Protein AF-A0A3C1BZB4-F1 (afdb_monomer_lite)

Sequence (391 aa):
MKTEKTERSPWVKAFAIGAIVLCILSLLTPWIRFEVKTDRGNIDLNSVTEQSVGVSMEEAARLLQGALEELCGRIDSPELNSRLRAMSSELTGCIVYLTDSRLTPVEMAQLYTKYGRLVDQAQSLLESAQPTLRALGIEDADDVLEIMGCGDTEEVMPKVKAMAVVSWLLLAALVAVGIFGICMVAADKRGLIWLEAMLYGVVLLAYGGFALVMNQAISARLTEYVSLVGHSIRPFHISALPVIIFLCLIGSAVAERVVPAHVEPHRGWVCACGVRNPETAAFCASCGTPRGGRTPPKTWVCACGCENEEENRCCTKCGKPRFAHEEQKSSYCQGCGKEIPLGQELCDACRAAGHSGGNTSSTGSLKLNLGGGKEKKISPGFRQTGDNDLD

Structure (mmCIF, N/CA/C/O backbone):
data_AF-A0A3C1BZB4-F1
#
_entry.id   AF-A0A3C1BZB4-F1
#
loop_
_atom_site.group_PDB
_atom_site.id
_atom_site.type_symbol
_atom_site.label_atom_id
_atom_site.label_alt_id
_atom_site.label_comp_id
_atom_site.label_asym_id
_atom_site.label_entity_id
_atom_site.label_seq_id
_atom_site.pdbx_PDB_ins_code
_atom_site.Cartn_x
_atom_site.Cartn_y
_atom_site.Cartn_z
_atom_site.occupancy
_atom_site.B_iso_or_equiv
_atom_site.auth_seq_id
_atom_site.auth_comp_id
_atom_site.auth_asym_id
_atom_site.auth_atom_id
_atom_site.pdbx_PDB_model_num
ATOM 1 N N . MET A 1 1 ? 40.057 -14.694 -26.558 1.00 36.34 1 MET A N 1
ATOM 2 C CA . MET A 1 1 ? 38.692 -14.209 -26.860 1.00 36.34 1 MET A CA 1
ATOM 3 C C . MET A 1 1 ? 38.264 -13.266 -25.748 1.00 36.34 1 MET A C 1
ATOM 5 O O . MET A 1 1 ? 38.004 -13.730 -24.649 1.00 36.34 1 MET A O 1
ATOM 9 N N . LYS A 1 2 ? 38.280 -11.950 -25.988 1.00 32.94 2 LYS A N 1
ATOM 10 C CA . LYS A 1 2 ? 37.639 -10.976 -25.095 1.00 32.94 2 LYS A CA 1
ATOM 11 C C . LYS A 1 2 ? 36.171 -10.924 -25.507 1.00 32.94 2 LYS A C 1
ATOM 13 O O . LYS A 1 2 ? 35.884 -10.610 -26.656 1.00 32.94 2 LYS A O 1
ATOM 18 N N . THR A 1 3 ? 35.271 -11.310 -24.613 1.00 34.19 3 THR A N 1
ATOM 19 C CA . THR A 1 3 ? 33.831 -11.120 -24.793 1.00 34.19 3 THR A CA 1
ATOM 20 C C . THR A 1 3 ? 33.560 -9.621 -24.768 1.00 34.19 3 THR A C 1
ATOM 22 O O . THR A 1 3 ? 33.616 -9.001 -23.705 1.00 34.19 3 THR A O 1
ATOM 25 N N . GLU A 1 4 ? 33.349 -9.031 -25.939 1.00 42.34 4 GLU A N 1
ATOM 26 C CA . GLU A 1 4 ? 32.857 -7.665 -26.077 1.00 42.34 4 GLU A CA 1
ATOM 27 C C . GLU A 1 4 ? 31.430 -7.654 -25.519 1.00 42.34 4 GLU A C 1
ATOM 29 O O . GLU A 1 4 ? 30.507 -8.214 -26.110 1.00 42.34 4 GLU A O 1
ATOM 34 N N . LYS A 1 5 ? 31.282 -7.152 -24.288 1.00 46.47 5 LYS A N 1
ATOM 35 C CA . LYS A 1 5 ? 29.978 -7.000 -23.647 1.00 46.47 5 LYS A CA 1
ATOM 36 C C . LYS A 1 5 ? 29.213 -5.957 -24.455 1.00 46.47 5 LYS A C 1
ATOM 38 O O . LYS A 1 5 ? 29.647 -4.815 -24.535 1.00 46.47 5 LYS A O 1
ATOM 43 N N . THR A 1 6 ? 28.084 -6.347 -25.036 1.00 51.56 6 THR A N 1
ATOM 44 C CA . THR A 1 6 ? 27.050 -5.419 -25.506 1.00 51.56 6 THR A CA 1
ATOM 45 C C . THR A 1 6 ? 26.570 -4.616 -24.303 1.00 51.56 6 THR A C 1
ATOM 47 O O . THR A 1 6 ? 25.705 -5.059 -23.549 1.00 51.56 6 THR A O 1
ATOM 50 N N . GLU A 1 7 ? 27.222 -3.487 -24.057 1.00 61.72 7 GLU A N 1
ATOM 51 C CA . GLU A 1 7 ? 27.012 -2.676 -22.868 1.00 61.72 7 GLU A CA 1
ATOM 52 C C . GLU A 1 7 ? 25.725 -1.868 -23.040 1.00 61.72 7 GLU A C 1
ATOM 54 O O . GLU A 1 7 ? 25.586 -1.058 -23.960 1.00 61.72 7 GLU A O 1
ATOM 59 N N . ARG A 1 8 ? 24.745 -2.101 -22.160 1.00 69.75 8 ARG A N 1
ATOM 60 C CA . ARG A 1 8 ? 23.556 -1.250 -22.083 1.00 69.75 8 ARG A CA 1
ATOM 61 C C . ARG A 1 8 ? 24.010 0.186 -21.799 1.00 69.75 8 ARG A C 1
ATOM 63 O O . ARG A 1 8 ? 24.887 0.394 -20.960 1.00 69.75 8 ARG A O 1
ATOM 70 N N . SER A 1 9 ? 23.378 1.166 -22.455 1.00 83.00 9 SER A N 1
ATOM 71 C CA . SER A 1 9 ? 23.658 2.589 -22.217 1.00 83.00 9 SER A CA 1
ATOM 72 C C . SER A 1 9 ? 23.669 2.888 -20.708 1.00 83.00 9 SER A C 1
ATOM 74 O O . SER A 1 9 ? 22.687 2.556 -20.029 1.00 83.00 9 SER A O 1
ATOM 76 N N . PRO A 1 10 ? 24.734 3.515 -20.169 1.00 85.94 10 PRO A N 1
ATOM 77 C CA . PRO A 1 10 ? 24.837 3.837 -18.746 1.00 85.94 10 PRO A CA 1
ATOM 78 C C . PRO A 1 10 ? 23.632 4.626 -18.224 1.00 85.94 10 PRO A C 1
ATOM 80 O O . PRO A 1 10 ? 23.162 4.384 -17.115 1.00 85.94 10 PRO A O 1
ATOM 83 N N . TRP A 1 11 ? 23.070 5.503 -19.059 1.00 87.06 11 TRP A N 1
ATOM 84 C CA . TRP A 1 11 ? 21.878 6.285 -18.737 1.00 87.06 11 TRP A CA 1
ATOM 85 C C . TRP A 1 11 ? 20.633 5.423 -18.542 1.00 87.06 11 TRP A C 1
ATOM 87 O O . TRP A 1 11 ? 19.882 5.635 -17.595 1.00 87.06 11 TRP A O 1
ATOM 97 N N . VAL A 1 12 ? 20.436 4.410 -19.389 1.00 85.38 12 VAL A N 1
ATOM 98 C CA . VAL A 1 12 ? 19.295 3.489 -19.274 1.00 85.38 12 VAL A CA 1
ATOM 99 C C . VAL A 1 12 ? 19.426 2.625 -18.019 1.00 85.38 12 VAL A C 1
ATOM 101 O O . VAL A 1 12 ? 18.430 2.377 -17.345 1.00 85.38 12 VAL A O 1
ATOM 104 N N . LYS A 1 13 ? 20.649 2.208 -17.658 1.00 87.75 13 LYS A N 1
ATOM 105 C CA . LYS A 1 13 ? 20.909 1.501 -16.391 1.00 87.75 13 LYS A CA 1
ATOM 106 C C . LYS A 1 13 ? 20.571 2.370 -15.186 1.00 87.75 13 LYS A C 1
ATOM 108 O O . LYS A 1 13 ? 19.834 1.928 -14.312 1.00 87.75 13 LYS A O 1
ATOM 113 N N . ALA A 1 14 ? 21.103 3.592 -15.156 1.00 91.12 14 ALA A N 1
ATOM 114 C CA . ALA A 1 14 ? 20.893 4.523 -14.055 1.00 91.12 14 ALA A CA 1
ATOM 115 C C . ALA A 1 14 ? 19.406 4.854 -13.884 1.00 91.12 14 ALA A C 1
ATOM 117 O O . ALA A 1 14 ? 18.899 4.821 -12.768 1.00 91.12 14 ALA A O 1
ATOM 118 N N . PHE A 1 15 ? 18.694 5.088 -14.990 1.00 91.69 15 PHE A N 1
ATOM 119 C CA . PHE A 1 15 ? 17.257 5.340 -14.971 1.00 91.69 15 PHE A CA 1
ATOM 120 C C . PHE A 1 15 ? 16.462 4.141 -14.439 1.00 91.69 15 PHE A C 1
ATOM 122 O O . PHE A 1 15 ? 15.642 4.304 -13.541 1.00 91.69 15 PHE A O 1
ATOM 129 N N . ALA A 1 16 ? 16.742 2.932 -14.937 1.00 90.81 16 ALA A N 1
ATOM 130 C CA . ALA A 1 16 ? 16.079 1.710 -14.488 1.00 90.81 16 ALA A CA 1
ATOM 131 C C . ALA A 1 16 ? 16.308 1.435 -12.993 1.00 90.81 16 ALA A C 1
ATOM 133 O O . ALA A 1 16 ? 15.358 1.165 -12.262 1.00 90.81 16 ALA A O 1
ATOM 134 N N . ILE A 1 17 ? 17.556 1.545 -12.526 1.00 92.75 17 ILE A N 1
ATOM 135 C CA . ILE A 1 17 ? 17.891 1.396 -11.103 1.00 92.75 17 ILE A CA 1
ATOM 136 C C . ILE A 1 17 ? 17.182 2.478 -10.286 1.00 92.75 17 ILE A C 1
ATOM 138 O O . ILE A 1 17 ? 16.573 2.163 -9.269 1.00 92.75 17 ILE A O 1
ATOM 142 N N . GLY A 1 18 ? 17.203 3.730 -10.748 1.00 94.25 18 GLY A N 1
ATOM 143 C CA . GLY A 1 18 ? 16.512 4.840 -10.098 1.00 94.25 18 GLY A CA 1
ATOM 144 C C . GLY A 1 18 ? 15.010 4.594 -9.953 1.00 94.25 18 GLY A C 1
ATOM 145 O O . GLY A 1 18 ? 14.469 4.800 -8.872 1.00 94.25 18 GLY A O 1
ATOM 146 N N . ALA A 1 19 ? 14.346 4.083 -10.992 1.00 94.06 19 ALA A N 1
ATOM 147 C CA . ALA A 1 19 ? 12.924 3.747 -10.945 1.00 94.06 19 ALA A CA 1
ATOM 148 C C . ALA A 1 19 ? 12.616 2.638 -9.922 1.00 94.06 19 ALA A C 1
ATOM 150 O O . ALA A 1 19 ? 11.652 2.759 -9.169 1.00 94.06 19 ALA A O 1
ATOM 151 N N . ILE A 1 20 ? 13.450 1.592 -9.844 1.00 93.69 20 ILE A N 1
ATOM 152 C CA . ILE A 1 20 ? 13.284 0.505 -8.861 1.00 93.69 20 ILE A CA 1
ATOM 153 C C . ILE A 1 20 ? 13.556 1.002 -7.433 1.00 93.69 20 ILE A C 1
ATOM 155 O O . ILE A 1 20 ? 12.823 0.674 -6.505 1.00 93.69 20 ILE A O 1
ATOM 159 N N . VAL A 1 21 ? 14.579 1.833 -7.235 1.00 95.25 21 VAL A N 1
ATOM 160 C CA . VAL A 1 21 ? 14.862 2.424 -5.920 1.00 95.25 21 VAL A CA 1
ATOM 161 C C . VAL A 1 21 ? 13.711 3.329 -5.481 1.00 95.25 21 VAL A C 1
ATOM 163 O O . VAL A 1 21 ? 13.259 3.225 -4.346 1.00 95.25 21 VAL A O 1
ATOM 166 N N . LEU A 1 22 ? 13.189 4.171 -6.378 1.00 95.31 22 LEU A N 1
ATOM 167 C CA . LEU A 1 22 ? 12.019 5.007 -6.097 1.00 95.31 22 LEU A CA 1
ATOM 168 C C . LEU A 1 22 ? 10.778 4.166 -5.783 1.00 95.31 22 LEU A C 1
ATOM 170 O O . LEU A 1 22 ? 10.039 4.522 -4.872 1.00 95.31 22 LEU A O 1
ATOM 174 N N . CYS A 1 23 ? 10.575 3.043 -6.476 1.00 94.19 23 CYS A N 1
ATOM 175 C CA . CYS A 1 23 ? 9.531 2.065 -6.165 1.00 94.19 23 CYS A CA 1
ATOM 176 C C . CYS A 1 23 ? 9.615 1.594 -4.707 1.00 94.19 23 CYS A C 1
ATOM 178 O O . CYS A 1 23 ? 8.660 1.784 -3.952 1.00 94.19 23 CYS A O 1
ATOM 180 N N . ILE A 1 24 ? 10.774 1.087 -4.280 1.00 94.25 24 ILE A N 1
ATOM 181 C CA . ILE A 1 24 ? 10.981 0.604 -2.908 1.00 94.25 24 ILE A CA 1
ATOM 182 C C . ILE A 1 24 ? 10.813 1.741 -1.893 1.00 94.25 24 ILE A C 1
ATOM 184 O O . ILE A 1 24 ? 10.102 1.588 -0.903 1.00 94.25 24 ILE A O 1
ATOM 188 N N . LEU A 1 25 ? 11.425 2.901 -2.144 1.00 95.31 25 LEU A N 1
ATOM 189 C CA . LEU A 1 25 ? 11.330 4.053 -1.244 1.00 95.31 25 LEU A CA 1
ATOM 190 C C . LEU A 1 25 ? 9.902 4.593 -1.145 1.00 95.31 25 LEU A C 1
ATOM 192 O O . LEU A 1 25 ? 9.503 5.067 -0.084 1.00 95.31 25 LEU A O 1
ATOM 196 N N . SER A 1 26 ? 9.105 4.485 -2.210 1.00 94.69 26 SER A N 1
ATOM 197 C CA . SER A 1 26 ? 7.712 4.930 -2.189 1.00 94.69 26 SER A CA 1
ATOM 198 C C . SER A 1 26 ? 6.852 4.150 -1.198 1.00 94.69 26 SER A C 1
ATOM 200 O O . SER A 1 26 ? 5.841 4.686 -0.753 1.00 94.69 26 SER A O 1
ATOM 202 N N . LEU A 1 27 ? 7.254 2.938 -0.794 1.00 93.44 27 LEU A N 1
ATOM 203 C CA . LEU A 1 27 ? 6.568 2.162 0.247 1.00 93.44 27 LEU A CA 1
ATOM 204 C C . LEU A 1 27 ? 6.643 2.826 1.629 1.00 93.44 27 LEU A C 1
ATOM 206 O O . LEU A 1 27 ? 5.848 2.501 2.505 1.00 93.44 27 LEU A O 1
ATOM 210 N N . LEU A 1 28 ? 7.577 3.763 1.807 1.00 93.94 28 LEU A N 1
ATOM 211 C CA . LEU A 1 28 ? 7.738 4.588 3.005 1.00 93.94 28 LEU A CA 1
ATOM 212 C C . LEU A 1 28 ? 7.095 5.972 2.849 1.00 93.94 28 LEU A C 1
ATOM 214 O O . LEU A 1 28 ? 7.217 6.815 3.732 1.00 93.94 28 LEU A O 1
ATOM 218 N N . THR A 1 29 ? 6.448 6.238 1.711 1.00 93.94 29 THR A N 1
ATOM 219 C CA . THR A 1 29 ? 5.746 7.501 1.460 1.00 93.94 29 THR A CA 1
ATOM 220 C C . THR A 1 29 ? 4.237 7.294 1.540 1.00 93.94 29 THR A C 1
ATOM 222 O O . THR A 1 29 ? 3.766 6.205 1.208 1.00 93.94 29 THR A O 1
ATOM 225 N N . PRO A 1 30 ? 3.455 8.297 1.976 1.00 93.25 30 PRO A N 1
ATOM 226 C CA . PRO A 1 30 ? 2.010 8.148 2.072 1.00 93.25 30 PRO A CA 1
ATOM 227 C C . PRO A 1 30 ? 1.380 7.905 0.702 1.00 93.25 30 PRO A C 1
ATOM 229 O O . PRO A 1 30 ? 1.505 8.730 -0.210 1.00 93.25 30 PRO A O 1
ATOM 232 N N . TRP A 1 31 ? 0.692 6.774 0.556 1.00 93.06 31 TRP A N 1
ATOM 233 C CA . TRP A 1 31 ? -0.075 6.457 -0.653 1.00 93.06 31 TRP A CA 1
ATOM 234 C C . TRP A 1 31 ? -1.515 6.909 -0.517 1.00 93.06 31 TRP A C 1
ATOM 236 O O . TRP A 1 31 ? -2.105 7.367 -1.493 1.00 93.06 31 TRP A O 1
ATOM 246 N N . ILE A 1 32 ? -2.054 6.801 0.694 1.00 90.56 32 ILE A N 1
ATOM 247 C CA . ILE A 1 32 ? -3.415 7.187 1.027 1.00 90.56 32 ILE A CA 1
ATOM 248 C C . ILE A 1 32 ? -3.350 8.399 1.942 1.00 90.56 32 ILE A C 1
ATOM 250 O O . ILE A 1 32 ? -2.585 8.425 2.906 1.00 90.56 32 ILE A O 1
ATOM 254 N N . ARG A 1 33 ? -4.181 9.395 1.650 1.00 90.00 33 ARG A N 1
ATOM 255 C CA . ARG A 1 33 ? -4.450 10.506 2.554 1.00 90.00 33 ARG A CA 1
ATOM 256 C C . ARG A 1 33 ? -5.946 10.623 2.786 1.00 90.00 33 ARG A C 1
ATOM 258 O O . ARG A 1 33 ? -6.709 10.619 1.823 1.00 90.00 33 ARG A O 1
ATOM 265 N N . PHE A 1 34 ? -6.342 10.788 4.039 1.00 86.75 34 PHE A N 1
ATOM 266 C CA . PHE A 1 34 ? -7.683 11.223 4.394 1.00 86.75 34 PHE A CA 1
ATOM 267 C C . PHE A 1 34 ? -7.693 12.749 4.554 1.00 86.75 34 PHE A C 1
ATOM 269 O O . PHE A 1 34 ? -6.984 13.294 5.396 1.00 86.75 34 PHE A O 1
ATOM 276 N N . GLU A 1 35 ? -8.444 13.452 3.712 1.00 84.25 35 GLU A N 1
ATOM 277 C CA . GLU A 1 35 ? -8.576 14.911 3.764 1.00 84.25 35 GLU A CA 1
ATOM 278 C C . GLU A 1 35 ? -9.906 15.322 3.121 1.00 84.25 35 GLU A C 1
ATOM 280 O O . GLU A 1 35 ? -10.162 15.048 1.949 1.00 84.25 35 GLU A O 1
ATOM 285 N N . VAL A 1 36 ? -10.764 16.015 3.861 1.00 81.88 36 VAL A N 1
ATOM 286 C CA . VAL A 1 36 ? -11.995 16.608 3.332 1.00 81.88 36 VAL A CA 1
ATOM 287 C C . VAL A 1 36 ? -11.812 18.115 3.257 1.00 81.88 36 VAL A C 1
ATOM 289 O O . VAL A 1 36 ? -11.659 18.788 4.271 1.00 81.88 36 VAL A O 1
ATOM 292 N N . LYS A 1 37 ? -11.833 18.667 2.042 1.00 78.75 37 LYS A N 1
ATOM 293 C CA . LYS A 1 37 ? -11.748 20.116 1.844 1.00 78.75 37 LYS A CA 1
ATOM 294 C C . LYS A 1 37 ? -13.125 20.742 2.002 1.00 78.75 37 LYS A C 1
ATOM 296 O O . LYS A 1 37 ? -14.042 20.392 1.262 1.00 78.75 37 LYS A O 1
ATOM 301 N N . THR A 1 38 ? -13.241 21.682 2.928 1.00 77.12 38 THR A N 1
ATOM 302 C CA . THR A 1 38 ? -14.436 22.506 3.128 1.00 77.12 38 THR A CA 1
ATOM 303 C C . THR A 1 38 ? -14.101 23.981 2.919 1.00 77.12 38 THR A C 1
ATOM 305 O O . THR A 1 38 ? -12.934 24.373 2.878 1.00 77.12 38 THR A O 1
ATOM 308 N N . ASP A 1 39 ? -15.131 24.812 2.796 1.00 75.88 39 ASP A N 1
ATOM 309 C CA . ASP A 1 39 ? -15.033 26.276 2.800 1.00 75.88 39 ASP A CA 1
ATOM 310 C C . ASP A 1 39 ? -14.419 26.826 4.102 1.00 75.88 39 ASP A C 1
ATOM 312 O O . ASP A 1 39 ? -13.802 27.891 4.099 1.00 75.88 39 ASP A O 1
ATOM 316 N N . ARG A 1 40 ? -14.534 26.074 5.202 1.00 71.69 40 ARG A N 1
ATOM 317 C CA . ARG A 1 40 ? -13.981 26.411 6.523 1.00 71.69 40 ARG A CA 1
ATOM 318 C C . ARG A 1 40 ? -12.581 25.852 6.781 1.00 71.69 40 ARG A C 1
ATOM 320 O O . ARG A 1 40 ? -12.040 26.065 7.862 1.00 71.69 40 ARG A O 1
ATOM 327 N N . GLY A 1 41 ? -11.990 25.165 5.805 1.00 77.88 41 GLY A N 1
ATOM 328 C CA . GLY A 1 41 ? -10.664 24.563 5.913 1.00 77.88 41 GLY A CA 1
ATOM 329 C C . GLY A 1 41 ? -10.655 23.063 5.631 1.00 77.88 41 GLY A C 1
ATOM 330 O O . GLY A 1 41 ? -11.638 22.473 5.176 1.00 77.88 41 GLY A O 1
ATOM 331 N N . ASN A 1 42 ? -9.508 22.443 5.881 1.00 79.25 42 ASN A N 1
ATOM 332 C CA . ASN A 1 42 ? -9.319 21.011 5.699 1.00 79.25 42 ASN A CA 1
ATOM 333 C C . ASN A 1 42 ? -9.734 20.265 6.968 1.00 79.25 42 ASN A C 1
ATOM 335 O O . ASN A 1 42 ? -9.271 20.599 8.052 1.00 79.25 42 ASN A O 1
ATOM 339 N N . ILE A 1 43 ? -10.573 19.248 6.809 1.00 79.56 43 ILE A N 1
ATOM 340 C CA . ILE A 1 43 ? -10.978 18.326 7.866 1.00 79.56 43 ILE A CA 1
ATOM 341 C C . ILE A 1 43 ? -10.219 17.012 7.651 1.00 79.56 43 ILE A C 1
ATOM 343 O O . ILE A 1 43 ? -10.373 16.361 6.615 1.00 79.56 43 ILE A O 1
ATOM 347 N N . ASP A 1 44 ? -9.391 16.630 8.615 1.00 83.56 44 ASP A N 1
ATOM 348 C CA . ASP A 1 44 ? -8.673 15.351 8.666 1.00 83.56 44 ASP A CA 1
ATOM 349 C C . ASP A 1 44 ? -9.275 14.416 9.741 1.00 83.56 44 ASP A C 1
ATOM 351 O O . ASP A 1 44 ? -10.244 14.785 10.408 1.00 83.56 44 ASP A O 1
ATOM 355 N N . LEU A 1 45 ? -8.766 13.183 9.898 1.00 82.38 45 LEU A N 1
ATOM 356 C CA . LEU A 1 45 ? -9.306 12.228 10.888 1.00 82.38 45 LEU A CA 1
ATOM 357 C C . LEU A 1 45 ? -9.214 12.767 12.318 1.00 82.38 45 LEU A C 1
ATOM 359 O O . LEU A 1 45 ? -10.123 12.544 13.121 1.00 82.38 45 LEU A O 1
ATOM 363 N N . ASN A 1 46 ? -8.138 13.490 12.630 1.00 84.31 46 ASN A N 1
ATOM 364 C CA . ASN A 1 46 ? -7.966 14.099 13.939 1.00 84.31 46 ASN A CA 1
ATOM 365 C C . ASN A 1 46 ? -9.039 15.168 14.181 1.00 84.31 46 ASN A C 1
ATOM 367 O O . ASN A 1 46 ? -9.704 15.135 15.208 1.00 84.31 46 ASN A O 1
ATOM 371 N N . SER A 1 47 ? -9.297 16.030 13.197 1.00 83.56 47 SER A N 1
ATOM 372 C CA . SER A 1 47 ? -10.348 17.052 13.252 1.00 83.56 47 SER A CA 1
ATOM 373 C C . SER A 1 47 ? -11.743 16.440 13.410 1.00 83.56 47 SER A C 1
ATOM 375 O O . SER A 1 47 ? -12.563 16.958 14.163 1.00 83.56 47 SER A O 1
ATOM 377 N N . VAL A 1 48 ? -12.026 15.324 12.724 1.00 80.19 48 VAL A N 1
ATOM 378 C CA . VAL A 1 48 ? -13.291 14.578 12.891 1.00 80.19 48 VAL A CA 1
ATOM 379 C C . VAL A 1 48 ? -13.415 14.030 14.313 1.00 80.19 48 VAL A C 1
ATOM 381 O O . VAL A 1 48 ? -14.490 14.088 14.913 1.00 80.19 48 VAL A O 1
ATOM 384 N N . THR A 1 49 ? -12.319 13.521 14.870 1.00 79.62 49 THR A N 1
ATOM 385 C CA . THR A 1 49 ? -12.287 13.004 16.246 1.00 79.62 49 THR A CA 1
ATOM 386 C C . THR A 1 49 ? -12.487 14.133 17.257 1.00 79.62 49 THR A C 1
ATOM 388 O O . THR A 1 49 ? -13.331 14.020 18.141 1.00 79.62 49 THR A O 1
ATOM 391 N N . GLU A 1 50 ? -11.820 15.272 17.065 1.00 84.31 50 GLU A N 1
ATOM 392 C CA . GLU A 1 50 ? -11.994 16.469 17.896 1.00 84.31 50 GLU A CA 1
ATOM 393 C C . GLU A 1 50 ? -13.427 16.990 17.858 1.00 84.31 50 GLU A C 1
ATOM 395 O O . GLU A 1 50 ? -13.965 17.384 18.887 1.00 84.31 50 GLU A O 1
ATOM 400 N N . GLN A 1 51 ? -14.083 16.954 16.699 1.00 83.00 51 GLN A N 1
ATOM 401 C CA . GLN A 1 51 ? -15.477 17.380 16.583 1.00 83.00 51 GLN A CA 1
ATOM 402 C C . GLN A 1 51 ? -16.465 16.399 17.220 1.00 83.00 51 GLN A C 1
ATOM 404 O O . GLN A 1 51 ? -17.480 16.835 17.758 1.00 83.00 51 GLN A O 1
ATOM 409 N N . SER A 1 52 ? -16.198 15.093 17.142 1.00 79.12 52 SER A N 1
ATOM 410 C CA . SER A 1 52 ? -17.112 14.059 17.646 1.00 79.12 52 SER A CA 1
ATOM 411 C C . SER A 1 52 ? -16.957 13.800 19.144 1.00 79.12 52 SER A C 1
ATOM 413 O O . SER A 1 52 ? -17.957 13.664 19.842 1.00 79.12 52 SER A O 1
ATOM 415 N N . VAL A 1 53 ? -15.720 13.760 19.643 1.00 81.81 53 VAL A N 1
ATOM 416 C CA . VAL A 1 53 ? -15.392 13.400 21.033 1.00 81.81 53 VAL A CA 1
ATOM 417 C C . VAL A 1 53 ? -14.944 14.620 21.853 1.00 81.81 53 VAL A C 1
ATOM 419 O O . VAL A 1 53 ? -14.923 14.569 23.079 1.00 81.81 53 VAL A O 1
ATOM 422 N N . GLY A 1 54 ? -14.608 15.742 21.209 1.00 86.25 54 GLY A N 1
ATOM 423 C CA . GLY A 1 54 ? -14.106 16.948 21.883 1.00 86.25 54 GLY A CA 1
ATOM 424 C C . GLY A 1 54 ? -12.603 16.927 22.179 1.00 86.25 54 GLY A C 1
ATOM 425 O O . GLY A 1 54 ? -12.101 17.840 22.832 1.00 86.25 54 GLY A O 1
ATOM 426 N N . VAL A 1 55 ? -11.885 15.895 21.726 1.00 90.00 55 VAL A N 1
ATOM 427 C CA . VAL A 1 55 ? -10.456 15.673 21.994 1.00 90.00 55 VAL A CA 1
ATOM 428 C C . VAL A 1 55 ? -9.739 15.150 20.749 1.00 90.00 55 VAL A C 1
ATOM 430 O O . VAL A 1 55 ? -10.356 14.516 19.894 1.00 90.00 55 VAL A O 1
ATOM 433 N N . SER A 1 56 ? -8.433 15.406 20.643 1.00 89.81 56 SER A N 1
ATOM 434 C CA . SER A 1 56 ? -7.610 14.878 19.547 1.00 89.81 56 SER A CA 1
ATOM 435 C C . SER A 1 56 ? -7.532 13.353 19.598 1.00 89.81 56 SER A C 1
ATOM 437 O O . SER A 1 56 ? -7.749 12.755 20.648 1.00 89.81 56 SER A O 1
ATOM 439 N N . MET A 1 57 ? -7.181 12.699 18.489 1.00 87.06 57 MET A N 1
ATOM 440 C CA . MET A 1 57 ? -6.955 11.249 18.463 1.00 87.06 57 MET A CA 1
ATOM 441 C C . MET A 1 57 ? -5.883 10.813 19.467 1.00 87.06 57 MET A C 1
ATOM 443 O O . MET A 1 57 ? -6.028 9.779 20.114 1.00 87.06 57 MET A O 1
ATOM 447 N N . GLU A 1 58 ? -4.812 11.597 19.621 1.00 88.06 58 GLU A N 1
ATOM 448 C CA . GLU A 1 58 ? -3.762 11.290 20.595 1.00 88.06 58 GLU A CA 1
ATOM 449 C C . GLU A 1 58 ? -4.288 11.392 22.030 1.00 88.06 58 GLU A C 1
ATOM 451 O O . GLU A 1 58 ? -4.015 10.524 22.857 1.00 88.06 58 GLU A O 1
ATOM 456 N N . GLU A 1 59 ? -5.085 12.420 22.323 1.00 90.38 59 GLU A N 1
ATOM 457 C CA . GLU A 1 59 ? -5.684 12.578 23.643 1.00 90.38 59 GLU A CA 1
ATOM 458 C C . GLU A 1 59 ? -6.763 11.521 23.905 1.00 90.38 59 GLU A C 1
ATOM 460 O O . GLU A 1 59 ? -6.810 10.956 24.992 1.00 90.38 59 GLU A O 1
ATOM 465 N N . ALA A 1 60 ? -7.557 11.157 22.896 1.00 86.38 60 ALA A N 1
ATOM 466 C CA . ALA A 1 60 ? -8.495 10.042 22.964 1.00 86.38 60 ALA A CA 1
ATOM 467 C C . ALA A 1 60 ? -7.773 8.726 23.292 1.00 86.38 60 ALA A C 1
ATOM 469 O O . ALA A 1 60 ? -8.232 7.979 24.155 1.00 86.38 60 ALA A O 1
ATOM 470 N N . ALA A 1 61 ? -6.614 8.465 22.675 1.00 85.94 61 ALA A N 1
ATOM 471 C CA . ALA A 1 61 ? -5.795 7.298 22.997 1.00 85.94 61 ALA A CA 1
ATOM 472 C C . ALA A 1 61 ? -5.308 7.321 24.455 1.00 85.94 61 ALA A C 1
ATOM 474 O O . ALA A 1 61 ? -5.360 6.294 25.133 1.00 85.94 61 ALA A O 1
ATOM 475 N N . ARG A 1 62 ? -4.882 8.486 24.967 1.00 88.56 62 ARG A N 1
ATOM 476 C CA . ARG A 1 62 ? -4.476 8.636 26.377 1.00 88.56 62 ARG A CA 1
ATOM 477 C C . ARG A 1 62 ? -5.640 8.430 27.341 1.00 88.56 62 ARG A C 1
ATOM 479 O O . ARG A 1 62 ? -5.471 7.736 28.340 1.00 88.56 62 ARG A O 1
ATOM 486 N N . LEU A 1 63 ? -6.809 8.997 27.046 1.00 88.31 63 LEU A N 1
ATOM 487 C CA . LEU A 1 63 ? -8.012 8.838 27.866 1.00 88.31 63 LEU A CA 1
ATOM 488 C C . LEU A 1 63 ? -8.466 7.380 27.906 1.00 88.31 63 LEU A C 1
ATOM 490 O O . LEU A 1 63 ? -8.741 6.851 28.980 1.00 88.31 63 LEU A O 1
ATOM 494 N N . LEU A 1 64 ? -8.481 6.716 26.752 1.00 84.25 64 LEU A N 1
ATOM 495 C CA . LEU A 1 64 ? -8.796 5.299 26.640 1.00 84.25 64 LEU A CA 1
ATOM 496 C C . LEU A 1 64 ? -7.802 4.442 27.437 1.00 84.25 64 LEU A C 1
ATOM 498 O O . LEU A 1 64 ? -8.216 3.549 28.174 1.00 84.25 64 LEU A O 1
ATOM 502 N N . GLN A 1 65 ? -6.502 4.733 27.336 1.00 86.88 65 GLN A N 1
ATOM 503 C CA . GLN A 1 65 ? -5.482 4.049 28.128 1.00 86.88 65 GLN A CA 1
ATOM 504 C C . GLN A 1 65 ? -5.700 4.262 29.634 1.00 86.88 65 GLN A C 1
ATOM 506 O O . GLN A 1 65 ? -5.670 3.294 30.390 1.00 86.88 65 GLN A O 1
ATOM 511 N N . GLY A 1 66 ? -5.985 5.494 30.067 1.00 86.62 66 GLY A N 1
ATOM 512 C CA . GLY A 1 66 ? -6.283 5.807 31.467 1.00 86.62 66 GLY A CA 1
ATOM 513 C C . GLY A 1 66 ? -7.524 5.077 31.992 1.00 86.62 66 GLY A C 1
ATOM 514 O O . GLY A 1 66 ? -7.484 4.498 33.076 1.00 86.62 66 GLY A O 1
ATOM 515 N N . ALA A 1 67 ? -8.600 5.027 31.201 1.00 84.88 67 ALA A N 1
ATOM 516 C CA . ALA A 1 67 ? -9.820 4.300 31.551 1.00 84.88 67 ALA A CA 1
ATOM 517 C C . ALA A 1 67 ? -9.576 2.785 31.684 1.00 84.88 67 ALA A C 1
ATOM 519 O O . ALA A 1 67 ? -10.066 2.146 32.616 1.00 84.88 67 ALA A O 1
ATOM 520 N N . LEU A 1 68 ? -8.771 2.206 30.788 1.00 83.00 68 LEU A N 1
ATOM 521 C CA . LEU A 1 68 ? -8.360 0.801 30.860 1.00 83.00 68 LEU A CA 1
ATOM 522 C C . LEU A 1 68 ? -7.458 0.515 32.065 1.00 83.00 68 LEU A C 1
ATOM 524 O O . LEU A 1 68 ? -7.589 -0.541 32.684 1.00 83.00 68 LEU A O 1
ATOM 528 N N . GLU A 1 69 ? -6.562 1.433 32.429 1.00 85.00 69 GLU A N 1
ATOM 529 C CA . GLU A 1 69 ? -5.728 1.310 33.628 1.00 85.00 69 GLU A CA 1
ATOM 530 C C . GLU A 1 69 ? -6.563 1.354 34.915 1.00 85.00 69 GLU A C 1
ATOM 532 O O . GLU A 1 69 ? -6.340 0.533 35.810 1.00 85.00 69 GLU A O 1
ATOM 537 N N . GLU A 1 70 ? -7.565 2.234 34.987 1.00 86.38 70 GLU A N 1
ATOM 538 C CA . GLU A 1 70 ? -8.522 2.270 36.097 1.00 86.38 70 GLU A CA 1
ATOM 539 C C . GLU A 1 70 ? -9.321 0.963 36.187 1.00 86.38 70 GLU A C 1
ATOM 541 O O . GLU A 1 70 ? -9.440 0.378 37.267 1.00 86.38 70 GLU A O 1
ATOM 546 N N . LEU A 1 71 ? -9.807 0.454 35.048 1.00 80.75 71 LEU A N 1
ATOM 547 C CA . LEU A 1 71 ? -10.510 -0.825 34.982 1.00 80.75 71 LEU A CA 1
ATOM 548 C C . LEU A 1 71 ? -9.619 -1.976 35.469 1.00 80.75 71 LEU A C 1
ATOM 550 O O . LEU A 1 71 ? -10.058 -2.783 36.285 1.00 80.75 71 LEU A O 1
ATOM 554 N N . CYS A 1 72 ? -8.352 -2.016 35.045 1.00 84.31 72 CYS A N 1
ATOM 555 C CA . CYS A 1 72 ? -7.387 -3.005 35.527 1.00 84.31 72 CYS A CA 1
ATOM 556 C C . CYS A 1 72 ? -7.181 -2.914 37.048 1.00 84.31 72 CYS A C 1
ATOM 558 O O . CYS A 1 72 ? -7.024 -3.932 37.717 1.00 84.31 72 CYS A O 1
ATOM 560 N N . GLY A 1 73 ? -7.195 -1.705 37.617 1.00 84.06 73 GLY A N 1
ATOM 561 C CA . GLY A 1 73 ? -7.088 -1.497 39.063 1.00 84.06 73 GLY A CA 1
ATOM 562 C C . GLY A 1 73 ? -8.262 -2.073 39.862 1.00 84.06 73 GLY A C 1
ATOM 563 O O . GLY A 1 73 ? -8.107 -2.364 41.045 1.00 84.06 73 GLY A O 1
ATOM 564 N N . ARG A 1 74 ? -9.424 -2.265 39.225 1.00 82.50 74 ARG A N 1
ATOM 565 C CA . ARG A 1 74 ? -10.640 -2.817 39.845 1.00 82.50 74 ARG A CA 1
ATOM 566 C C . ARG A 1 74 ? -10.759 -4.335 39.719 1.00 82.50 74 ARG A C 1
ATOM 568 O O . ARG A 1 74 ? -11.658 -4.914 40.325 1.00 82.50 74 ARG A O 1
ATOM 575 N N . ILE A 1 75 ? -9.906 -4.970 38.918 1.00 82.88 75 ILE A N 1
ATOM 576 C CA . ILE A 1 75 ? -9.977 -6.401 38.633 1.00 82.88 75 ILE A CA 1
ATOM 577 C C . ILE A 1 75 ? -8.836 -7.120 39.355 1.00 82.88 75 ILE A C 1
ATOM 579 O O . ILE A 1 75 ? -7.664 -6.972 39.011 1.00 82.88 75 ILE A O 1
ATOM 583 N N . ASP A 1 76 ? -9.193 -7.988 40.301 1.00 83.94 76 ASP A N 1
ATOM 584 C CA . ASP A 1 76 ? -8.264 -8.825 41.078 1.00 83.94 76 ASP A CA 1
ATOM 585 C C . ASP A 1 76 ? -7.746 -10.050 40.292 1.00 83.94 76 ASP A C 1
ATOM 587 O O . ASP A 1 76 ? -7.515 -11.124 40.847 1.00 83.94 76 ASP A O 1
ATOM 591 N N . SER A 1 77 ? -7.569 -9.921 38.973 1.00 85.44 77 SER A N 1
ATOM 592 C CA . SER A 1 77 ? -6.996 -10.972 38.125 1.00 85.44 77 SER A CA 1
ATOM 593 C C . SER A 1 77 ? -5.752 -10.451 37.402 1.00 85.44 77 SER A C 1
ATOM 595 O O . SER A 1 77 ? -5.872 -9.663 36.458 1.00 85.44 77 SER A O 1
ATOM 597 N N . PRO A 1 78 ? -4.537 -10.887 37.797 1.00 86.88 78 PRO A N 1
ATOM 598 C CA . PRO A 1 78 ? -3.303 -10.427 37.161 1.00 86.88 78 PRO A CA 1
ATOM 599 C C . PRO A 1 78 ? -3.225 -10.846 35.689 1.00 86.88 78 PRO A C 1
ATOM 601 O O . PRO A 1 78 ? -2.678 -10.111 34.867 1.00 86.88 78 PRO A O 1
ATOM 604 N N . GLU A 1 79 ? -3.805 -11.997 35.342 1.00 86.25 79 GLU A N 1
ATOM 605 C CA . GLU A 1 79 ? -3.880 -12.472 33.962 1.00 86.25 79 GLU A CA 1
ATOM 606 C C . GLU A 1 79 ? -4.776 -11.568 33.109 1.00 86.25 79 GLU A C 1
ATOM 608 O O . GLU A 1 79 ? -4.364 -11.131 32.033 1.00 86.25 79 GLU A O 1
ATOM 613 N N . LEU A 1 80 ? -5.965 -11.223 33.611 1.00 83.12 80 LEU A N 1
ATOM 614 C CA . LEU A 1 80 ? -6.895 -10.347 32.902 1.00 83.12 80 LEU A CA 1
ATOM 615 C C . LEU A 1 80 ? -6.305 -8.947 32.703 1.00 83.12 80 LEU A C 1
ATOM 617 O O . LEU A 1 80 ? -6.346 -8.403 31.602 1.00 83.12 80 LEU A O 1
ATOM 621 N N . ASN A 1 81 ? -5.677 -8.403 33.747 1.00 86.62 81 ASN A N 1
ATOM 622 C CA . ASN A 1 81 ? -5.013 -7.102 33.695 1.00 86.62 81 ASN A CA 1
ATOM 623 C C . ASN A 1 81 ? -3.869 -7.086 32.678 1.00 86.62 81 ASN A C 1
ATOM 625 O O . ASN A 1 81 ? -3.691 -6.108 31.954 1.00 86.62 81 ASN A O 1
ATOM 629 N N . SER A 1 82 ? -3.098 -8.174 32.584 1.00 89.31 82 SER A N 1
ATOM 630 C CA . SER A 1 82 ? -2.059 -8.301 31.559 1.00 89.31 82 SER A CA 1
ATOM 631 C C . SER A 1 82 ? -2.649 -8.279 30.147 1.00 89.31 82 SER A C 1
ATOM 633 O O . SER A 1 82 ? -2.069 -7.654 29.259 1.00 89.31 82 SER A O 1
ATOM 635 N N . ARG A 1 83 ? -3.789 -8.945 29.927 1.00 87.00 83 ARG A N 1
ATOM 636 C CA . ARG A 1 83 ? -4.459 -8.995 28.618 1.00 87.00 83 ARG A CA 1
ATOM 637 C C . ARG A 1 83 ? -5.063 -7.644 28.234 1.00 87.00 83 ARG A C 1
ATOM 639 O O . ARG A 1 83 ? -4.804 -7.168 27.135 1.00 87.00 83 ARG A O 1
ATOM 646 N N . LEU A 1 84 ? -5.770 -6.985 29.151 1.00 85.19 84 LEU A N 1
ATOM 647 C CA . LEU A 1 84 ? -6.351 -5.656 28.926 1.00 85.19 84 LEU A CA 1
ATOM 648 C C . LEU A 1 84 ? -5.283 -4.606 28.589 1.00 85.19 84 LEU A C 1
ATOM 650 O O . LEU A 1 84 ? -5.458 -3.819 27.660 1.00 85.19 84 LEU A O 1
ATOM 654 N N . ARG A 1 85 ? -4.133 -4.626 29.276 1.00 88.12 85 ARG A N 1
ATOM 655 C CA . ARG A 1 85 ? -3.002 -3.742 28.940 1.00 88.12 85 ARG A CA 1
ATOM 656 C C . ARG A 1 85 ? -2.413 -4.036 27.564 1.00 88.12 85 ARG A C 1
ATOM 658 O O . ARG A 1 85 ? -2.033 -3.105 26.857 1.00 88.12 85 ARG A O 1
ATOM 665 N N . ALA A 1 86 ? -2.324 -5.310 27.182 1.00 90.12 86 ALA A N 1
ATOM 666 C CA . ALA A 1 86 ? -1.861 -5.683 25.850 1.00 90.12 86 ALA A CA 1
ATOM 667 C C . ALA A 1 86 ? -2.810 -5.142 24.768 1.00 90.12 86 ALA A C 1
ATOM 669 O O . ALA A 1 86 ? -2.341 -4.526 23.814 1.00 90.12 86 ALA A O 1
ATOM 670 N N . MET A 1 87 ? -4.123 -5.264 24.982 1.00 87.56 87 MET A N 1
ATOM 671 C CA . MET A 1 87 ? -5.149 -4.739 24.074 1.00 87.56 87 MET A CA 1
ATOM 672 C C . MET A 1 87 ? -5.072 -3.220 23.960 1.00 87.56 87 MET A C 1
ATOM 674 O O . MET A 1 87 ? -5.006 -2.686 22.856 1.00 87.56 87 MET A O 1
ATOM 678 N N . SER A 1 88 ? -4.980 -2.527 25.097 1.00 87.81 88 SER A N 1
ATOM 679 C CA . SER A 1 88 ? -4.793 -1.074 25.142 1.00 87.81 88 SER A CA 1
ATOM 680 C C . SER A 1 88 ? -3.574 -0.632 24.324 1.00 87.81 88 SER A C 1
ATOM 682 O O . SER A 1 88 ? -3.671 0.267 23.493 1.00 87.81 88 SER A O 1
ATOM 684 N N . SER A 1 89 ? -2.440 -1.319 24.485 1.00 90.50 89 SER A N 1
ATOM 685 C CA . SER A 1 89 ? -1.213 -1.036 23.734 1.00 90.50 89 SER A CA 1
ATOM 686 C C . SER A 1 89 ? -1.367 -1.253 22.222 1.00 90.50 89 SER A C 1
ATOM 688 O O . SER A 1 89 ? -0.893 -0.438 21.422 1.00 90.50 89 SER A O 1
ATOM 690 N N . GLU A 1 90 ? -2.050 -2.323 21.797 1.00 91.44 90 GLU A N 1
ATOM 691 C CA . GLU A 1 90 ? -2.319 -2.573 20.375 1.00 91.44 90 GLU A CA 1
ATOM 692 C C . GLU A 1 90 ? -3.255 -1.511 19.779 1.00 91.44 90 GLU A C 1
ATOM 694 O O . GLU A 1 90 ? -2.990 -1.020 18.678 1.00 91.44 90 GLU A O 1
ATOM 699 N N . LEU A 1 91 ? -4.291 -1.100 20.516 1.00 88.25 91 LEU A N 1
ATOM 700 C CA . LEU A 1 91 ? -5.253 -0.082 20.094 1.00 88.25 91 LEU A CA 1
ATOM 701 C C . LEU A 1 91 ? -4.624 1.312 20.001 1.00 88.25 91 LEU A C 1
ATOM 703 O O . LEU A 1 91 ? -4.721 1.950 18.953 1.00 88.25 91 LEU A O 1
ATOM 707 N N . THR A 1 92 ? -3.875 1.747 21.017 1.00 88.44 92 THR A N 1
ATOM 708 C CA . THR A 1 92 ? -3.058 2.972 20.946 1.00 88.44 92 THR A CA 1
ATOM 709 C C . THR A 1 92 ? -2.105 2.909 19.758 1.00 88.44 92 THR A C 1
ATOM 711 O O . THR A 1 92 ? -1.952 3.870 19.006 1.00 88.44 92 THR A O 1
ATOM 714 N N . GLY A 1 93 ? -1.515 1.736 19.526 1.00 89.56 93 GLY A N 1
ATOM 715 C CA . GLY A 1 93 ? -0.699 1.472 18.356 1.00 89.56 93 GLY A CA 1
ATOM 716 C C . GLY A 1 93 ? -1.422 1.686 17.026 1.00 89.56 93 GLY A C 1
ATOM 717 O O . GLY A 1 93 ? -0.796 2.180 16.097 1.00 89.56 93 GLY A O 1
ATOM 718 N N . CYS A 1 94 ? -2.700 1.318 16.925 1.00 89.56 94 CYS A N 1
ATOM 719 C CA . CYS A 1 94 ? -3.521 1.565 15.740 1.00 89.56 94 CYS A CA 1
ATOM 720 C C . CYS A 1 94 ? -3.813 3.058 15.568 1.00 89.56 94 CYS A C 1
ATOM 722 O O . CYS A 1 94 ? -3.652 3.584 14.469 1.00 89.56 94 CYS A O 1
ATOM 724 N N . ILE A 1 95 ? -4.187 3.742 16.655 1.00 87.75 95 ILE A N 1
ATOM 725 C CA . ILE A 1 95 ? -4.527 5.171 16.637 1.00 87.75 95 ILE A CA 1
ATOM 726 C C . ILE A 1 95 ? -3.335 6.002 16.162 1.00 87.75 95 ILE A C 1
ATOM 728 O O . ILE A 1 95 ? -3.506 6.877 15.320 1.00 87.75 95 ILE A O 1
ATOM 732 N N . VAL A 1 96 ? -2.119 5.687 16.619 1.00 88.44 96 VAL A N 1
ATOM 733 C CA . VAL A 1 96 ? -0.898 6.399 16.208 1.00 88.44 96 VAL A CA 1
ATOM 734 C C . VAL A 1 96 ? -0.691 6.393 14.688 1.00 88.44 96 VAL A C 1
ATOM 736 O O . VAL A 1 96 ? -0.211 7.390 14.163 1.00 88.44 96 VAL A O 1
ATOM 739 N N . TYR A 1 97 ? -1.087 5.338 13.966 1.00 89.38 97 TYR A N 1
ATOM 740 C CA . TYR A 1 97 ? -0.999 5.309 12.495 1.00 89.38 97 TYR A CA 1
ATOM 741 C C . TYR A 1 97 ? -2.084 6.135 11.791 1.00 89.38 97 TYR A C 1
ATOM 743 O O . TYR A 1 97 ? -1.997 6.369 10.590 1.00 89.38 97 TYR A O 1
ATOM 751 N N . LEU A 1 98 ? -3.137 6.529 12.507 1.00 87.56 98 LEU A N 1
ATOM 752 C CA . LEU A 1 98 ? -4.277 7.264 11.961 1.00 87.56 98 LEU A CA 1
ATOM 753 C C . LEU A 1 98 ? -4.221 8.765 12.276 1.00 87.56 98 LEU A C 1
ATOM 755 O O . LEU A 1 98 ? -4.890 9.542 11.592 1.00 87.56 98 LEU A O 1
ATOM 759 N N . THR A 1 99 ? -3.420 9.181 13.265 1.00 87.50 99 THR A N 1
ATOM 760 C CA . THR A 1 99 ? -3.362 10.570 13.763 1.00 87.50 99 THR A CA 1
ATOM 761 C C . THR A 1 99 ? -3.020 11.583 12.676 1.00 87.50 99 THR A C 1
ATOM 763 O O . THR A 1 99 ? -3.638 12.643 12.611 1.00 87.50 99 THR A O 1
ATOM 766 N N . ASP A 1 100 ? -2.073 11.271 11.792 1.00 86.50 100 ASP A N 1
ATOM 767 C CA . ASP A 1 100 ? -1.622 12.186 10.739 1.00 86.50 100 ASP A CA 1
ATOM 768 C C . ASP A 1 100 ? -2.437 12.078 9.436 1.00 86.50 100 ASP A C 1
ATOM 770 O O . ASP A 1 100 ? -2.184 12.807 8.468 1.00 86.50 100 ASP A O 1
ATOM 774 N N . SER A 1 101 ? -3.431 11.179 9.412 1.00 86.38 101 SER A N 1
ATOM 775 C CA . SER A 1 101 ? -4.312 10.912 8.271 1.00 86.38 101 SER A CA 1
ATOM 776 C C . SER A 1 101 ? -3.580 10.515 6.982 1.00 86.38 101 SER A C 1
ATOM 778 O O . SER A 1 101 ? -4.122 10.672 5.880 1.00 86.38 101 SER A O 1
ATOM 780 N N . ARG A 1 102 ? -2.342 10.023 7.083 1.00 90.88 102 ARG A N 1
ATOM 781 C CA . ARG A 1 102 ? -1.479 9.684 5.951 1.00 90.88 102 ARG A CA 1
ATOM 782 C C . ARG A 1 102 ? -0.926 8.284 6.150 1.00 90.88 102 ARG A C 1
ATOM 784 O O . ARG A 1 102 ? -0.052 8.059 6.962 1.00 90.88 102 ARG A O 1
ATOM 791 N N . LEU A 1 103 ? -1.392 7.350 5.331 1.00 91.31 103 LEU A N 1
ATOM 792 C CA . LEU A 1 103 ? -0.992 5.953 5.447 1.00 91.31 103 LEU A CA 1
ATOM 793 C C . LEU A 1 103 ? -0.011 5.584 4.337 1.00 91.31 103 LEU A C 1
ATOM 795 O O . LEU A 1 103 ? -0.330 5.617 3.137 1.00 91.31 103 LEU A O 1
ATOM 799 N N . THR A 1 104 ? 1.201 5.225 4.747 1.00 94.44 104 THR A N 1
ATOM 800 C CA . THR A 1 104 ? 2.155 4.507 3.900 1.00 94.44 104 THR A CA 1
ATOM 801 C C . THR A 1 104 ? 1.729 3.040 3.752 1.00 94.44 104 THR A C 1
ATOM 803 O O . THR A 1 104 ? 1.014 2.502 4.604 1.00 94.44 104 THR A O 1
ATOM 806 N N . PRO A 1 105 ? 2.191 2.335 2.705 1.00 93.44 105 PRO A N 1
ATOM 807 C CA . PRO A 1 105 ? 1.947 0.903 2.591 1.00 93.44 105 PRO A CA 1
ATOM 808 C C . PRO A 1 105 ? 2.441 0.068 3.779 1.00 93.44 105 PRO A C 1
ATOM 810 O O . PRO A 1 105 ? 1.804 -0.917 4.155 1.00 93.44 105 PRO A O 1
ATOM 813 N N . VAL A 1 106 ? 3.564 0.467 4.386 1.00 94.25 106 VAL A N 1
ATOM 814 C CA . VAL A 1 106 ? 4.121 -0.206 5.567 1.00 94.25 106 VAL A CA 1
ATOM 815 C C . VAL A 1 106 ? 3.246 0.025 6.798 1.00 94.25 106 VAL A C 1
ATOM 817 O O . VAL A 1 106 ? 2.919 -0.937 7.491 1.00 94.25 106 VAL A O 1
ATOM 820 N N . GLU A 1 107 ? 2.824 1.263 7.053 1.00 94.31 107 GLU A N 1
ATOM 821 C CA . GLU A 1 107 ? 1.930 1.580 8.176 1.00 94.31 107 GLU A CA 1
ATOM 822 C C . GLU A 1 107 ? 0.575 0.899 8.017 1.00 94.31 107 GLU A C 1
ATOM 824 O O . GLU A 1 107 ? 0.044 0.380 8.990 1.00 94.31 107 GLU A O 1
ATOM 829 N N . MET A 1 108 ? 0.047 0.795 6.795 1.00 90.88 108 MET A N 1
ATOM 830 C CA . MET A 1 108 ? -1.199 0.070 6.540 1.00 90.88 108 MET A CA 1
ATOM 831 C C . MET A 1 108 ? -1.074 -1.425 6.882 1.00 90.88 108 MET A C 1
ATOM 833 O O . MET A 1 108 ? -1.949 -1.997 7.534 1.00 90.88 108 MET A O 1
ATOM 837 N N . ALA A 1 109 ? 0.035 -2.067 6.496 1.00 93.00 109 ALA A N 1
ATOM 838 C CA . ALA A 1 109 ? 0.305 -3.460 6.856 1.00 93.00 109 ALA A CA 1
ATOM 839 C C . ALA A 1 109 ? 0.461 -3.639 8.378 1.00 93.00 109 ALA A C 1
ATOM 841 O O . ALA A 1 109 ? -0.038 -4.614 8.953 1.00 93.00 109 ALA A O 1
ATOM 842 N N . GLN A 1 110 ? 1.121 -2.689 9.047 1.00 93.94 110 GLN A N 1
ATOM 843 C CA . GLN A 1 110 ? 1.250 -2.666 10.505 1.00 93.94 110 GLN A CA 1
ATOM 844 C C . GLN A 1 110 ? -0.104 -2.471 11.189 1.00 93.94 110 GLN A C 1
ATOM 846 O O . GLN A 1 110 ? -0.406 -3.206 12.127 1.00 93.94 110 GLN A O 1
ATOM 851 N N . LEU A 1 111 ? -0.939 -1.563 10.686 1.00 91.69 111 LEU A N 1
ATOM 852 C CA . LEU A 1 111 ? -2.287 -1.306 11.177 1.00 91.69 111 LEU A CA 1
ATOM 853 C C . LEU A 1 111 ? -3.145 -2.574 11.109 1.00 91.69 111 LEU A C 1
ATOM 855 O O . LEU A 1 111 ? -3.694 -2.980 12.128 1.00 91.69 111 LEU A O 1
ATOM 859 N N . TYR A 1 112 ? -3.177 -3.274 9.968 1.00 91.00 112 TYR A N 1
ATOM 860 C CA . TYR A 1 112 ? -3.887 -4.557 9.868 1.00 91.00 112 TYR A CA 1
ATOM 861 C C . TYR A 1 112 ? -3.342 -5.617 10.831 1.00 91.00 112 TYR A C 1
ATOM 863 O O . TYR A 1 112 ? -4.107 -6.402 11.387 1.00 91.00 112 TYR A O 1
ATOM 871 N N . THR A 1 113 ? -2.025 -5.641 11.050 1.00 93.38 113 THR A N 1
ATOM 872 C CA . THR A 1 113 ? -1.392 -6.592 11.976 1.00 93.38 113 THR A CA 1
ATOM 873 C C . THR A 1 113 ? -1.800 -6.312 13.420 1.00 93.38 113 THR A C 1
ATOM 875 O O . THR A 1 113 ? -2.197 -7.234 14.132 1.00 93.38 113 THR A O 1
ATOM 878 N N . LYS A 1 114 ? -1.720 -5.048 13.854 1.00 92.56 114 LYS A N 1
ATOM 879 C CA . LYS A 1 114 ? -2.107 -4.634 15.207 1.00 92.56 114 LYS A CA 1
ATOM 880 C C . LYS A 1 114 ? -3.591 -4.849 15.449 1.00 92.56 114 LYS A C 1
ATOM 882 O O . LYS A 1 114 ? -3.952 -5.436 16.460 1.00 92.56 114 LYS A O 1
ATOM 887 N N . TYR A 1 115 ? -4.429 -4.475 14.486 1.00 89.00 115 TYR A N 1
ATOM 888 C CA . TYR A 1 115 ? -5.866 -4.698 14.573 1.00 89.00 115 TYR A CA 1
ATOM 889 C C . TYR A 1 115 ? -6.206 -6.192 14.649 1.00 89.00 115 TYR A C 1
ATOM 891 O O . TYR A 1 115 ? -6.990 -6.605 15.495 1.00 89.00 115 TYR A O 1
ATOM 899 N N . GLY A 1 116 ? -5.553 -7.038 13.843 1.00 88.94 116 GLY A N 1
ATOM 900 C CA . GLY A 1 116 ? -5.722 -8.491 13.939 1.00 88.94 116 GLY A CA 1
ATOM 901 C C . GLY A 1 116 ? -5.370 -9.045 15.327 1.00 88.94 116 GLY A C 1
ATOM 902 O O . GLY A 1 116 ? -6.118 -9.861 15.861 1.00 88.94 116 GLY A O 1
ATOM 903 N N . ARG A 1 117 ? -4.276 -8.562 15.938 1.00 90.56 117 ARG A N 1
ATOM 904 C CA . ARG A 1 117 ? -3.873 -8.952 17.302 1.00 90.56 117 ARG A CA 1
ATOM 905 C C . ARG A 1 117 ? -4.804 -8.424 18.384 1.00 90.56 117 ARG A C 1
ATOM 907 O O . ARG A 1 117 ? -5.071 -9.153 19.334 1.00 90.56 117 ARG A O 1
ATOM 914 N N . LEU A 1 118 ? -5.275 -7.185 18.250 1.00 88.81 118 LEU A N 1
ATOM 915 C CA . LEU A 1 118 ? -6.238 -6.582 19.169 1.00 88.81 118 LEU A CA 1
ATOM 916 C C . LEU A 1 118 ? -7.464 -7.483 19.308 1.00 88.81 118 LEU A C 1
ATOM 918 O O . LEU A 1 118 ? -7.927 -7.751 20.414 1.00 88.81 118 LEU A O 1
ATOM 922 N N . VAL A 1 119 ? -7.941 -8.011 18.185 1.00 84.25 119 VAL A N 1
ATOM 923 C CA . VAL A 1 119 ? -9.136 -8.844 18.191 1.00 84.25 119 VAL A CA 1
ATOM 924 C C . VAL A 1 119 ? -8.835 -10.262 18.672 1.00 84.25 119 VAL A C 1
ATOM 926 O O . VAL A 1 119 ? -9.614 -10.806 19.447 1.00 84.25 119 VAL A O 1
ATOM 929 N N . ASP A 1 120 ? -7.690 -10.851 18.310 1.00 86.69 120 ASP A N 1
ATOM 930 C CA . ASP A 1 120 ? -7.257 -12.125 18.912 1.00 86.69 120 ASP A CA 1
ATOM 931 C C . ASP A 1 120 ? -7.235 -12.049 20.444 1.00 86.69 120 ASP A C 1
ATOM 933 O O . ASP A 1 120 ? -7.661 -12.972 21.141 1.00 86.69 120 ASP A O 1
ATOM 937 N N . GLN A 1 121 ? -6.771 -10.920 20.978 1.00 87.44 121 GLN A N 1
ATOM 938 C CA . GLN A 1 121 ? -6.766 -10.676 22.412 1.00 87.44 121 GLN A CA 1
ATOM 939 C C . GLN A 1 121 ? -8.177 -10.472 22.970 1.00 87.44 121 GLN A C 1
ATOM 941 O O . GLN A 1 121 ? -8.465 -11.032 24.024 1.00 87.44 121 GLN A O 1
ATOM 946 N N . ALA A 1 122 ? -9.060 -9.749 22.273 1.00 84.19 122 ALA A N 1
ATOM 947 C CA . ALA A 1 122 ? -10.460 -9.585 22.671 1.00 84.19 122 ALA A CA 1
ATOM 948 C C . ALA A 1 122 ? -11.206 -10.930 22.732 1.00 84.19 122 ALA A C 1
ATOM 950 O O . ALA A 1 122 ? -11.853 -11.237 23.732 1.00 84.19 122 ALA A O 1
ATOM 951 N N . GLN A 1 123 ? -11.046 -11.774 21.708 1.00 84.44 123 GLN A N 1
ATOM 952 C CA . GLN A 1 123 ? -11.639 -13.113 21.653 1.00 84.44 123 GLN A CA 1
ATOM 953 C C . GLN A 1 123 ? -11.107 -13.999 22.781 1.00 84.44 123 GLN A C 1
ATOM 955 O O . GLN A 1 123 ? -11.877 -14.596 23.530 1.00 84.44 123 GLN A O 1
ATOM 960 N N . SER A 1 124 ? -9.786 -14.025 22.970 1.00 85.38 124 SER A N 1
ATOM 961 C CA . SER A 1 124 ? -9.186 -14.805 24.052 1.00 85.38 124 SER A CA 1
ATOM 962 C C . SER A 1 124 ? -9.590 -14.290 25.438 1.00 85.38 124 SER A C 1
ATOM 964 O O . SER A 1 124 ? -9.742 -15.076 26.376 1.00 85.38 124 SER A O 1
ATOM 966 N N . LEU A 1 125 ? -9.769 -12.974 25.599 1.00 83.19 125 LEU A N 1
ATOM 967 C CA . LEU A 1 125 ? -10.275 -12.371 26.831 1.00 83.19 125 LEU A CA 1
ATOM 968 C C . LEU A 1 125 ? -11.685 -12.882 27.131 1.00 83.19 125 LEU A C 1
ATOM 970 O O . LEU A 1 125 ? -11.913 -13.368 28.240 1.00 83.19 125 LEU A O 1
ATOM 974 N N . LEU A 1 126 ? -12.577 -12.844 26.139 1.00 81.94 126 LEU A N 1
ATOM 975 C CA . LEU A 1 126 ? -13.948 -13.331 26.255 1.00 81.94 126 LEU A CA 1
ATOM 976 C C . LEU A 1 126 ? -13.994 -14.802 26.682 1.00 81.94 126 LEU A C 1
ATOM 978 O O . LEU A 1 126 ? -14.712 -15.139 27.619 1.00 81.94 126 LEU A O 1
ATOM 982 N N . GLU A 1 127 ? -13.184 -15.662 26.063 1.00 84.19 127 GLU A N 1
ATOM 983 C CA . GLU A 1 127 ? -13.095 -17.084 26.422 1.00 84.19 127 GLU A CA 1
ATOM 984 C C . GLU A 1 127 ? -12.618 -17.290 27.869 1.00 84.19 127 GLU A C 1
ATOM 986 O O . GLU A 1 127 ? -13.146 -18.132 28.594 1.00 84.19 127 GLU A O 1
ATOM 991 N N . SER A 1 128 ? -11.627 -16.508 28.308 1.00 83.31 128 SER A N 1
ATOM 992 C CA . SER A 1 128 ? -11.022 -16.651 29.641 1.00 83.31 128 SER A CA 1
ATOM 993 C C . SER A 1 128 ? -11.850 -16.048 30.778 1.00 83.31 128 SER A C 1
ATOM 995 O O . SER A 1 128 ? -11.764 -16.504 31.917 1.00 83.31 128 SER A O 1
ATOM 997 N N . ALA A 1 129 ? -12.642 -15.015 30.487 1.00 80.38 129 ALA A N 1
ATOM 998 C CA . ALA A 1 129 ? -13.280 -14.161 31.486 1.00 80.38 129 ALA A CA 1
ATOM 999 C C . ALA A 1 129 ? -14.800 -14.078 31.333 1.00 80.38 129 ALA A C 1
ATOM 1001 O O . ALA A 1 129 ? -15.438 -13.233 31.963 1.00 80.38 129 ALA A O 1
ATOM 1002 N N . GLN A 1 130 ? -15.380 -14.975 30.534 1.00 77.06 130 GLN A N 1
ATOM 1003 C CA . GLN A 1 130 ? -16.795 -14.989 30.174 1.00 77.06 130 GLN A CA 1
ATOM 1004 C C . GLN A 1 130 ? -17.762 -14.788 31.354 1.00 77.06 130 GLN A C 1
ATOM 1006 O O . GLN A 1 130 ? -18.687 -13.993 31.211 1.00 77.06 130 GLN A O 1
ATOM 1011 N N . PRO A 1 131 ? -17.591 -15.431 32.532 1.00 80.00 131 PRO A N 1
ATOM 1012 C CA . PRO A 1 131 ? -18.520 -15.245 33.649 1.00 80.00 131 PRO A CA 1
ATOM 1013 C C . PRO A 1 131 ? -18.489 -13.819 34.213 1.00 80.00 131 PRO A C 1
ATOM 1015 O O . PRO A 1 131 ? -19.533 -13.252 34.528 1.00 80.00 131 PRO A O 1
ATOM 1018 N N . THR A 1 132 ? -17.292 -13.238 34.322 1.00 77.56 132 THR A N 1
ATOM 1019 C CA . THR A 1 132 ? -17.075 -11.880 34.836 1.00 77.56 132 THR A CA 1
ATOM 1020 C C . THR A 1 132 ? -17.548 -10.833 33.833 1.00 77.56 132 THR A C 1
ATOM 1022 O O . THR A 1 132 ? -18.185 -9.860 34.220 1.00 77.56 132 THR A O 1
ATOM 1025 N N . LEU A 1 133 ? -17.276 -11.049 32.543 1.00 77.12 133 LEU A N 1
ATOM 1026 C CA . LEU A 1 133 ? -17.686 -10.152 31.463 1.00 77.12 133 LEU A CA 1
ATOM 1027 C C . LEU A 1 133 ? -19.207 -10.162 31.263 1.00 77.12 133 LEU A C 1
ATOM 1029 O O . LEU A 1 133 ? -19.811 -9.094 31.213 1.00 77.12 133 LEU A O 1
ATOM 1033 N N . ARG A 1 134 ? -19.859 -11.332 31.316 1.00 79.06 134 ARG A N 1
ATOM 1034 C CA . ARG A 1 134 ? -21.331 -11.413 31.287 1.00 79.06 134 ARG A CA 1
ATOM 1035 C C . ARG A 1 134 ? -21.986 -10.695 32.461 1.00 79.06 134 ARG A C 1
ATOM 1037 O O . ARG A 1 134 ? -23.037 -10.091 32.294 1.00 79.06 134 ARG A O 1
ATOM 1044 N N . ALA A 1 135 ? -21.371 -10.720 33.646 1.00 80.75 135 ALA A N 1
ATOM 1045 C CA . ALA A 1 135 ? -21.868 -9.955 34.792 1.00 80.75 135 ALA A CA 1
ATOM 1046 C C . ALA A 1 135 ? -21.797 -8.430 34.570 1.00 80.75 135 ALA A C 1
ATOM 1048 O O . ALA A 1 135 ? -22.525 -7.685 35.223 1.00 80.75 135 ALA A O 1
ATOM 1049 N N . LEU A 1 136 ? -20.948 -7.977 33.644 1.00 76.00 136 LEU A N 1
ATOM 1050 C CA . LEU A 1 136 ? -20.836 -6.590 33.192 1.00 76.00 136 LEU A CA 1
ATOM 1051 C C . LEU A 1 136 ? -21.686 -6.296 31.941 1.00 76.00 136 LEU A C 1
ATOM 1053 O O . LEU A 1 136 ? -21.635 -5.176 31.443 1.00 76.00 136 LEU A O 1
ATOM 1057 N N . GLY A 1 137 ? -22.472 -7.265 31.455 1.00 79.75 137 GLY A N 1
ATOM 1058 C CA . GLY A 1 137 ? -23.287 -7.129 30.244 1.00 79.75 137 GLY A CA 1
ATOM 1059 C C . GLY A 1 137 ? -22.506 -7.267 28.935 1.00 79.75 137 GLY A C 1
ATOM 1060 O O . GLY A 1 137 ? -23.007 -6.842 27.907 1.00 79.75 137 GLY A O 1
ATOM 1061 N N . ILE A 1 138 ? -21.294 -7.826 28.983 1.00 79.00 138 ILE A N 1
ATOM 1062 C CA . ILE A 1 138 ? -20.446 -8.091 27.816 1.00 79.00 138 ILE A CA 1
ATOM 1063 C C . ILE A 1 138 ? -20.605 -9.572 27.463 1.00 79.00 138 ILE A C 1
ATOM 1065 O O . ILE A 1 138 ? -20.149 -10.451 28.207 1.00 79.00 138 ILE A O 1
ATOM 1069 N N . GLU A 1 139 ? -21.296 -9.856 26.366 1.00 78.06 139 GLU A N 1
ATOM 1070 C CA . GLU A 1 139 ? -21.695 -11.204 25.966 1.00 78.06 139 GLU A CA 1
ATOM 1071 C C . GLU A 1 139 ? -20.805 -11.776 24.862 1.00 78.06 139 GLU A C 1
ATOM 1073 O O . GLU A 1 139 ? -20.535 -12.987 24.876 1.00 78.06 139 GLU A O 1
ATOM 1078 N N . ASP A 1 140 ? -20.290 -10.919 23.977 1.00 75.88 140 ASP A N 1
ATOM 1079 C CA . ASP A 1 140 ? -19.434 -11.308 22.861 1.00 75.88 140 ASP A CA 1
ATOM 1080 C C . ASP A 1 140 ? -18.197 -10.402 22.658 1.00 75.88 140 ASP A C 1
ATOM 1082 O O . ASP A 1 140 ? -17.863 -9.536 23.470 1.00 75.88 140 ASP A O 1
ATOM 1086 N N . ALA A 1 141 ? -17.409 -10.706 21.620 1.00 69.31 141 ALA A N 1
ATOM 1087 C CA . ALA A 1 141 ? -16.189 -9.966 21.307 1.00 69.31 141 ALA A CA 1
ATOM 1088 C C . ALA A 1 141 ? -16.495 -8.624 20.631 1.00 69.31 141 ALA A C 1
ATOM 1090 O O . ALA A 1 141 ? -15.671 -7.714 20.727 1.00 69.31 141 ALA A O 1
ATOM 1091 N N . ASP A 1 142 ? -17.652 -8.510 19.976 1.00 72.94 142 ASP A N 1
ATOM 1092 C CA . ASP A 1 142 ? -18.105 -7.275 19.353 1.00 72.94 142 ASP A CA 1
ATOM 1093 C C . ASP A 1 142 ? -18.464 -6.255 20.435 1.00 72.94 142 ASP A C 1
ATOM 1095 O O . ASP A 1 142 ? -18.009 -5.128 20.321 1.00 72.94 142 ASP A O 1
ATOM 1099 N N . ASP A 1 143 ? -19.077 -6.654 21.554 1.00 74.38 143 ASP A N 1
ATOM 1100 C CA . ASP A 1 143 ? -19.290 -5.781 22.722 1.00 74.38 143 ASP A CA 1
ATOM 1101 C C . ASP A 1 143 ? -17.963 -5.218 23.265 1.00 74.38 143 ASP A C 1
ATOM 1103 O O . ASP A 1 143 ? -17.818 -4.032 23.568 1.00 74.38 143 ASP A O 1
ATOM 1107 N N . VAL A 1 144 ? -16.946 -6.081 23.384 1.00 74.25 144 VAL A N 1
ATOM 1108 C CA . VAL A 1 144 ? -15.605 -5.699 23.857 1.00 74.25 144 VAL A CA 1
ATOM 1109 C C . VAL A 1 144 ? -14.946 -4.712 22.891 1.00 74.25 144 VAL A C 1
ATOM 1111 O O . VAL A 1 144 ? -14.281 -3.764 23.319 1.00 74.25 144 VAL A O 1
ATOM 1114 N N . LEU A 1 145 ? -15.109 -4.940 21.590 1.00 75.44 145 LEU A N 1
ATOM 1115 C CA . LEU A 1 145 ? -14.538 -4.110 20.538 1.00 75.44 145 LEU A CA 1
ATOM 1116 C C . LEU A 1 145 ? -15.320 -2.802 20.382 1.00 75.44 145 LEU A C 1
ATOM 1118 O O . LEU A 1 145 ? -14.687 -1.758 20.260 1.00 75.44 145 LEU A O 1
ATOM 1122 N N . GLU A 1 146 ? -16.641 -2.809 20.525 1.00 77.69 146 GLU A N 1
ATOM 1123 C CA . GLU A 1 146 ? -17.508 -1.632 20.535 1.00 77.69 146 GLU A CA 1
ATOM 1124 C C . GLU A 1 146 ? -17.165 -0.709 21.709 1.00 77.69 146 GLU A C 1
ATOM 1126 O O . GLU A 1 146 ? -16.979 0.492 21.504 1.00 77.69 146 GLU A O 1
ATOM 1131 N N . ILE A 1 147 ? -16.944 -1.261 22.911 1.00 70.25 147 ILE A N 1
ATOM 1132 C CA . ILE A 1 147 ? -16.428 -0.506 24.070 1.00 70.25 147 ILE A CA 1
ATOM 1133 C C . ILE A 1 147 ? -15.080 0.156 23.746 1.00 70.25 147 ILE A C 1
ATOM 1135 O O . ILE A 1 147 ? -14.785 1.258 24.210 1.00 70.25 147 ILE A O 1
ATOM 1139 N N . MET A 1 148 ? -14.260 -0.498 22.926 1.00 67.00 148 MET A N 1
ATOM 1140 C CA . MET A 1 148 ? -12.986 0.028 22.436 1.00 67.00 148 MET A CA 1
ATOM 1141 C C . MET A 1 148 ? -13.113 0.919 21.186 1.00 67.00 148 MET A C 1
ATOM 1143 O O . MET A 1 148 ? -12.097 1.342 20.631 1.00 67.00 148 MET A O 1
ATOM 1147 N N . GLY A 1 149 ? -14.330 1.222 20.726 1.00 65.44 149 GLY A N 1
ATOM 1148 C CA . GLY A 1 149 ? -14.587 2.041 19.537 1.00 65.44 149 GLY A CA 1
ATOM 1149 C C . GLY A 1 149 ? -14.318 1.331 18.203 1.00 65.44 149 GLY A C 1
ATOM 1150 O O . GLY A 1 149 ? -14.190 1.977 17.164 1.00 65.44 149 GLY A O 1
ATOM 1151 N N . CYS A 1 150 ? -14.215 0.006 18.219 1.00 67.50 150 CYS A N 1
ATOM 1152 C CA . CYS A 1 150 ? -14.042 -0.874 17.071 1.00 67.50 150 CYS A CA 1
ATOM 1153 C C . CYS A 1 150 ? -15.380 -1.595 16.804 1.00 67.50 150 CYS A C 1
ATOM 1155 O O . CYS A 1 150 ? -15.615 -2.650 17.368 1.00 67.50 150 CYS A O 1
ATOM 1157 N N . GLY A 1 151 ? -16.285 -1.015 16.004 1.00 63.97 151 GLY A N 1
ATOM 1158 C CA . GLY A 1 151 ? -17.621 -1.603 15.751 1.00 63.97 151 GLY A CA 1
ATOM 1159 C C . GLY A 1 151 ? -17.611 -2.962 15.022 1.00 63.97 151 GLY A C 1
ATOM 1160 O O . GLY A 1 151 ? -16.549 -3.389 14.587 1.00 63.97 151 GLY A O 1
ATOM 1161 N N . ASP A 1 152 ? -18.791 -3.585 14.862 1.00 61.38 152 ASP A N 1
ATOM 1162 C CA . ASP A 1 152 ? -19.088 -4.919 14.278 1.00 61.38 152 ASP A CA 1
ATOM 1163 C C . ASP A 1 152 ? -17.916 -5.643 13.587 1.00 61.38 152 ASP A C 1
ATOM 1165 O O . ASP A 1 152 ? -17.556 -5.355 12.434 1.00 61.38 152 ASP A O 1
ATOM 1169 N N . THR A 1 153 ? -17.330 -6.631 14.272 1.00 59.78 153 THR A N 1
ATOM 1170 C CA . THR A 1 153 ? -16.086 -7.276 13.840 1.00 59.78 153 THR A CA 1
ATOM 1171 C C . THR A 1 153 ? -16.242 -8.703 13.331 1.00 59.78 153 THR A C 1
ATOM 1173 O O . THR A 1 153 ? -15.352 -9.151 12.595 1.00 59.78 153 THR A O 1
ATOM 1176 N N . GLU A 1 154 ? -17.354 -9.400 13.600 1.00 59.75 154 GLU A N 1
ATOM 1177 C CA . GLU A 1 154 ? -17.557 -10.789 13.148 1.00 59.75 154 GLU A CA 1
ATOM 1178 C C . GLU A 1 154 ? -17.347 -10.969 11.632 1.00 59.75 154 GLU A C 1
ATOM 1180 O O . GLU A 1 154 ? -16.635 -11.880 11.194 1.00 59.75 154 GLU A O 1
ATOM 1185 N N . GLU A 1 155 ? -17.884 -10.069 10.801 1.00 66.44 155 GLU A N 1
ATOM 1186 C CA . GLU A 1 155 ? -17.765 -10.180 9.338 1.00 66.44 155 GLU A CA 1
ATOM 1187 C C . GLU A 1 155 ? -16.432 -9.638 8.782 1.00 66.44 155 GLU A C 1
ATOM 1189 O O . GLU A 1 155 ? -16.030 -9.924 7.642 1.00 66.44 155 GLU A O 1
ATOM 1194 N N . VAL A 1 156 ? -15.741 -8.822 9.576 1.00 65.00 156 VAL A N 1
ATOM 1195 C CA . VAL A 1 156 ? -14.529 -8.087 9.191 1.00 65.00 156 VAL A CA 1
ATOM 1196 C C . VAL A 1 156 ? -13.269 -8.877 9.577 1.00 65.00 156 VAL A C 1
ATOM 1198 O O . VAL A 1 156 ? -12.235 -8.773 8.911 1.00 65.00 156 VAL A O 1
ATOM 1201 N N . MET A 1 157 ? -13.363 -9.761 10.573 1.00 64.50 157 MET A N 1
ATOM 1202 C CA . MET A 1 157 ? -12.229 -10.456 11.186 1.00 64.50 157 MET A CA 1
ATOM 1203 C C . MET A 1 157 ? -11.362 -11.312 10.261 1.00 64.50 157 MET A C 1
ATOM 1205 O O . MET A 1 157 ? -10.154 -11.050 10.151 1.00 64.50 157 MET A O 1
ATOM 1209 N N . PRO A 1 158 ? -11.914 -12.337 9.576 1.00 73.12 158 PRO A N 1
ATOM 1210 C CA . PRO A 1 158 ? -11.105 -13.178 8.699 1.00 73.12 158 PRO A CA 1
ATOM 1211 C C . PRO A 1 158 ? -10.482 -12.348 7.572 1.00 73.12 158 PRO A C 1
ATOM 1213 O O . PRO A 1 158 ? -9.379 -12.646 7.111 1.00 73.12 158 PRO A O 1
ATOM 1216 N N . LYS A 1 159 ? -11.157 -11.261 7.175 1.00 81.31 159 LYS A N 1
ATOM 1217 C CA . LYS A 1 159 ? -10.692 -10.346 6.139 1.00 81.31 159 LYS A CA 1
ATOM 1218 C C . LYS A 1 159 ? -9.479 -9.549 6.632 1.00 81.31 159 LYS A C 1
ATOM 1220 O O . LYS A 1 159 ? -8.499 -9.478 5.901 1.00 81.31 159 LYS A O 1
ATOM 1225 N N . VAL A 1 160 ? -9.470 -9.020 7.862 1.00 82.81 160 VAL A N 1
ATOM 1226 C CA . VAL A 1 160 ? -8.341 -8.209 8.371 1.00 82.81 160 VAL A CA 1
ATOM 1227 C C . VAL A 1 160 ? -7.058 -9.015 8.541 1.00 82.81 160 VAL A C 1
ATOM 1229 O O . VAL A 1 160 ? -6.002 -8.582 8.077 1.00 82.81 160 VAL A O 1
ATOM 1232 N N . LYS A 1 161 ? -7.130 -10.219 9.116 1.00 83.94 161 LYS A N 1
ATOM 1233 C CA . LYS A 1 161 ? -5.944 -11.084 9.245 1.00 83.94 161 LYS A CA 1
ATOM 1234 C C . LYS A 1 161 ? -5.388 -11.487 7.878 1.00 83.94 161 LYS A C 1
ATOM 1236 O O . LYS A 1 161 ? -4.177 -11.424 7.660 1.00 83.94 161 LYS A O 1
ATOM 1241 N N . ALA A 1 162 ? -6.267 -11.838 6.936 1.00 87.25 162 ALA A N 1
ATOM 1242 C CA . ALA A 1 162 ? -5.864 -12.118 5.562 1.00 87.25 162 ALA A CA 1
ATOM 1243 C C . ALA A 1 162 ? -5.221 -10.887 4.901 1.00 87.25 162 ALA A C 1
ATOM 1245 O O . ALA A 1 162 ? -4.169 -11.012 4.277 1.00 87.25 162 ALA A O 1
ATOM 1246 N N . MET A 1 163 ? -5.792 -9.692 5.090 1.00 87.00 163 MET A N 1
ATOM 1247 C CA . MET A 1 163 ? -5.236 -8.434 4.581 1.00 87.00 163 MET A CA 1
ATOM 1248 C C . MET A 1 163 ? -3.854 -8.133 5.164 1.00 87.00 163 MET A C 1
ATOM 1250 O O . MET A 1 163 ? -2.975 -7.718 4.410 1.00 87.00 163 MET A O 1
ATOM 1254 N N . ALA A 1 164 ? -3.618 -8.391 6.454 1.00 90.25 164 ALA A N 1
ATOM 1255 C CA . ALA A 1 164 ? -2.300 -8.227 7.069 1.00 90.25 164 ALA A CA 1
ATOM 1256 C C . ALA A 1 164 ? -1.250 -9.117 6.386 1.00 90.25 164 ALA A C 1
ATOM 1258 O O . ALA A 1 164 ? -0.216 -8.627 5.929 1.00 90.25 164 ALA A O 1
ATOM 1259 N N . VAL A 1 165 ? -1.539 -10.418 6.261 1.00 91.62 165 VAL A N 1
ATOM 1260 C CA . VAL A 1 165 ? -0.629 -11.393 5.635 1.00 91.62 165 VAL A CA 1
ATOM 1261 C C . VAL A 1 165 ? -0.371 -11.041 4.172 1.00 91.62 165 VAL A C 1
ATOM 1263 O O . VAL A 1 165 ? 0.782 -10.979 3.750 1.00 91.62 165 VAL A O 1
ATOM 1266 N N . VAL A 1 166 ? -1.426 -10.766 3.402 1.00 90.38 166 VAL A N 1
ATOM 1267 C CA . VAL A 1 166 ? -1.313 -10.398 1.983 1.00 90.38 166 VAL A CA 1
ATOM 1268 C C . VAL A 1 166 ? -0.488 -9.122 1.818 1.00 90.38 166 VAL A C 1
ATOM 1270 O O . VAL A 1 166 ? 0.384 -9.076 0.953 1.00 90.38 166 VAL A O 1
ATOM 1273 N N . SER A 1 167 ? -0.700 -8.119 2.673 1.00 90.19 167 SER A N 1
ATOM 1274 C CA . SER A 1 167 ? 0.054 -6.861 2.627 1.00 90.19 167 SER A CA 1
ATOM 1275 C C . SER A 1 167 ? 1.545 -7.095 2.862 1.00 90.19 167 SER A C 1
ATOM 1277 O O . SER A 1 167 ? 2.367 -6.661 2.057 1.00 90.19 167 SER A O 1
ATOM 1279 N N . TRP A 1 168 ? 1.913 -7.848 3.902 1.00 95.38 168 TRP A N 1
ATOM 1280 C CA . TRP A 1 168 ? 3.317 -8.170 4.170 1.00 95.38 168 TRP A CA 1
ATOM 1281 C C . TRP A 1 168 ? 3.962 -9.011 3.068 1.00 95.38 168 TRP A C 1
ATOM 1283 O O . TRP A 1 168 ? 5.104 -8.741 2.699 1.00 95.38 168 TRP A O 1
ATOM 1293 N N . LEU A 1 169 ? 3.245 -9.989 2.505 1.00 93.44 169 LEU A N 1
ATOM 1294 C CA . LEU A 1 169 ? 3.745 -10.795 1.387 1.00 93.44 169 LEU A CA 1
ATOM 1295 C C . LEU A 1 169 ? 3.999 -9.943 0.140 1.00 93.44 169 LEU A C 1
ATOM 1297 O O . LEU A 1 169 ? 5.038 -10.102 -0.499 1.00 93.44 169 LEU A O 1
ATOM 1301 N N . LEU A 1 170 ? 3.093 -9.020 -0.190 1.00 90.56 170 LEU A N 1
ATOM 1302 C CA . LEU A 1 170 ? 3.256 -8.107 -1.324 1.00 90.56 170 LEU A CA 1
ATOM 1303 C C . LEU A 1 170 ? 4.429 -7.141 -1.115 1.00 90.56 170 LEU A C 1
ATOM 1305 O O . LEU A 1 170 ? 5.231 -6.961 -2.030 1.00 90.56 170 LEU A O 1
ATOM 1309 N N . LEU A 1 171 ? 4.574 -6.567 0.085 1.00 93.19 171 LEU A N 1
ATOM 1310 C CA . LEU A 1 171 ? 5.701 -5.689 0.422 1.00 93.19 171 LEU A CA 1
ATOM 1311 C C . LEU A 1 171 ? 7.038 -6.438 0.362 1.00 93.19 171 LEU A C 1
ATOM 1313 O O . LEU A 1 171 ? 7.991 -5.954 -0.248 1.00 93.19 171 LEU A O 1
ATOM 1317 N N . ALA A 1 172 ? 7.106 -7.639 0.943 1.00 94.62 172 ALA A N 1
ATOM 1318 C CA . ALA A 1 172 ? 8.303 -8.472 0.899 1.00 94.62 172 ALA A CA 1
ATOM 1319 C C . ALA A 1 172 ? 8.662 -8.868 -0.540 1.00 94.62 172 ALA A C 1
ATOM 1321 O O . ALA A 1 172 ? 9.832 -8.805 -0.921 1.00 94.62 172 ALA A O 1
ATOM 1322 N N . ALA A 1 173 ? 7.664 -9.224 -1.354 1.00 92.69 173 ALA A N 1
ATOM 1323 C CA . ALA A 1 173 ? 7.859 -9.544 -2.760 1.00 92.69 173 ALA A CA 1
ATOM 1324 C C . ALA A 1 173 ? 8.379 -8.335 -3.555 1.00 92.69 173 ALA A C 1
ATOM 1326 O O . ALA A 1 173 ? 9.327 -8.501 -4.316 1.00 92.69 173 ALA A O 1
ATOM 1327 N N . LEU A 1 174 ? 7.834 -7.130 -3.343 1.00 92.62 174 LEU A N 1
ATOM 1328 C CA . LEU A 1 174 ? 8.309 -5.902 -3.997 1.00 92.62 174 LEU A CA 1
ATOM 1329 C C . LEU A 1 174 ? 9.762 -5.595 -3.642 1.00 92.62 174 LEU A C 1
ATOM 1331 O O . LEU A 1 174 ? 10.583 -5.349 -4.518 1.00 92.62 174 LEU A O 1
ATOM 1335 N N . VAL A 1 175 ? 10.117 -5.672 -2.360 1.00 94.62 175 VAL A N 1
ATOM 1336 C CA . VAL A 1 175 ? 11.499 -5.430 -1.932 1.00 94.62 175 VAL A CA 1
ATOM 1337 C C . VAL A 1 175 ? 12.444 -6.488 -2.509 1.00 94.62 175 VAL A C 1
ATOM 1339 O O . VAL A 1 175 ? 13.507 -6.146 -3.027 1.00 94.62 175 VAL A O 1
ATOM 1342 N N . ALA A 1 176 ? 12.068 -7.769 -2.468 1.00 93.88 176 ALA A N 1
ATOM 1343 C CA . ALA A 1 176 ? 12.903 -8.856 -2.971 1.00 93.88 176 ALA A CA 1
ATOM 1344 C C . ALA A 1 176 ? 13.094 -8.793 -4.496 1.00 93.88 176 ALA A C 1
ATOM 1346 O O . ALA A 1 176 ? 14.226 -8.896 -4.979 1.00 93.88 176 ALA A O 1
ATOM 1347 N N . VAL A 1 177 ? 12.009 -8.599 -5.255 1.00 91.69 177 VAL A N 1
ATOM 1348 C CA . VAL A 1 177 ? 12.049 -8.472 -6.720 1.00 91.69 177 VAL A CA 1
ATOM 1349 C C . VAL A 1 177 ? 12.774 -7.191 -7.124 1.00 91.69 177 VAL A C 1
ATOM 1351 O O . VAL A 1 177 ? 13.598 -7.244 -8.038 1.00 91.69 177 VAL A O 1
ATOM 1354 N N . GLY A 1 178 ? 12.582 -6.088 -6.401 1.00 91.31 178 GLY A N 1
ATOM 1355 C CA . GLY A 1 178 ? 13.289 -4.835 -6.628 1.00 91.31 178 GLY A CA 1
ATOM 1356 C C . GLY A 1 178 ? 14.799 -4.959 -6.404 1.00 91.31 178 GLY A C 1
ATOM 1357 O O . GLY A 1 178 ? 15.584 -4.625 -7.294 1.00 91.31 178 GLY A O 1
ATOM 1358 N N . ILE A 1 179 ? 15.240 -5.527 -5.274 1.00 93.62 179 ILE A N 1
ATOM 1359 C CA . ILE A 1 179 ? 16.670 -5.778 -5.003 1.00 93.62 179 ILE A CA 1
ATOM 1360 C C . ILE A 1 179 ? 17.268 -6.691 -6.079 1.00 93.62 179 ILE A C 1
ATOM 1362 O O . ILE A 1 179 ? 18.316 -6.381 -6.653 1.00 93.62 179 ILE A O 1
ATOM 1366 N N . PHE A 1 180 ? 16.585 -7.791 -6.404 1.00 91.62 180 PHE A N 1
ATOM 1367 C CA . PHE A 1 180 ? 17.024 -8.700 -7.459 1.00 91.62 180 PHE A CA 1
ATOM 1368 C C . PHE A 1 180 ? 17.094 -8.000 -8.827 1.00 91.62 180 PHE A C 1
ATOM 1370 O O . PHE A 1 180 ? 18.051 -8.189 -9.581 1.00 91.62 180 PHE A O 1
ATOM 1377 N N . GLY A 1 181 ? 16.117 -7.144 -9.134 1.00 89.06 181 GLY A N 1
ATOM 1378 C CA . GLY A 1 181 ? 16.066 -6.316 -10.333 1.00 89.06 181 GLY A CA 1
ATOM 1379 C C . GLY A 1 181 ? 17.269 -5.383 -10.443 1.00 89.06 181 GLY A C 1
ATOM 1380 O O . GLY A 1 181 ? 17.918 -5.361 -11.489 1.00 89.06 181 GLY A O 1
ATOM 1381 N N . ILE A 1 182 ? 17.630 -4.690 -9.359 1.00 92.00 182 ILE A N 1
ATOM 1382 C CA . ILE A 1 182 ? 18.827 -3.836 -9.295 1.00 92.00 182 ILE A CA 1
ATOM 1383 C C . ILE A 1 182 ? 20.088 -4.661 -9.581 1.00 92.00 182 ILE A C 1
ATOM 1385 O O . ILE A 1 182 ? 20.891 -4.268 -10.429 1.00 92.00 182 ILE A O 1
ATOM 1389 N N . CYS A 1 183 ? 20.246 -5.827 -8.944 1.00 90.56 183 CYS A N 1
ATOM 1390 C CA . CYS A 1 183 ? 21.390 -6.713 -9.178 1.00 90.56 183 CYS A CA 1
ATOM 1391 C C . CYS A 1 183 ? 21.482 -7.176 -10.641 1.00 90.56 183 CYS A C 1
ATOM 1393 O O . CYS A 1 183 ? 22.571 -7.203 -11.215 1.00 90.56 183 CYS A O 1
ATOM 1395 N N . MET A 1 184 ? 20.351 -7.515 -11.264 1.00 86.56 184 MET A N 1
ATOM 1396 C CA . MET A 1 184 ? 20.308 -7.957 -12.660 1.00 86.56 184 MET A CA 1
ATOM 1397 C C . MET A 1 184 ? 20.652 -6.829 -13.636 1.00 86.56 184 MET A C 1
ATOM 1399 O O . MET A 1 184 ? 21.450 -7.045 -14.550 1.00 86.56 184 MET A O 1
ATOM 1403 N N . VAL A 1 185 ? 20.113 -5.625 -13.416 1.00 87.00 185 VAL A N 1
ATOM 1404 C CA . VAL A 1 185 ? 20.428 -4.440 -14.230 1.00 87.00 185 VAL A CA 1
ATOM 1405 C C . VAL A 1 185 ? 21.901 -4.052 -14.082 1.00 87.00 185 VAL A C 1
ATOM 1407 O O . VAL A 1 185 ? 22.556 -3.757 -15.083 1.00 87.00 185 VAL A O 1
ATOM 1410 N N . ALA A 1 186 ? 22.447 -4.106 -12.864 1.00 87.12 186 ALA A N 1
ATOM 1411 C CA . ALA A 1 186 ? 23.862 -3.845 -12.600 1.00 87.12 186 ALA A CA 1
ATOM 1412 C C . ALA A 1 186 ? 24.787 -4.877 -13.272 1.00 87.12 186 ALA A C 1
ATOM 1414 O O . ALA A 1 186 ? 25.878 -4.531 -13.721 1.00 87.12 186 ALA A O 1
ATOM 1415 N N . ALA A 1 187 ? 24.340 -6.130 -13.388 1.00 85.75 187 ALA A N 1
ATOM 1416 C CA . ALA A 1 187 ? 25.078 -7.212 -14.034 1.00 85.75 187 ALA A CA 1
ATOM 1417 C C . ALA A 1 187 ? 24.923 -7.264 -15.569 1.00 85.75 187 ALA A C 1
ATOM 1419 O O . ALA A 1 187 ? 25.372 -8.241 -16.173 1.00 85.75 187 ALA A O 1
ATOM 1420 N N . ASP A 1 188 ? 24.288 -6.265 -16.200 1.00 80.62 188 ASP A N 1
ATOM 1421 C CA . ASP A 1 188 ? 23.980 -6.248 -17.643 1.00 80.62 188 ASP A CA 1
ATOM 1422 C C . ASP A 1 188 ? 23.125 -7.434 -18.120 1.00 80.62 188 ASP A C 1
ATOM 1424 O O . ASP A 1 188 ? 23.135 -7.812 -19.294 1.00 80.62 188 ASP A O 1
ATOM 1428 N N . LYS A 1 189 ? 22.359 -8.046 -17.216 1.00 80.44 189 LYS A N 1
ATOM 1429 C CA . LYS A 1 189 ? 21.445 -9.134 -17.561 1.00 80.44 189 LYS A CA 1
ATOM 1430 C C . LYS A 1 189 ? 20.059 -8.569 -17.840 1.00 80.44 189 LYS A C 1
ATOM 1432 O O . LYS A 1 189 ? 19.684 -7.516 -17.328 1.00 80.44 189 LYS A O 1
ATOM 1437 N N . ARG A 1 190 ? 19.275 -9.285 -18.654 1.00 73.12 190 ARG A N 1
ATOM 1438 C CA . ARG A 1 190 ? 17.866 -8.942 -18.881 1.00 73.12 190 ARG A CA 1
ATOM 1439 C C . ARG A 1 190 ? 17.160 -8.941 -17.520 1.00 73.12 190 ARG A C 1
ATOM 1441 O O . ARG A 1 190 ? 17.143 -9.965 -16.838 1.00 73.12 190 ARG A O 1
ATOM 1448 N N . GLY A 1 191 ? 16.696 -7.765 -17.108 1.00 69.12 191 GLY A N 1
ATOM 1449 C CA . GLY A 1 191 ? 16.163 -7.534 -15.776 1.00 69.12 191 GLY A CA 1
ATOM 1450 C C . GLY A 1 191 ? 14.767 -8.119 -15.606 1.00 69.12 191 GLY A C 1
ATOM 1451 O O . GLY A 1 191 ? 14.066 -8.421 -16.571 1.00 69.12 191 GLY A O 1
ATOM 1452 N N . LEU A 1 192 ? 14.345 -8.235 -14.350 1.00 81.81 192 LEU A N 1
ATOM 1453 C CA . LEU A 1 192 ? 12.966 -8.551 -13.973 1.00 81.81 192 LEU A CA 1
ATOM 1454 C C . LEU A 1 192 ? 12.104 -7.282 -13.831 1.00 81.81 192 LEU A C 1
ATOM 1456 O O . LEU A 1 192 ? 11.076 -7.313 -13.164 1.00 81.81 192 LEU A O 1
ATOM 1460 N N . ILE A 1 193 ? 12.483 -6.171 -14.482 1.00 84.00 193 ILE A N 1
ATOM 1461 C CA . ILE A 1 193 ? 11.790 -4.872 -14.363 1.00 84.00 193 ILE A CA 1
ATOM 1462 C C . ILE A 1 193 ? 10.308 -4.996 -14.721 1.00 84.00 193 ILE A C 1
ATOM 1464 O O . ILE A 1 193 ? 9.458 -4.379 -14.091 1.00 84.00 193 ILE A O 1
ATOM 1468 N N . TRP A 1 194 ? 9.975 -5.828 -15.709 1.00 87.94 194 TRP A N 1
ATOM 1469 C CA . TRP A 1 194 ? 8.579 -6.087 -16.052 1.00 87.94 194 TRP A CA 1
ATOM 1470 C C . TRP A 1 194 ? 7.804 -6.754 -14.905 1.00 87.94 194 TRP A C 1
ATOM 1472 O O . TRP A 1 194 ? 6.660 -6.382 -14.665 1.00 87.94 194 TRP A O 1
ATOM 1482 N N . LEU A 1 195 ? 8.418 -7.700 -14.183 1.00 87.88 195 LEU A N 1
ATOM 1483 C CA . LEU A 1 195 ? 7.783 -8.342 -13.030 1.00 87.88 195 LEU A CA 1
ATOM 1484 C C . LEU A 1 195 ? 7.589 -7.340 -11.887 1.00 87.88 195 LEU A C 1
ATOM 1486 O O . LEU A 1 195 ? 6.509 -7.295 -11.310 1.00 87.88 195 LEU A O 1
ATOM 1490 N N . GLU A 1 196 ? 8.601 -6.510 -11.621 1.00 88.81 196 GLU A N 1
ATOM 1491 C CA . GLU A 1 196 ? 8.523 -5.416 -10.644 1.00 88.81 196 GLU A CA 1
ATOM 1492 C C . GLU A 1 196 ? 7.372 -4.459 -10.980 1.00 88.81 196 GLU A C 1
ATOM 1494 O O . GLU A 1 196 ? 6.535 -4.162 -10.132 1.00 88.81 196 GLU A O 1
ATOM 1499 N N . ALA A 1 197 ? 7.267 -4.041 -12.247 1.00 89.31 197 ALA A N 1
ATOM 1500 C CA . ALA A 1 197 ? 6.186 -3.181 -12.710 1.00 89.31 197 ALA A CA 1
ATOM 1501 C C . ALA A 1 197 ? 4.812 -3.836 -12.508 1.00 89.31 197 ALA A C 1
ATOM 1503 O O . ALA A 1 197 ? 3.904 -3.191 -11.996 1.00 89.31 197 ALA A O 1
ATOM 1504 N N . MET A 1 198 ? 4.652 -5.115 -12.868 1.00 90.31 198 MET A N 1
ATOM 1505 C CA . MET A 1 198 ? 3.392 -5.842 -12.668 1.00 90.31 198 MET A CA 1
ATOM 1506 C C . MET A 1 198 ? 3.015 -5.928 -11.188 1.00 90.31 198 MET A C 1
ATOM 1508 O O . MET A 1 198 ? 1.878 -5.622 -10.835 1.00 90.31 198 MET A O 1
ATOM 1512 N N . LEU A 1 199 ? 3.959 -6.306 -10.323 1.00 90.25 199 LEU A N 1
ATOM 1513 C CA . LEU A 1 199 ? 3.714 -6.437 -8.890 1.00 90.25 199 LEU A CA 1
ATOM 1514 C C . LEU A 1 199 ? 3.335 -5.087 -8.270 1.00 90.25 199 LEU A C 1
ATOM 1516 O O . LEU A 1 199 ? 2.336 -4.993 -7.559 1.00 90.25 199 LEU A O 1
ATOM 1520 N N . TYR A 1 200 ? 4.070 -4.029 -8.610 1.00 90.75 200 TYR A N 1
ATOM 1521 C CA . TYR A 1 200 ? 3.777 -2.678 -8.141 1.00 90.75 200 TYR A CA 1
ATOM 1522 C C . TYR A 1 200 ? 2.421 -2.179 -8.647 1.00 90.75 200 TYR A C 1
ATOM 1524 O O . TYR A 1 200 ? 1.657 -1.580 -7.895 1.00 90.75 200 TYR A O 1
ATOM 1532 N N . GLY A 1 201 ? 2.078 -2.489 -9.901 1.00 91.50 201 GLY A N 1
ATOM 1533 C CA . GLY A 1 201 ? 0.768 -2.201 -10.481 1.00 91.50 201 GLY A CA 1
ATOM 1534 C C . GLY A 1 201 ? -0.378 -2.902 -9.750 1.00 91.50 201 GLY A C 1
ATOM 1535 O O . GLY A 1 201 ? -1.407 -2.279 -9.505 1.00 91.50 201 GLY A O 1
ATOM 1536 N N . VAL A 1 202 ? -0.204 -4.166 -9.344 1.00 92.19 202 VAL A N 1
ATOM 1537 C CA . VAL A 1 202 ? -1.200 -4.894 -8.537 1.00 92.19 202 VAL A CA 1
ATOM 1538 C C . VAL A 1 202 ? -1.408 -4.216 -7.185 1.00 92.19 202 VAL A C 1
ATOM 1540 O O . VAL A 1 202 ? -2.552 -3.997 -6.792 1.00 92.19 202 VAL A O 1
ATOM 1543 N N . VAL A 1 203 ? -0.328 -3.831 -6.496 1.00 89.38 203 VAL A N 1
ATOM 1544 C CA . VAL A 1 203 ? -0.432 -3.104 -5.219 1.00 89.38 203 VAL A CA 1
ATOM 1545 C C . VAL A 1 203 ? -1.126 -1.757 -5.428 1.00 89.38 203 VAL A C 1
ATOM 1547 O O . VAL A 1 203 ? -2.062 -1.431 -4.705 1.00 89.38 203 VAL A O 1
ATOM 1550 N N . LEU A 1 204 ? -0.754 -1.005 -6.464 1.00 91.19 204 LEU A N 1
ATOM 1551 C CA . LEU A 1 204 ? -1.389 0.270 -6.798 1.00 91.19 204 LEU A CA 1
ATOM 1552 C C . LEU A 1 204 ? -2.895 0.125 -7.067 1.00 91.19 204 LEU A C 1
ATOM 1554 O O . LEU A 1 204 ? -3.686 0.923 -6.568 1.00 91.19 204 LEU A O 1
ATOM 1558 N N . LEU A 1 205 ? -3.305 -0.905 -7.812 1.00 91.56 205 LEU A N 1
ATOM 1559 C CA . LEU A 1 205 ? -4.717 -1.196 -8.068 1.00 91.56 205 LEU A CA 1
ATOM 1560 C C . LEU A 1 205 ? -5.463 -1.610 -6.799 1.00 91.56 205 LEU A C 1
ATOM 1562 O O . LEU A 1 205 ? -6.600 -1.186 -6.617 1.00 91.56 205 LEU A O 1
ATOM 1566 N N . ALA A 1 206 ? -4.840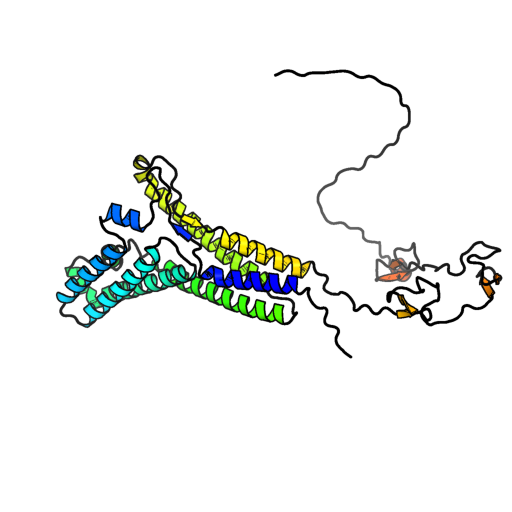 -2.391 -5.913 1.00 88.19 206 ALA A N 1
ATOM 1567 C CA . ALA A 1 206 ? -5.439 -2.770 -4.635 1.00 88.19 206 ALA A CA 1
ATOM 1568 C C . ALA A 1 206 ? -5.700 -1.539 -3.751 1.00 88.19 206 ALA A C 1
ATOM 1570 O O . ALA A 1 206 ? -6.803 -1.380 -3.233 1.00 88.19 206 ALA A O 1
ATOM 1571 N N . TYR A 1 207 ? -4.730 -0.624 -3.651 1.00 85.88 207 TYR A N 1
ATOM 1572 C CA . TYR A 1 207 ? -4.884 0.645 -2.928 1.00 85.88 207 TYR A CA 1
ATOM 1573 C C . TYR A 1 207 ? -5.918 1.564 -3.592 1.00 85.88 207 TYR A C 1
ATOM 1575 O O . TYR A 1 207 ? -6.711 2.209 -2.905 1.00 85.88 207 TYR A O 1
ATOM 1583 N N . GLY A 1 208 ? -5.961 1.575 -4.927 1.00 85.44 208 GLY A N 1
ATOM 1584 C CA . GLY A 1 208 ? -6.996 2.257 -5.698 1.00 85.44 208 GLY A CA 1
ATOM 1585 C C . GLY A 1 208 ? -8.399 1.736 -5.403 1.00 85.44 208 GLY A C 1
ATOM 1586 O O . GLY A 1 208 ? -9.299 2.515 -5.095 1.00 85.44 208 GLY A O 1
ATOM 1587 N N . GLY A 1 209 ? -8.571 0.415 -5.439 1.00 84.56 209 GLY A N 1
ATOM 1588 C CA . GLY A 1 209 ? -9.819 -0.259 -5.100 1.00 84.56 209 GLY A CA 1
ATOM 1589 C C . GLY A 1 209 ? -10.238 -0.004 -3.655 1.00 84.56 209 GLY A C 1
ATOM 1590 O O . GLY A 1 209 ? -11.389 0.348 -3.418 1.00 84.56 209 GLY A O 1
ATOM 1591 N N . PHE A 1 210 ? -9.305 -0.094 -2.703 1.00 84.62 210 PHE A N 1
ATOM 1592 C CA . PHE A 1 210 ? -9.561 0.217 -1.297 1.00 84.62 210 PHE A CA 1
ATOM 1593 C C . PHE A 1 210 ? 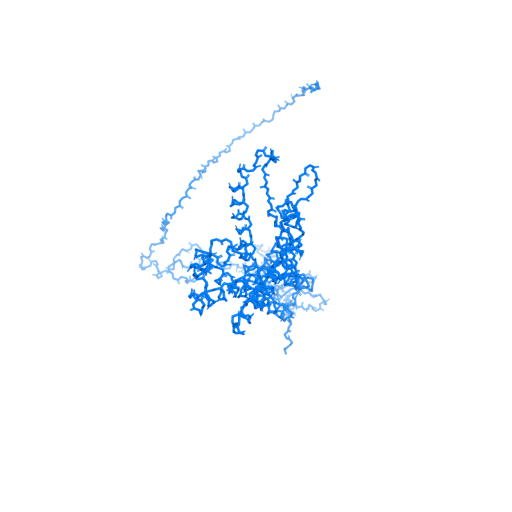-10.075 1.649 -1.118 1.00 84.62 210 PHE A C 1
ATOM 1595 O O . PHE A 1 210 ? -11.140 1.846 -0.538 1.00 84.62 210 PHE A O 1
ATOM 1602 N N . ALA A 1 211 ? -9.378 2.648 -1.668 1.00 82.19 211 ALA A N 1
ATOM 1603 C CA . ALA A 1 211 ? -9.804 4.042 -1.566 1.00 82.19 211 ALA A CA 1
ATOM 1604 C C . ALA A 1 211 ? -11.184 4.272 -2.207 1.00 82.19 211 ALA A C 1
ATOM 1606 O O . ALA A 1 211 ? -11.987 5.032 -1.672 1.00 82.19 211 ALA A O 1
ATOM 1607 N N . LEU A 1 212 ? -11.492 3.599 -3.323 1.00 83.62 212 LEU A N 1
ATOM 1608 C CA . LEU A 1 212 ? -12.814 3.658 -3.955 1.00 83.62 212 LEU A CA 1
ATOM 1609 C C . LEU A 1 212 ? -13.908 3.057 -3.065 1.00 83.62 212 LEU A C 1
ATOM 1611 O O . LEU A 1 212 ? -14.924 3.714 -2.848 1.00 83.62 212 LEU A O 1
ATOM 1615 N N . VAL A 1 213 ? -13.697 1.850 -2.532 1.00 83.25 213 VAL A N 1
ATOM 1616 C CA . VAL A 1 213 ? -14.659 1.167 -1.651 1.00 83.25 213 VAL A CA 1
ATOM 1617 C C . VAL A 1 213 ? -14.888 1.974 -0.376 1.00 83.25 213 VAL A C 1
ATOM 1619 O O . VAL A 1 213 ? -16.034 2.205 -0.001 1.00 83.25 213 VAL A O 1
ATOM 1622 N N . MET A 1 214 ? -13.823 2.475 0.253 1.00 79.12 214 MET A N 1
ATOM 1623 C CA . MET A 1 214 ? -13.934 3.301 1.457 1.00 79.12 214 MET A CA 1
ATOM 1624 C C . MET A 1 214 ? -14.648 4.621 1.177 1.00 79.12 214 MET A C 1
ATOM 1626 O O . MET A 1 214 ? -15.539 5.001 1.932 1.00 79.12 214 MET A O 1
ATOM 1630 N N . ASN A 1 215 ? -14.334 5.292 0.065 1.00 80.75 215 ASN A N 1
ATOM 1631 C CA . ASN A 1 215 ? -15.056 6.494 -0.351 1.00 80.75 215 ASN A CA 1
ATOM 1632 C C . ASN A 1 215 ? -16.545 6.214 -0.591 1.00 80.75 215 ASN A C 1
ATOM 1634 O O . ASN A 1 215 ? -17.374 7.040 -0.224 1.00 80.75 215 ASN A O 1
ATOM 1638 N N . GLN A 1 216 ? -16.904 5.066 -1.173 1.00 78.81 216 GLN A N 1
ATOM 1639 C CA . GLN A 1 216 ? -18.303 4.673 -1.369 1.00 78.81 216 GLN A CA 1
ATOM 1640 C C . GLN A 1 216 ? -19.010 4.378 -0.044 1.00 78.81 216 GLN A C 1
ATOM 1642 O O . GLN A 1 216 ? -20.091 4.912 0.196 1.00 78.81 216 GLN A O 1
ATOM 1647 N N . ALA A 1 217 ? -18.394 3.575 0.827 1.00 77.56 217 ALA A N 1
ATOM 1648 C CA . ALA A 1 217 ? -18.946 3.223 2.133 1.00 77.56 217 ALA A CA 1
ATOM 1649 C C . ALA A 1 217 ? -19.175 4.470 2.995 1.00 77.56 217 ALA A C 1
ATOM 1651 O O . ALA A 1 217 ? -20.248 4.663 3.565 1.00 77.56 217 ALA A O 1
ATOM 1652 N N . ILE A 1 218 ? -18.187 5.362 3.030 1.00 73.56 218 ILE A N 1
ATOM 1653 C CA . ILE A 1 218 ? -18.267 6.600 3.795 1.00 73.56 218 ILE A CA 1
ATOM 1654 C C . ILE A 1 218 ? -19.213 7.590 3.139 1.00 73.56 218 ILE A C 1
ATOM 1656 O O . ILE A 1 218 ? -19.967 8.227 3.856 1.00 73.56 218 ILE A O 1
ATOM 1660 N N . SER A 1 219 ? -19.269 7.682 1.808 1.00 70.81 219 SER A N 1
ATOM 1661 C CA . SER A 1 219 ? -20.287 8.500 1.144 1.00 70.81 219 SER A CA 1
ATOM 1662 C C . SER A 1 219 ? -21.699 8.019 1.469 1.00 70.81 219 SER A C 1
ATOM 1664 O O . SER A 1 219 ? -22.563 8.869 1.635 1.00 70.81 219 SER A O 1
ATOM 1666 N N . ALA A 1 220 ? -21.936 6.706 1.578 1.00 70.75 220 ALA A N 1
ATOM 1667 C CA . ALA A 1 220 ? -23.242 6.148 1.933 1.00 70.75 220 ALA A CA 1
ATOM 1668 C C . ALA A 1 220 ? -23.638 6.473 3.384 1.00 70.75 220 ALA A C 1
ATOM 1670 O O . ALA A 1 220 ? -24.792 6.804 3.653 1.00 70.75 220 ALA A O 1
ATOM 1671 N N . ARG A 1 221 ? -22.677 6.438 4.316 1.00 68.75 221 ARG A N 1
ATOM 1672 C CA . ARG A 1 221 ? -22.891 6.845 5.716 1.00 68.75 221 ARG A CA 1
ATOM 1673 C C . ARG A 1 221 ? -22.994 8.367 5.870 1.00 68.75 221 ARG A C 1
ATOM 1675 O O . ARG A 1 221 ? -23.814 8.856 6.632 1.00 68.75 221 ARG A O 1
ATOM 1682 N N . LEU A 1 222 ? -22.216 9.133 5.106 1.00 64.81 222 LEU A N 1
ATOM 1683 C CA . LEU A 1 222 ? -22.233 10.596 5.108 1.00 64.81 222 LEU A CA 1
ATOM 1684 C C . LEU A 1 222 ? -23.443 11.178 4.392 1.00 64.81 222 LEU A C 1
ATOM 1686 O O . LEU A 1 222 ? -23.790 12.305 4.708 1.00 64.81 222 LEU A O 1
ATOM 1690 N N . THR A 1 223 ? -24.110 10.474 3.470 1.00 59.25 223 THR A N 1
ATOM 1691 C CA . THR A 1 223 ? -25.358 10.974 2.859 1.00 59.25 223 THR A CA 1
ATOM 1692 C C . THR A 1 223 ? -26.436 11.303 3.889 1.00 59.25 223 THR A C 1
ATOM 1694 O O . THR A 1 223 ? -27.256 12.181 3.638 1.00 59.25 223 THR A O 1
ATOM 1697 N N . GLU A 1 224 ? -26.386 10.684 5.068 1.00 59.38 224 GLU A N 1
ATOM 1698 C CA . GLU A 1 224 ? -27.220 11.037 6.220 1.00 59.38 224 GLU A CA 1
ATOM 1699 C C . GLU A 1 224 ? -26.858 12.420 6.807 1.00 59.38 224 GLU A C 1
ATOM 1701 O O . GLU A 1 224 ? -27.730 13.190 7.203 1.00 59.38 224 GLU A O 1
ATOM 1706 N N . TYR A 1 225 ? -25.576 12.789 6.748 1.00 54.34 225 TYR A N 1
ATOM 1707 C CA . TYR A 1 225 ? -25.001 14.061 7.206 1.00 54.34 225 TYR A CA 1
ATOM 1708 C C . TYR A 1 225 ? -24.856 15.121 6.096 1.00 54.34 225 TYR A C 1
ATOM 1710 O O . TYR A 1 225 ? -24.509 16.270 6.373 1.00 54.34 225 TYR A O 1
ATOM 1718 N N . VAL A 1 226 ? -25.120 14.775 4.828 1.00 54.31 226 VAL A N 1
ATOM 1719 C CA . VAL A 1 226 ? -24.967 15.665 3.655 1.00 54.31 226 VAL A CA 1
ATOM 1720 C C . VAL A 1 226 ? -25.848 16.913 3.755 1.00 54.31 226 VAL A C 1
ATOM 1722 O O . VAL A 1 226 ? -25.491 17.950 3.193 1.00 54.31 226 VAL A O 1
ATOM 1725 N N . SER A 1 227 ? -26.935 16.861 4.533 1.00 55.59 227 SER A N 1
ATOM 1726 C CA . SER A 1 227 ? -27.760 18.032 4.855 1.00 55.59 227 SER A CA 1
ATOM 1727 C C . SER A 1 227 ? -26.978 19.158 5.554 1.00 55.59 227 SER A C 1
ATOM 1729 O O . SER A 1 227 ? -27.360 20.317 5.413 1.00 55.59 227 SER A O 1
ATOM 1731 N N . LEU A 1 228 ? -25.863 18.853 6.235 1.00 55.44 228 LEU A N 1
ATOM 1732 C CA . LEU A 1 228 ? -24.986 19.847 6.866 1.00 55.44 228 LEU A CA 1
ATOM 1733 C C . LEU A 1 228 ? -23.827 20.335 5.980 1.00 55.44 228 LEU A C 1
ATOM 1735 O O . LEU A 1 228 ? -23.343 21.442 6.201 1.00 55.44 228 LEU A O 1
ATOM 1739 N N . VAL A 1 229 ? -23.352 19.539 5.013 1.00 58.25 229 VAL A N 1
ATOM 1740 C CA . VAL A 1 229 ? -22.059 19.791 4.327 1.00 58.25 229 VAL A CA 1
ATOM 1741 C C . VAL A 1 229 ? -22.219 20.193 2.849 1.00 58.25 229 VAL A C 1
ATOM 1743 O O . VAL A 1 229 ? -21.272 20.652 2.217 1.00 58.25 229 VAL A O 1
ATOM 1746 N N . GLY A 1 230 ? -23.423 20.082 2.276 1.00 53.59 230 GLY A N 1
ATOM 1747 C CA . GLY A 1 230 ? -23.804 20.747 1.020 1.00 53.59 230 GLY A CA 1
ATOM 1748 C C . GLY A 1 230 ? -23.196 20.210 -0.289 1.00 53.59 230 GLY A C 1
ATOM 1749 O O . GLY A 1 230 ? -23.726 20.525 -1.353 1.00 53.59 230 GLY A O 1
ATOM 1750 N N . HIS A 1 231 ? -22.151 19.371 -0.264 1.00 60.59 231 HIS A N 1
ATOM 1751 C CA . HIS A 1 231 ? -21.491 18.840 -1.470 1.00 60.59 231 HIS A CA 1
ATOM 1752 C C . HIS A 1 231 ? -20.980 17.392 -1.325 1.00 60.59 231 HIS A C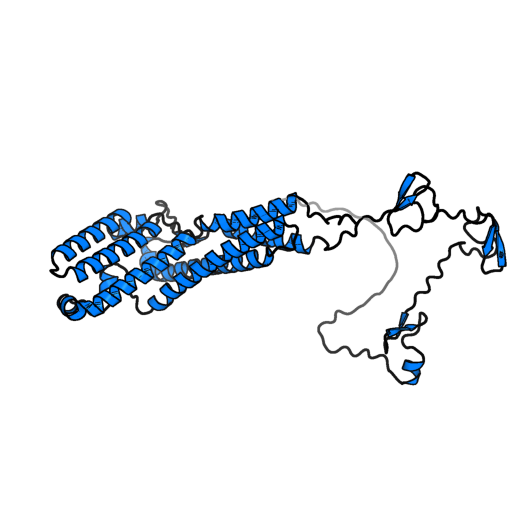 1
ATOM 1754 O O . HIS A 1 231 ? -20.859 16.861 -0.226 1.00 60.59 231 HIS A O 1
ATOM 1760 N N . SER A 1 232 ? -20.674 16.741 -2.461 1.00 60.47 232 SER A N 1
ATOM 1761 C CA . SER A 1 232 ? -20.102 15.383 -2.532 1.00 60.47 232 SER A CA 1
ATOM 1762 C C . SER A 1 232 ? -18.733 15.326 -1.842 1.00 60.47 232 SER A C 1
ATOM 1764 O O . SER A 1 232 ? -17.757 15.879 -2.347 1.00 60.47 232 SER A O 1
ATOM 1766 N N . ILE A 1 233 ? -18.648 14.607 -0.723 1.00 67.00 233 ILE A N 1
ATOM 1767 C CA . ILE A 1 233 ? -17.417 14.453 0.062 1.00 67.00 233 ILE A CA 1
ATOM 1768 C C . ILE A 1 233 ? -16.600 13.280 -0.499 1.00 67.00 233 ILE A C 1
ATOM 1770 O O . ILE A 1 233 ? -17.111 12.171 -0.640 1.00 67.00 233 ILE A O 1
ATOM 1774 N N . ARG A 1 234 ? -15.324 13.518 -0.827 1.00 72.00 234 ARG A N 1
ATOM 1775 C CA . ARG A 1 234 ? -14.351 12.474 -1.200 1.00 72.00 234 ARG A CA 1
ATOM 1776 C C . ARG A 1 234 ? -13.203 12.489 -0.190 1.00 72.00 234 ARG A C 1
ATOM 1778 O O . ARG A 1 234 ? -12.271 13.269 -0.378 1.00 72.00 234 ARG A O 1
ATOM 1785 N N . PRO A 1 235 ? -13.298 11.704 0.893 1.00 73.25 235 PRO A N 1
ATOM 1786 C CA . PRO A 1 235 ? -12.335 11.783 1.984 1.00 73.25 235 PRO A CA 1
ATOM 1787 C C . PRO A 1 235 ? -10.981 11.149 1.657 1.00 73.25 235 PRO A C 1
ATOM 1789 O O . PRO A 1 235 ? -9.955 11.691 2.051 1.00 73.25 235 PRO A O 1
ATOM 1792 N N . PHE A 1 236 ? -10.950 10.028 0.931 1.00 80.69 236 PHE A N 1
ATOM 1793 C CA . PHE A 1 236 ? -9.710 9.322 0.610 1.00 80.69 236 PHE A CA 1
ATOM 1794 C C . PHE A 1 236 ? -9.148 9.779 -0.731 1.00 80.69 236 PHE A C 1
ATOM 1796 O O . PHE A 1 236 ? -9.775 9.605 -1.782 1.00 80.69 236 PHE A O 1
ATOM 1803 N N . HIS A 1 237 ? -7.923 10.291 -0.685 1.00 84.19 237 HIS A N 1
ATOM 1804 C CA . HIS A 1 237 ? -7.117 10.680 -1.834 1.00 84.19 237 HIS A CA 1
ATOM 1805 C C . HIS A 1 237 ? -5.949 9.717 -1.994 1.00 84.19 237 HIS A C 1
ATOM 1807 O O . HIS A 1 237 ? -5.311 9.324 -1.016 1.00 84.19 237 HIS A O 1
ATOM 1813 N N . ILE A 1 238 ? -5.645 9.370 -3.241 1.00 87.69 238 ILE A N 1
ATOM 1814 C CA . ILE A 1 238 ? -4.474 8.564 -3.590 1.00 87.69 238 ILE A CA 1
ATOM 1815 C C . ILE A 1 238 ? -3.383 9.513 -4.077 1.00 87.69 238 ILE A C 1
ATOM 1817 O O . ILE A 1 238 ? -3.633 10.386 -4.911 1.00 87.69 238 ILE A O 1
ATOM 1821 N N . SER A 1 239 ? -2.166 9.343 -3.570 1.00 89.06 239 SER A N 1
ATOM 1822 C CA . SER A 1 239 ? -0.998 10.081 -4.045 1.00 89.06 239 SER A CA 1
ATOM 1823 C C . SER A 1 239 ? -0.750 9.813 -5.535 1.00 89.06 239 SER A C 1
ATOM 1825 O O . SER A 1 239 ? -0.838 8.680 -6.003 1.00 89.06 239 SER A O 1
ATOM 1827 N N . ALA A 1 240 ? -0.395 10.849 -6.300 1.00 90.38 240 ALA A N 1
ATOM 1828 C CA . ALA A 1 240 ? -0.024 10.687 -7.708 1.00 90.38 240 ALA A CA 1
ATOM 1829 C C . ALA A 1 240 ? 1.367 10.046 -7.880 1.00 90.38 240 ALA A C 1
ATOM 1831 O O . ALA A 1 240 ? 1.671 9.502 -8.942 1.00 90.38 240 ALA A O 1
ATOM 1832 N N . LEU A 1 241 ? 2.213 10.098 -6.845 1.00 91.00 241 LEU A N 1
ATOM 1833 C CA . LEU A 1 241 ? 3.600 9.635 -6.903 1.00 91.00 241 LEU A CA 1
ATOM 1834 C C . LEU A 1 241 ? 3.711 8.144 -7.291 1.00 91.00 241 LEU A C 1
ATOM 1836 O O . LEU A 1 241 ? 4.444 7.857 -8.239 1.00 91.00 241 LEU A O 1
ATOM 1840 N N . PRO A 1 242 ? 2.964 7.205 -6.675 1.00 91.25 242 PRO A N 1
ATOM 1841 C CA . PRO A 1 242 ? 2.960 5.807 -7.104 1.00 91.25 242 PRO A CA 1
ATOM 1842 C C . 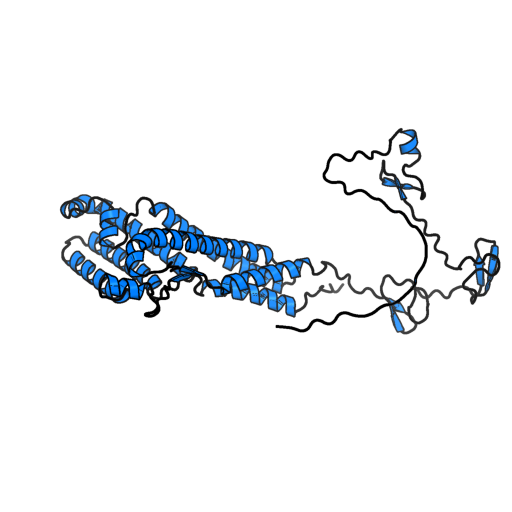PRO A 1 242 ? 2.565 5.612 -8.570 1.00 91.25 242 PRO A C 1
ATOM 1844 O O . PRO A 1 242 ? 3.173 4.819 -9.281 1.00 91.25 242 PRO A O 1
ATOM 1847 N N . VAL A 1 243 ? 1.602 6.383 -9.078 1.00 92.38 243 VAL A N 1
ATOM 1848 C CA . VAL A 1 243 ? 1.198 6.299 -10.491 1.00 92.38 243 VAL A CA 1
ATOM 1849 C C . VAL A 1 243 ? 2.355 6.700 -11.408 1.00 92.38 243 VAL A C 1
ATOM 1851 O O . VAL A 1 243 ? 2.647 6.005 -12.380 1.00 92.38 243 VAL A O 1
ATOM 1854 N N . ILE A 1 244 ? 3.057 7.787 -11.081 1.00 94.19 244 ILE A N 1
ATOM 1855 C CA . ILE A 1 244 ? 4.220 8.253 -11.849 1.00 94.19 244 ILE A CA 1
ATOM 1856 C C . ILE A 1 244 ? 5.339 7.203 -11.818 1.00 94.19 244 ILE A C 1
ATOM 1858 O O . ILE A 1 244 ? 5.888 6.865 -12.866 1.00 94.19 244 ILE A O 1
ATOM 1862 N N . ILE A 1 245 ? 5.642 6.641 -10.645 1.00 93.75 245 ILE A N 1
ATOM 1863 C CA . ILE A 1 245 ? 6.665 5.598 -10.488 1.00 93.75 245 ILE A CA 1
ATOM 1864 C C . ILE A 1 245 ? 6.310 4.355 -11.308 1.00 93.75 245 ILE A C 1
ATOM 1866 O O . ILE A 1 245 ? 7.163 3.826 -12.022 1.00 93.75 245 ILE A O 1
ATOM 1870 N N . PHE A 1 246 ? 5.049 3.920 -11.274 1.00 94.62 246 PHE A N 1
ATOM 1871 C CA . PHE A 1 246 ? 4.569 2.808 -12.089 1.00 94.62 246 PHE A CA 1
ATOM 1872 C C . PHE A 1 246 ? 4.787 3.068 -13.587 1.00 94.62 246 PHE A C 1
ATOM 1874 O O . PHE A 1 246 ? 5.314 2.208 -14.294 1.00 94.62 246 PHE A O 1
ATOM 1881 N N . LEU A 1 247 ? 4.469 4.272 -14.074 1.00 94.88 247 LEU A N 1
ATOM 1882 C CA . LEU A 1 247 ? 4.727 4.652 -15.466 1.00 94.88 247 LEU A CA 1
ATOM 1883 C C . LEU A 1 247 ? 6.228 4.646 -15.798 1.00 94.88 247 LEU A C 1
ATOM 1885 O O . LEU A 1 247 ? 6.607 4.192 -16.879 1.00 94.88 247 LEU A O 1
ATOM 1889 N N . CYS A 1 248 ? 7.095 5.075 -14.876 1.00 93.88 248 CYS A N 1
ATOM 1890 C CA . CYS A 1 248 ? 8.550 4.986 -15.041 1.00 93.88 248 CYS A CA 1
ATOM 1891 C C . CYS A 1 248 ? 9.049 3.532 -15.110 1.00 93.88 248 CYS A C 1
ATOM 1893 O O . CYS A 1 248 ? 9.922 3.224 -15.928 1.00 93.88 248 CYS A O 1
ATOM 1895 N N . LEU A 1 249 ? 8.493 2.627 -14.297 1.00 93.31 249 LEU A N 1
ATOM 1896 C CA . LEU A 1 249 ? 8.815 1.196 -14.335 1.00 93.31 249 LEU A CA 1
ATOM 1897 C C . LEU A 1 249 ? 8.371 0.557 -15.656 1.00 93.31 249 LEU A C 1
ATOM 1899 O O . LEU A 1 249 ? 9.151 -0.160 -16.284 1.00 93.31 249 LEU A O 1
ATOM 1903 N N . ILE A 1 250 ? 7.158 0.865 -16.123 1.00 93.06 250 ILE A N 1
ATOM 1904 C CA . ILE A 1 250 ? 6.653 0.397 -17.420 1.00 93.06 250 ILE A CA 1
ATOM 1905 C C . ILE A 1 250 ? 7.507 0.949 -18.563 1.00 93.06 250 ILE A C 1
ATOM 1907 O O . ILE A 1 250 ? 7.929 0.184 -19.429 1.00 93.06 250 ILE A O 1
ATOM 1911 N N . GLY A 1 251 ? 7.825 2.246 -18.548 1.00 90.88 251 GLY A N 1
ATOM 1912 C CA . GLY A 1 251 ? 8.706 2.870 -19.535 1.00 90.88 251 GLY A CA 1
ATOM 1913 C C . GLY A 1 251 ? 10.084 2.209 -19.574 1.00 90.88 251 GLY A C 1
ATOM 1914 O O . GLY A 1 251 ? 10.586 1.892 -20.652 1.00 90.88 251 GLY A O 1
ATOM 1915 N N . SER A 1 252 ? 10.651 1.903 -18.403 1.00 89.06 252 SER A N 1
ATOM 1916 C CA . SER A 1 252 ? 11.908 1.157 -18.284 1.00 89.06 252 SER A CA 1
ATOM 1917 C C . SER A 1 252 ? 11.785 -0.243 -18.886 1.00 89.06 252 SER A C 1
ATOM 1919 O O . SER A 1 252 ? 12.601 -0.617 -19.723 1.00 89.06 252 SER A O 1
ATOM 1921 N N . ALA A 1 253 ? 10.737 -0.996 -18.538 1.00 88.69 253 ALA A N 1
ATOM 1922 C CA . ALA A 1 253 ? 10.498 -2.342 -19.058 1.00 88.69 253 ALA A CA 1
ATOM 1923 C C . ALA A 1 253 ? 10.290 -2.367 -20.585 1.00 88.69 253 ALA A C 1
ATOM 1925 O O . ALA A 1 253 ? 10.770 -3.279 -21.260 1.00 88.69 253 ALA A O 1
ATOM 1926 N N . VAL A 1 254 ? 9.601 -1.369 -21.148 1.00 88.62 254 VAL A N 1
ATOM 1927 C CA . VAL A 1 254 ? 9.430 -1.217 -22.602 1.00 88.62 254 VAL A CA 1
ATOM 1928 C C . VAL A 1 254 ? 10.763 -0.881 -23.266 1.00 88.62 254 VAL A C 1
ATOM 1930 O O . VAL A 1 254 ? 11.112 -1.512 -24.266 1.00 88.62 254 VAL A O 1
ATOM 1933 N N . ALA A 1 255 ? 11.548 0.035 -22.693 1.00 84.38 255 ALA A N 1
ATOM 1934 C CA . ALA A 1 255 ? 12.880 0.360 -23.198 1.00 84.38 255 ALA A CA 1
ATOM 1935 C C . ALA A 1 255 ? 13.788 -0.882 -23.246 1.00 84.38 255 ALA A C 1
ATOM 1937 O O . ALA A 1 255 ? 14.499 -1.078 -24.229 1.00 84.38 255 ALA A O 1
ATOM 1938 N N . GLU A 1 256 ? 13.706 -1.786 -22.261 1.00 77.44 256 GLU A N 1
ATOM 1939 C CA . GLU A 1 256 ? 14.449 -3.056 -22.293 1.00 77.44 256 GLU A CA 1
ATOM 1940 C C . GLU A 1 256 ? 14.048 -3.988 -23.450 1.00 77.44 256 GLU A C 1
ATOM 1942 O O . GLU A 1 256 ? 14.860 -4.815 -23.869 1.00 77.44 256 GLU A O 1
ATOM 1947 N N . ARG A 1 257 ? 12.807 -3.894 -23.948 1.00 78.25 257 ARG A N 1
ATOM 1948 C CA . ARG A 1 257 ? 12.303 -4.729 -25.053 1.00 78.25 257 ARG A CA 1
ATOM 1949 C C . ARG A 1 257 ? 12.590 -4.139 -26.428 1.00 78.25 257 ARG A C 1
ATOM 1951 O O . ARG A 1 257 ? 12.756 -4.900 -27.376 1.00 78.25 257 ARG A O 1
ATOM 1958 N N . VAL A 1 258 ? 12.615 -2.811 -26.532 1.00 74.81 258 VAL A N 1
ATOM 1959 C CA . VAL A 1 258 ? 12.848 -2.093 -27.796 1.00 74.81 258 VAL A CA 1
ATOM 1960 C C . VAL A 1 258 ? 14.336 -2.029 -28.140 1.00 74.81 258 VAL A C 1
ATOM 1962 O O . VAL A 1 258 ? 14.679 -2.002 -29.320 1.00 74.81 258 VAL A O 1
ATOM 1965 N N . VAL A 1 259 ? 15.235 -2.059 -27.147 1.00 63.56 259 VAL A N 1
ATOM 1966 C CA . VAL A 1 259 ? 16.674 -2.188 -27.414 1.00 63.56 259 VAL A CA 1
ATOM 1967 C C . VAL A 1 259 ? 16.931 -3.550 -28.082 1.00 63.56 259 VAL A C 1
ATOM 1969 O O . VAL A 1 259 ? 16.664 -4.585 -27.462 1.00 63.56 259 VAL A O 1
ATOM 1972 N N . PRO A 1 260 ? 17.427 -3.587 -29.337 1.00 54.75 260 PRO A N 1
ATOM 1973 C CA . PRO A 1 260 ? 17.640 -4.839 -30.048 1.00 54.75 260 PRO A CA 1
ATOM 1974 C C . PRO A 1 260 ? 18.614 -5.726 -29.268 1.00 54.75 260 PRO A C 1
ATOM 1976 O O . PRO A 1 260 ? 19.674 -5.282 -28.830 1.00 54.75 260 PRO A O 1
ATOM 1979 N N . ALA A 1 261 ? 18.252 -7.002 -29.106 1.00 51.56 261 ALA A N 1
ATOM 1980 C CA . ALA A 1 261 ? 19.004 -7.991 -28.326 1.00 51.56 261 ALA A CA 1
ATOM 1981 C C . ALA A 1 261 ? 20.395 -8.334 -28.907 1.00 51.56 261 ALA A C 1
ATOM 1983 O O . ALA A 1 261 ? 21.145 -9.106 -28.313 1.00 51.56 261 ALA A O 1
ATOM 1984 N N . HIS A 1 262 ? 20.759 -7.755 -30.046 1.00 42.50 262 HIS A N 1
ATOM 1985 C CA . HIS A 1 262 ? 22.055 -7.889 -30.685 1.00 42.50 262 HIS A CA 1
ATOM 1986 C C . HIS A 1 262 ? 22.343 -6.604 -31.456 1.00 42.50 262 HIS A C 1
ATOM 1988 O O . HIS A 1 262 ? 21.750 -6.352 -32.501 1.00 42.50 262 HIS A O 1
ATOM 1994 N N . VAL A 1 263 ? 23.284 -5.806 -30.964 1.00 47.19 263 VAL A N 1
ATOM 1995 C CA . VAL A 1 263 ? 24.220 -5.172 -31.888 1.00 47.19 263 VAL A CA 1
ATOM 1996 C C . VAL A 1 263 ? 25.288 -6.238 -32.072 1.00 47.19 263 VAL A C 1
ATOM 1998 O O . VAL A 1 263 ? 26.040 -6.511 -31.136 1.00 47.19 263 VAL A O 1
ATOM 2001 N N . GLU A 1 264 ? 25.269 -6.935 -33.212 1.00 43.28 264 GLU A N 1
ATOM 2002 C CA . GLU A 1 264 ? 26.397 -7.791 -33.577 1.00 43.28 264 GLU A CA 1
ATOM 2003 C C . GLU A 1 264 ? 27.678 -6.963 -33.423 1.00 43.28 264 GLU A C 1
ATOM 2005 O O . GLU A 1 264 ? 27.689 -5.790 -33.817 1.00 43.28 264 GLU A O 1
ATOM 2010 N N . PRO A 1 265 ? 28.744 -7.525 -32.824 1.00 43.12 265 PRO A N 1
ATOM 2011 C CA . PRO A 1 265 ? 29.999 -6.806 -32.685 1.00 43.12 265 PRO A CA 1
ATOM 2012 C C . PRO A 1 265 ? 30.387 -6.290 -34.064 1.00 43.12 265 PRO A C 1
ATOM 2014 O O . PRO A 1 265 ? 30.275 -7.028 -35.044 1.00 43.12 265 PRO A O 1
ATOM 2017 N N . HIS A 1 266 ? 30.805 -5.027 -34.149 1.00 48.53 266 HIS A N 1
ATOM 2018 C CA . HIS A 1 266 ? 31.302 -4.419 -35.377 1.00 48.53 266 HIS A CA 1
ATOM 2019 C C . HIS A 1 266 ? 32.527 -5.202 -35.882 1.00 48.53 266 HIS A C 1
ATOM 2021 O O . HIS A 1 266 ? 33.669 -4.776 -35.721 1.00 48.53 266 HIS A O 1
ATOM 2027 N N . ARG A 1 267 ? 32.319 -6.342 -36.541 1.00 57.44 267 ARG A N 1
ATOM 2028 C CA . ARG A 1 267 ? 33.349 -7.109 -37.243 1.00 57.44 267 ARG A CA 1
ATOM 2029 C C . ARG A 1 267 ? 33.644 -6.439 -38.585 1.00 57.44 267 ARG A C 1
ATOM 2031 O O . ARG A 1 267 ? 33.580 -7.038 -39.651 1.00 57.44 267 ARG A O 1
ATOM 2038 N N . GLY A 1 268 ? 33.938 -5.144 -38.549 1.00 74.94 268 GLY A N 1
ATOM 2039 C CA . GLY A 1 268 ? 34.415 -4.436 -39.726 1.00 74.94 268 GLY A CA 1
ATOM 2040 C C . GLY A 1 268 ? 35.774 -4.978 -40.172 1.00 74.94 268 GLY A C 1
ATOM 2041 O O . GLY A 1 268 ? 36.559 -5.467 -39.359 1.00 74.94 268 GLY A O 1
ATOM 2042 N N . TRP A 1 269 ? 36.077 -4.872 -41.462 1.00 82.81 269 TRP A N 1
ATOM 2043 C CA . TRP A 1 269 ? 37.404 -5.170 -41.995 1.00 82.81 269 TRP A CA 1
ATOM 2044 C C . TRP A 1 269 ? 38.116 -3.875 -42.393 1.00 82.81 269 TRP A C 1
ATOM 2046 O O . TRP A 1 269 ? 37.497 -2.908 -42.842 1.00 82.81 269 TRP A O 1
ATOM 2056 N N . VAL A 1 270 ? 39.434 -3.843 -42.200 1.00 82.88 270 VAL A N 1
ATOM 2057 C CA . VAL A 1 270 ? 40.276 -2.711 -42.599 1.00 82.88 270 VAL A CA 1
ATOM 2058 C C . VAL A 1 270 ? 40.810 -2.995 -43.995 1.00 82.88 270 VAL A C 1
ATOM 2060 O O . VAL A 1 270 ? 41.418 -4.038 -44.233 1.00 82.88 270 VAL A O 1
ATOM 2063 N N . CYS A 1 271 ? 40.555 -2.086 -44.930 1.00 79.25 271 CYS A N 1
ATOM 2064 C CA . CYS A 1 271 ? 41.119 -2.173 -46.268 1.00 79.25 271 CYS A CA 1
ATOM 2065 C C . CYS A 1 271 ? 42.610 -1.811 -46.254 1.00 79.25 271 CYS A C 1
ATOM 2067 O O . CYS A 1 271 ? 43.056 -1.047 -45.401 1.00 79.25 271 CYS A O 1
ATOM 2069 N N . ALA A 1 272 ? 43.375 -2.292 -47.237 1.00 75.00 272 ALA A N 1
ATOM 2070 C CA . ALA A 1 272 ? 44.779 -1.917 -47.423 1.00 75.00 272 ALA A CA 1
ATOM 2071 C C . ALA A 1 272 ? 44.986 -0.392 -47.560 1.00 75.00 272 ALA A C 1
ATOM 2073 O O . ALA A 1 272 ? 46.053 0.106 -47.221 1.00 75.00 272 ALA A O 1
ATOM 2074 N N . CYS A 1 273 ? 43.964 0.361 -47.989 1.00 73.69 273 CYS A N 1
ATOM 2075 C CA . CYS A 1 273 ? 43.997 1.828 -48.020 1.00 73.69 273 CYS A CA 1
ATOM 2076 C C . CYS A 1 273 ? 43.783 2.503 -46.647 1.00 73.69 273 CYS A C 1
ATOM 2078 O O . CYS A 1 273 ? 43.739 3.727 -46.573 1.00 73.69 273 CYS A O 1
ATOM 2080 N N . GLY A 1 274 ? 43.603 1.734 -45.567 1.00 70.62 274 GLY A N 1
ATOM 2081 C CA . GLY A 1 274 ? 43.410 2.232 -44.199 1.00 70.62 274 GLY A CA 1
ATOM 2082 C C . GLY A 1 274 ? 41.953 2.487 -43.792 1.00 70.62 274 GLY A C 1
ATOM 2083 O O . GLY A 1 274 ? 41.681 2.732 -42.618 1.00 70.62 274 GLY A O 1
ATOM 2084 N N . VAL A 1 275 ? 40.995 2.386 -44.719 1.00 78.19 275 VAL A N 1
ATOM 2085 C CA . VAL A 1 275 ? 39.570 2.635 -44.436 1.00 78.19 275 VAL A CA 1
ATOM 2086 C C . VAL A 1 275 ? 38.905 1.417 -43.793 1.00 78.19 275 VAL A C 1
ATOM 2088 O O . VAL A 1 275 ? 39.048 0.286 -44.268 1.00 78.19 275 VAL A O 1
ATOM 2091 N N . ARG A 1 276 ? 38.145 1.651 -42.715 1.00 80.44 276 ARG A N 1
ATOM 2092 C CA . ARG A 1 276 ? 37.297 0.640 -42.063 1.00 80.44 276 ARG A CA 1
ATOM 2093 C C . ARG A 1 276 ? 35.976 0.495 -42.810 1.00 80.44 276 ARG A C 1
ATOM 2095 O O . ARG A 1 276 ? 35.280 1.480 -43.026 1.00 80.44 276 ARG A O 1
ATOM 2102 N N . ASN A 1 277 ? 35.626 -0.739 -43.153 1.00 80.38 277 ASN A N 1
ATOM 2103 C CA . ASN A 1 277 ? 34.389 -1.097 -43.843 1.00 80.38 277 ASN A CA 1
ATOM 2104 C C . ASN A 1 277 ? 33.565 -2.070 -42.979 1.00 80.38 277 ASN A C 1
ATOM 2106 O O . ASN A 1 277 ? 34.159 -2.827 -42.209 1.00 80.38 277 ASN A O 1
ATOM 2110 N N . PRO A 1 278 ? 32.222 -2.077 -43.076 1.00 79.56 278 PRO A N 1
ATOM 2111 C CA . PRO A 1 278 ? 31.375 -3.017 -42.333 1.00 79.56 278 PRO A CA 1
ATOM 2112 C C . PRO A 1 278 ? 31.596 -4.470 -42.791 1.00 79.56 278 PRO A C 1
ATOM 2114 O O . PRO A 1 278 ? 32.069 -4.705 -43.902 1.00 79.56 278 PRO A O 1
ATOM 2117 N N . GLU A 1 279 ? 31.251 -5.463 -41.958 1.00 80.12 279 GLU A N 1
ATOM 2118 C CA . GLU A 1 279 ? 31.486 -6.884 -42.289 1.00 80.12 279 GLU A CA 1
ATOM 2119 C C . GLU A 1 279 ? 30.765 -7.317 -43.572 1.00 80.12 279 GLU A C 1
ATOM 2121 O O . GLU A 1 279 ? 31.298 -8.087 -44.370 1.00 80.12 279 GLU A O 1
ATOM 2126 N N . THR A 1 280 ? 29.570 -6.775 -43.792 1.00 75.44 280 THR A N 1
ATOM 2127 C CA . THR A 1 280 ? 28.728 -7.042 -44.961 1.00 75.44 280 THR A CA 1
ATOM 2128 C C . THR A 1 280 ? 29.246 -6.395 -46.245 1.00 75.44 280 THR A C 1
ATOM 2130 O O . THR A 1 280 ? 28.799 -6.757 -47.332 1.00 75.44 280 THR A O 1
ATOM 2133 N N . ALA A 1 281 ? 30.197 -5.455 -46.167 1.00 78.38 281 ALA A N 1
ATOM 2134 C CA . ALA A 1 281 ? 30.751 -4.820 -47.355 1.00 78.38 281 ALA A CA 1
ATOM 2135 C C . ALA A 1 281 ? 31.731 -5.759 -48.069 1.00 78.38 281 ALA A C 1
ATOM 2137 O O . ALA A 1 281 ? 32.818 -6.052 -47.567 1.00 78.38 281 ALA A O 1
ATOM 2138 N N . ALA A 1 282 ? 31.366 -6.173 -49.284 1.00 80.31 282 ALA A N 1
ATOM 2139 C CA . ALA A 1 282 ? 32.239 -6.940 -50.172 1.00 80.31 282 ALA A CA 1
ATOM 2140 C C . ALA A 1 282 ? 33.407 -6.104 -50.732 1.00 80.31 282 ALA A C 1
ATOM 2142 O O . ALA A 1 282 ? 34.440 -6.665 -51.092 1.00 80.31 282 ALA A O 1
ATOM 2143 N N . PHE A 1 283 ? 33.266 -4.774 -50.769 1.00 82.25 283 PHE A N 1
ATOM 2144 C CA . PHE A 1 283 ? 34.241 -3.838 -51.334 1.00 82.25 283 PHE A CA 1
ATOM 2145 C C . PHE A 1 283 ? 34.510 -2.672 -50.386 1.00 82.25 283 PHE A C 1
ATOM 2147 O O . PHE A 1 283 ? 33.650 -2.288 -49.593 1.00 82.25 283 PHE A O 1
ATOM 2154 N N . CYS A 1 284 ? 35.707 -2.095 -50.478 1.00 83.56 284 CYS A N 1
ATOM 2155 C CA . CYS A 1 284 ? 36.041 -0.884 -49.746 1.00 83.56 284 CYS A CA 1
ATOM 2156 C C . CYS A 1 284 ? 35.249 0.310 -50.290 1.00 83.56 284 CYS A C 1
ATOM 2158 O O . CYS A 1 284 ? 35.320 0.600 -51.483 1.00 83.56 284 CYS A O 1
ATOM 2160 N N . ALA A 1 285 ? 34.568 1.048 -49.414 1.00 77.50 285 ALA A N 1
ATOM 2161 C CA . ALA A 1 285 ? 33.779 2.222 -49.785 1.00 77.50 285 ALA A CA 1
ATOM 2162 C C . ALA A 1 285 ? 34.625 3.366 -50.374 1.00 77.50 285 ALA A C 1
ATOM 2164 O O . ALA A 1 285 ? 34.101 4.210 -51.093 1.00 77.50 285 ALA A O 1
ATOM 2165 N N . SER A 1 286 ? 35.927 3.399 -50.073 1.00 77.88 286 SER A N 1
ATOM 2166 C CA . SER A 1 286 ? 36.829 4.455 -50.540 1.00 77.88 286 SER A CA 1
ATOM 2167 C C . SER A 1 286 ? 37.574 4.087 -51.823 1.00 77.88 286 SER A C 1
ATOM 2169 O O . SER A 1 286 ? 37.584 4.878 -52.759 1.00 77.88 286 SER A O 1
ATOM 2171 N N . CYS A 1 287 ? 38.187 2.901 -51.893 1.00 77.06 287 CYS A N 1
ATOM 2172 C CA . CYS A 1 287 ? 39.031 2.516 -53.034 1.00 77.06 287 CYS A CA 1
ATOM 2173 C C . CYS A 1 287 ? 38.435 1.412 -53.919 1.00 77.06 287 CYS A C 1
ATOM 2175 O O . CYS A 1 287 ? 39.059 1.015 -54.897 1.00 77.06 287 CYS A O 1
ATOM 2177 N N . GLY A 1 288 ? 37.268 0.861 -53.570 1.00 77.56 288 GLY A N 1
ATOM 2178 C CA . GLY A 1 288 ? 36.603 -0.193 -54.342 1.00 77.56 288 GLY A CA 1
ATOM 2179 C C . GLY A 1 288 ? 37.292 -1.561 -54.307 1.00 77.56 288 GLY A C 1
ATOM 2180 O O . GLY A 1 288 ? 36.818 -2.493 -54.947 1.00 77.56 288 GLY A O 1
ATOM 2181 N N . THR A 1 289 ? 38.392 -1.726 -53.564 1.00 78.81 289 THR A N 1
ATOM 2182 C CA . THR A 1 289 ? 39.107 -3.008 -53.480 1.00 78.81 289 THR A CA 1
ATOM 2183 C C . THR A 1 289 ? 38.236 -4.068 -52.794 1.00 78.81 289 THR A C 1
ATOM 2185 O O . THR A 1 289 ? 37.682 -3.779 -51.728 1.00 78.81 289 THR A O 1
ATOM 2188 N N . PRO A 1 290 ? 38.116 -5.288 -53.352 1.00 81.69 290 PRO A N 1
ATOM 2189 C CA . PRO A 1 290 ? 37.345 -6.355 -52.728 1.00 81.69 290 PRO A CA 1
ATOM 2190 C C . PRO A 1 290 ? 37.988 -6.837 -51.423 1.00 81.69 290 PRO A C 1
ATOM 2192 O O . PRO A 1 290 ? 39.216 -6.848 -51.262 1.00 81.69 290 PRO A O 1
ATOM 2195 N N . ARG A 1 291 ? 37.146 -7.281 -50.488 1.00 77.50 291 ARG A N 1
ATOM 2196 C CA . ARG A 1 291 ? 37.565 -7.895 -49.224 1.00 77.50 291 ARG A CA 1
ATOM 2197 C C . ARG A 1 291 ? 38.463 -9.105 -49.522 1.00 77.50 291 ARG A C 1
ATOM 2199 O O . ARG A 1 291 ? 38.065 -10.020 -50.235 1.00 77.50 291 ARG A O 1
ATOM 2206 N N . GLY A 1 292 ? 39.686 -9.100 -48.987 1.00 71.12 292 GLY A N 1
ATOM 2207 C CA . GLY A 1 292 ? 40.691 -10.149 -49.230 1.00 71.12 292 GLY A CA 1
ATOM 2208 C C . GLY A 1 292 ? 41.801 -9.787 -50.225 1.00 71.12 292 GLY A C 1
ATOM 2209 O O . GLY A 1 292 ? 42.649 -10.631 -50.497 1.00 71.12 292 GLY A O 1
ATOM 2210 N N . GLY A 1 293 ? 41.833 -8.554 -50.747 1.00 61.12 293 GLY A N 1
ATOM 2211 C CA . GLY A 1 293 ? 43.034 -7.978 -51.372 1.00 61.12 293 GLY A CA 1
ATOM 2212 C C . GLY A 1 293 ? 43.471 -8.603 -52.701 1.00 61.12 293 GLY A C 1
ATOM 2213 O O . GLY A 1 293 ? 44.598 -8.377 -53.131 1.00 61.12 293 GLY A O 1
ATOM 2214 N N . ARG A 1 294 ? 42.609 -9.378 -53.371 1.00 55.84 294 ARG A N 1
ATOM 2215 C CA . ARG A 1 294 ? 42.902 -9.879 -54.718 1.00 55.84 294 ARG A CA 1
ATOM 2216 C C . ARG A 1 294 ? 42.787 -8.732 -55.716 1.00 55.84 294 ARG A C 1
ATOM 2218 O O . ARG A 1 294 ? 41.694 -8.213 -55.937 1.00 55.84 294 ARG A O 1
ATOM 2225 N N . THR A 1 295 ? 43.908 -8.358 -56.317 1.00 54.72 295 THR A N 1
ATOM 2226 C CA . THR A 1 295 ? 43.944 -7.480 -57.487 1.00 54.72 295 THR A CA 1
ATOM 2227 C C . THR A 1 295 ? 43.137 -8.147 -58.605 1.00 54.72 295 THR A C 1
ATOM 2229 O O . THR A 1 295 ? 43.417 -9.308 -58.924 1.00 54.72 295 THR A O 1
ATOM 2232 N N . PRO A 1 296 ? 42.106 -7.498 -59.171 1.00 53.94 296 PRO A N 1
ATOM 2233 C CA . PRO A 1 296 ? 41.383 -8.076 -60.294 1.00 53.94 296 PRO A CA 1
ATOM 2234 C C . PRO A 1 296 ? 42.340 -8.282 -61.485 1.00 53.94 296 PRO A C 1
ATOM 2236 O O . PRO A 1 296 ? 43.275 -7.501 -61.661 1.00 53.94 296 PRO A O 1
ATOM 2239 N N . PRO A 1 297 ? 42.154 -9.336 -62.299 1.00 56.56 297 PRO A N 1
ATOM 2240 C CA . PRO A 1 297 ? 42.949 -9.524 -63.507 1.00 56.56 297 PRO A CA 1
ATOM 2241 C C . PRO A 1 297 ? 42.748 -8.338 -64.465 1.00 56.56 297 PRO A C 1
ATOM 2243 O O . PRO A 1 297 ? 41.634 -7.807 -64.563 1.00 56.56 297 PRO A O 1
ATOM 2246 N N . LYS A 1 298 ? 43.830 -7.959 -65.167 1.00 64.31 298 LYS A N 1
ATOM 2247 C CA . LYS A 1 298 ? 43.897 -6.832 -66.124 1.00 64.31 298 LYS A CA 1
ATOM 2248 C C . LYS A 1 298 ? 42.889 -6.943 -67.279 1.00 64.31 298 LYS A C 1
ATOM 2250 O O . LYS A 1 298 ? 42.557 -5.943 -67.907 1.00 64.31 298 LYS A O 1
ATOM 2255 N N . THR A 1 299 ? 42.389 -8.147 -67.549 1.00 75.69 299 THR A N 1
ATOM 2256 C CA . THR A 1 299 ? 41.308 -8.411 -68.503 1.00 75.69 29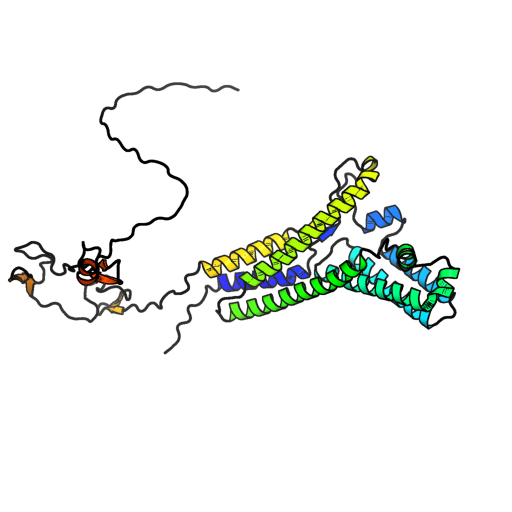9 THR A CA 1
ATOM 2257 C C . THR A 1 299 ? 40.262 -9.331 -67.878 1.00 75.69 299 THR A C 1
ATOM 2259 O O . THR A 1 299 ? 40.533 -10.070 -66.924 1.00 75.69 299 THR A O 1
ATOM 2262 N N . TRP A 1 300 ? 39.027 -9.260 -68.374 1.00 77.69 300 TRP A N 1
ATOM 2263 C CA . TRP A 1 300 ? 37.948 -10.159 -67.973 1.00 77.69 300 TRP A CA 1
ATOM 2264 C C . TRP A 1 300 ? 37.141 -10.636 -69.177 1.00 77.69 300 TRP A C 1
ATOM 2266 O O . TRP A 1 300 ? 36.819 -9.867 -70.083 1.00 77.69 300 TRP A O 1
ATOM 2276 N N . VAL A 1 301 ? 36.780 -11.918 -69.172 1.00 82.44 301 VAL A N 1
ATOM 2277 C CA . VAL A 1 301 ? 35.980 -12.533 -70.234 1.00 82.44 301 VAL A CA 1
ATOM 2278 C C . VAL A 1 301 ? 34.518 -12.567 -69.801 1.00 82.44 301 VAL A C 1
ATOM 2280 O O . VAL A 1 301 ? 34.178 -13.098 -68.746 1.00 82.44 301 VAL A O 1
ATOM 2283 N N . CYS A 1 302 ? 33.643 -11.967 -70.602 1.00 81.88 302 CYS A N 1
ATOM 2284 C CA . CYS A 1 302 ? 32.202 -12.010 -70.389 1.00 81.88 302 CYS A CA 1
ATOM 2285 C C . CYS A 1 302 ? 31.645 -13.398 -70.739 1.00 81.88 302 CYS A C 1
ATOM 2287 O O . CYS A 1 302 ? 32.178 -14.078 -71.611 1.00 81.88 302 CYS A O 1
ATOM 2289 N N . ALA A 1 303 ? 30.506 -13.784 -70.155 1.00 78.19 303 ALA A N 1
ATOM 2290 C CA . ALA A 1 303 ? 29.785 -15.013 -70.506 1.00 78.19 303 ALA A CA 1
ATOM 2291 C C . ALA A 1 303 ? 29.433 -15.127 -72.008 1.00 78.19 303 ALA A C 1
ATOM 2293 O O . ALA A 1 303 ? 29.201 -16.221 -72.507 1.00 78.19 303 ALA A O 1
ATOM 2294 N N . CYS A 1 304 ? 29.417 -14.013 -72.752 1.00 79.44 304 CYS A N 1
ATOM 2295 C CA . CYS A 1 304 ? 29.262 -14.012 -74.211 1.00 79.44 304 CYS A CA 1
ATOM 2296 C C . CYS A 1 304 ? 30.561 -14.334 -74.988 1.00 79.44 304 CYS A C 1
ATOM 2298 O O . CYS A 1 304 ? 30.573 -14.234 -76.215 1.00 79.44 304 CYS A O 1
ATOM 2300 N N . GLY A 1 305 ? 31.655 -14.660 -74.290 1.00 78.81 305 GLY A N 1
ATOM 2301 C CA . GLY A 1 305 ? 32.975 -14.968 -74.850 1.00 78.81 305 GLY A CA 1
ATOM 2302 C C . GLY A 1 305 ? 33.835 -13.751 -75.208 1.00 78.81 305 GLY A C 1
ATOM 2303 O O . GLY A 1 305 ? 34.914 -13.920 -75.761 1.00 78.81 305 GLY A O 1
ATOM 2304 N N . CYS A 1 306 ? 33.382 -12.523 -74.931 1.00 83.44 306 CYS A N 1
ATOM 2305 C CA . CYS A 1 306 ? 34.149 -11.309 -75.231 1.00 83.44 306 CYS A CA 1
ATOM 2306 C C . CYS A 1 306 ? 35.159 -11.007 -74.121 1.00 83.44 306 CYS A C 1
ATOM 2308 O O . CYS A 1 306 ? 34.756 -10.891 -72.963 1.00 83.44 306 CYS A O 1
ATOM 2310 N N . GLU A 1 307 ? 36.430 -10.821 -74.469 1.00 86.56 307 GLU A N 1
ATOM 2311 C CA . GLU A 1 307 ? 37.448 -10.282 -73.562 1.00 86.56 307 GLU A CA 1
ATOM 2312 C C . GLU A 1 307 ? 37.307 -8.755 -73.471 1.00 86.56 307 GLU A C 1
ATOM 2314 O O . GLU A 1 307 ? 37.052 -8.085 -74.470 1.00 86.56 307 GLU A O 1
ATOM 2319 N N . ASN A 1 308 ? 37.393 -8.207 -72.260 1.00 83.81 308 ASN A N 1
ATOM 2320 C CA . ASN A 1 308 ? 37.217 -6.787 -71.972 1.00 83.81 308 ASN A CA 1
ATOM 2321 C C . ASN A 1 308 ? 38.369 -6.302 -71.080 1.00 83.81 308 ASN A C 1
ATOM 2323 O O . ASN A 1 308 ? 38.834 -7.036 -70.205 1.00 83.81 308 ASN A O 1
ATOM 2327 N N . GLU A 1 309 ? 38.793 -5.054 -71.274 1.00 80.75 309 GLU A N 1
ATOM 2328 C CA . GLU A 1 309 ? 39.825 -4.406 -70.450 1.00 80.75 309 GLU A CA 1
ATOM 2329 C C . GLU A 1 309 ? 39.325 -4.090 -69.029 1.00 80.75 309 GLU A C 1
ATOM 2331 O O . GLU A 1 309 ? 38.117 -4.004 -68.785 1.00 80.75 309 GLU A O 1
ATOM 2336 N N . GLU A 1 310 ? 40.254 -3.904 -68.087 1.00 74.38 310 GLU A N 1
ATOM 2337 C CA . GLU A 1 310 ? 39.975 -3.648 -66.666 1.00 74.38 310 GLU A CA 1
ATOM 2338 C C . GLU A 1 310 ? 39.016 -2.473 -66.420 1.00 74.38 310 GLU A C 1
ATOM 2340 O O . GLU A 1 310 ? 38.148 -2.563 -65.548 1.00 74.38 310 GLU A O 1
ATOM 2345 N N . GLU A 1 311 ? 39.134 -1.408 -67.212 1.00 72.38 311 GLU A N 1
ATOM 2346 C CA . GLU A 1 311 ? 38.345 -0.177 -67.079 1.00 72.38 311 GLU A CA 1
ATOM 2347 C C . GLU A 1 311 ? 36.866 -0.371 -67.457 1.00 72.38 311 GLU A C 1
ATOM 2349 O O . GLU A 1 311 ? 35.984 0.374 -67.015 1.00 72.38 311 GLU A O 1
ATOM 2354 N N . ASN A 1 312 ? 36.560 -1.416 -68.232 1.00 75.62 312 ASN A N 1
ATOM 2355 C CA . ASN A 1 312 ? 35.217 -1.674 -68.725 1.00 75.62 312 ASN A CA 1
ATOM 2356 C C . ASN A 1 312 ? 34.351 -2.325 -67.638 1.00 75.62 312 ASN A C 1
ATOM 2358 O O . ASN A 1 312 ? 34.433 -3.527 -67.372 1.00 75.62 312 ASN A O 1
ATOM 2362 N N . ARG A 1 313 ? 33.460 -1.526 -67.034 1.00 76.31 313 ARG A N 1
ATOM 2363 C CA . ARG A 1 313 ? 32.461 -2.001 -66.052 1.00 76.31 313 ARG A CA 1
ATOM 2364 C C . ARG A 1 313 ? 31.406 -2.929 -66.665 1.00 76.31 313 ARG A C 1
ATOM 2366 O O . ARG A 1 313 ? 30.836 -3.759 -65.955 1.00 76.31 313 ARG A O 1
ATOM 2373 N N . CYS A 1 314 ? 31.162 -2.799 -67.966 1.00 80.06 314 CYS A N 1
ATOM 2374 C CA . CYS A 1 314 ? 30.212 -3.598 -68.733 1.00 80.06 314 CYS A CA 1
ATOM 2375 C C . CYS A 1 314 ? 30.897 -4.194 -69.959 1.00 80.06 314 CYS A C 1
ATOM 2377 O O . CYS A 1 314 ? 31.865 -3.633 -70.465 1.00 80.06 314 CYS A O 1
ATOM 2379 N N . CYS A 1 315 ? 30.395 -5.330 -70.438 1.00 85.56 315 CYS A N 1
ATOM 2380 C CA . CYS A 1 315 ? 30.926 -5.952 -71.639 1.00 85.56 315 CYS A CA 1
ATOM 2381 C C . CYS A 1 315 ? 30.706 -5.026 -72.837 1.00 85.56 315 CYS A C 1
ATOM 2383 O O . CYS A 1 315 ? 29.567 -4.650 -73.120 1.00 85.56 315 CYS A O 1
ATOM 2385 N N . THR A 1 316 ? 31.773 -4.720 -73.574 1.00 85.38 316 THR A N 1
ATOM 2386 C CA . THR A 1 316 ? 31.732 -3.845 -74.759 1.00 85.38 316 THR A CA 1
ATOM 2387 C C . THR A 1 316 ? 30.862 -4.416 -75.879 1.00 85.38 316 THR A C 1
ATOM 2389 O O . THR A 1 316 ? 30.346 -3.670 -76.705 1.00 85.38 316 THR A O 1
ATOM 2392 N N . LYS A 1 317 ? 30.649 -5.739 -75.886 1.00 86.75 317 LYS A N 1
ATOM 2393 C CA . LYS A 1 317 ? 29.856 -6.439 -76.901 1.00 86.75 317 LYS A CA 1
ATOM 2394 C C . LYS A 1 317 ? 28.384 -6.630 -76.532 1.00 86.75 317 LYS A C 1
ATOM 2396 O O . LYS A 1 317 ? 27.527 -6.470 -77.391 1.00 86.75 317 LYS A O 1
ATOM 2401 N N . CYS A 1 318 ? 28.069 -7.027 -75.296 1.00 84.12 318 CYS A N 1
ATOM 2402 C CA . CYS A 1 318 ? 26.691 -7.377 -74.904 1.00 84.12 318 CYS A CA 1
ATOM 2403 C C . CYS A 1 318 ? 26.085 -6.472 -73.822 1.00 84.12 318 CYS A C 1
ATOM 2405 O O . CYS A 1 318 ? 24.949 -6.698 -73.414 1.00 84.12 318 CYS A O 1
ATOM 2407 N N . GLY A 1 319 ? 26.836 -5.491 -73.314 1.00 79.44 319 GLY A N 1
ATOM 2408 C CA . GLY A 1 319 ? 26.373 -4.529 -72.312 1.00 79.44 319 GLY A CA 1
ATOM 2409 C C . GLY A 1 319 ? 26.158 -5.093 -70.904 1.00 79.44 319 GLY A C 1
ATOM 2410 O O . GLY A 1 319 ? 25.854 -4.328 -69.992 1.00 79.44 319 GLY A O 1
ATOM 2411 N N . LYS A 1 320 ? 26.332 -6.405 -70.681 1.00 79.25 320 LYS A N 1
ATOM 2412 C CA . LYS A 1 320 ? 26.167 -7.013 -69.350 1.00 79.25 320 LYS A CA 1
ATOM 2413 C C . LYS A 1 320 ? 27.280 -6.553 -68.394 1.00 79.25 320 LYS A C 1
ATOM 2415 O O . LYS A 1 320 ? 28.445 -6.552 -68.805 1.00 79.25 320 LYS A O 1
ATOM 2420 N N . PRO A 1 321 ? 26.965 -6.184 -67.137 1.00 76.44 321 PRO A N 1
ATOM 2421 C CA . PRO A 1 321 ? 27.980 -5.745 -66.185 1.00 76.44 321 PRO A CA 1
ATOM 2422 C C . PRO A 1 321 ? 28.929 -6.891 -65.812 1.00 76.44 321 PRO A C 1
ATOM 2424 O O . PRO A 1 321 ? 28.507 -8.043 -65.713 1.00 76.44 321 PRO A O 1
ATOM 2427 N N . ARG A 1 322 ? 30.209 -6.566 -65.571 1.00 70.25 322 ARG A N 1
ATOM 2428 C CA . ARG A 1 322 ? 31.270 -7.520 -65.176 1.00 70.25 322 ARG A CA 1
ATOM 2429 C C . ARG A 1 322 ? 30.883 -8.356 -63.955 1.00 70.25 322 ARG A C 1
ATOM 2431 O O . ARG A 1 322 ? 31.223 -9.531 -63.875 1.00 70.25 322 ARG A O 1
ATOM 2438 N N . PHE A 1 323 ? 30.163 -7.734 -63.026 1.00 65.38 323 PHE A N 1
ATOM 2439 C CA . PHE A 1 323 ? 29.669 -8.337 -61.790 1.00 65.38 323 PHE A CA 1
ATOM 2440 C C . PHE A 1 323 ? 28.142 -8.362 -61.774 1.00 65.38 323 PHE A C 1
ATOM 2442 O O . PHE A 1 323 ? 27.527 -8.015 -60.766 1.00 65.38 323 PHE A O 1
ATOM 2449 N N . ALA A 1 324 ? 27.516 -8.723 -62.900 1.00 52.31 324 ALA A N 1
ATOM 2450 C CA . ALA A 1 324 ? 26.134 -9.174 -62.858 1.00 52.31 324 ALA A CA 1
ATOM 2451 C C . ALA A 1 324 ? 26.090 -10.375 -61.907 1.00 52.31 324 ALA A C 1
ATOM 2453 O O . ALA A 1 324 ? 26.414 -11.494 -62.300 1.00 52.31 324 ALA A O 1
ATOM 2454 N N . HIS A 1 325 ? 25.753 -10.133 -60.641 1.00 45.03 325 HIS A N 1
ATOM 2455 C CA . HIS A 1 325 ? 25.231 -11.185 -59.799 1.00 45.03 325 HIS A CA 1
ATOM 2456 C C . HIS A 1 325 ? 24.024 -11.719 -60.558 1.00 45.03 325 HIS A C 1
ATOM 2458 O O . HIS A 1 325 ? 23.016 -11.029 -60.718 1.00 45.03 325 HIS A O 1
ATOM 2464 N N . GLU A 1 326 ? 24.152 -12.931 -61.083 1.00 44.22 326 GLU A N 1
ATOM 2465 C CA . GLU A 1 326 ? 22.991 -13.768 -61.286 1.00 44.22 326 GLU A CA 1
ATOM 2466 C C . GLU A 1 326 ? 22.469 -13.988 -59.865 1.00 44.22 326 GLU A C 1
ATOM 2468 O O . GLU A 1 326 ? 22.945 -14.850 -59.129 1.00 44.22 326 GLU A O 1
ATOM 2473 N N . GLU A 1 327 ? 21.601 -13.082 -59.400 1.00 43.75 327 GLU A N 1
ATOM 2474 C CA . GLU A 1 327 ? 20.742 -13.366 -58.265 1.00 43.75 327 GLU A CA 1
ATOM 2475 C C . GLU A 1 327 ? 19.915 -14.560 -58.716 1.00 43.75 327 GLU A C 1
ATOM 2477 O O . GLU A 1 327 ? 18.849 -14.424 -59.319 1.00 43.75 327 GLU A O 1
ATOM 2482 N N . GLN A 1 328 ? 20.442 -15.751 -58.463 1.00 45.50 328 GLN A N 1
ATOM 2483 C CA . GLN A 1 328 ? 19.673 -16.967 -58.491 1.00 45.50 328 GLN A CA 1
ATOM 2484 C C . GLN A 1 328 ? 18.746 -16.864 -57.282 1.00 45.50 328 GLN A C 1
ATOM 2486 O O . GLN A 1 328 ? 19.011 -17.400 -56.212 1.00 45.50 328 GLN A O 1
ATOM 2491 N N . LYS A 1 329 ? 17.690 -16.053 -57.431 1.00 49.66 329 LYS A N 1
ATOM 2492 C CA . LYS A 1 329 ? 16.558 -16.027 -56.517 1.00 49.66 329 LYS A CA 1
ATOM 2493 C C . LYS A 1 329 ? 15.966 -17.416 -56.623 1.00 49.66 329 LYS A C 1
ATOM 2495 O O . LYS A 1 329 ? 15.304 -17.745 -57.603 1.00 49.66 329 LYS A O 1
ATOM 2500 N N . SER A 1 330 ? 16.294 -18.268 -55.676 1.00 56.16 330 SER A N 1
ATOM 2501 C CA . SER A 1 330 ? 15.605 -19.523 -55.522 1.00 56.16 330 SER A CA 1
ATOM 2502 C C . SER A 1 330 ? 14.300 -19.281 -54.775 1.00 56.16 330 SER A C 1
ATOM 2504 O O . SER A 1 330 ? 14.205 -18.450 -53.872 1.00 56.16 330 SER A O 1
ATOM 2506 N N . SER A 1 331 ? 13.254 -19.970 -55.211 1.00 71.31 331 SER A N 1
ATOM 2507 C CA . SER A 1 331 ? 12.001 -20.096 -54.469 1.00 71.31 331 SER A CA 1
ATOM 2508 C C . SER A 1 331 ? 12.009 -21.413 -53.697 1.00 71.31 331 SER A C 1
ATOM 2510 O O . SER A 1 331 ? 12.789 -22.310 -54.002 1.00 71.31 331 SER A O 1
ATOM 2512 N N . TYR A 1 332 ? 11.136 -21.558 -52.704 1.00 83.38 332 TYR A N 1
ATOM 2513 C CA . TYR A 1 332 ? 10.977 -22.809 -51.960 1.00 83.38 332 TYR A CA 1
ATOM 2514 C C . TYR A 1 332 ? 9.645 -23.470 -52.324 1.00 83.38 332 TYR A C 1
ATOM 2516 O O . TYR A 1 332 ? 8.618 -22.801 -52.420 1.00 83.38 332 TYR A O 1
ATOM 2524 N N . CYS A 1 333 ? 9.664 -24.787 -52.524 1.00 85.62 333 CYS A N 1
ATOM 2525 C CA . CYS A 1 333 ? 8.486 -25.598 -52.817 1.00 85.62 333 CYS A CA 1
ATOM 2526 C C . CYS A 1 333 ? 7.471 -25.505 -51.674 1.00 85.62 333 CYS A C 1
ATOM 2528 O O . CYS A 1 333 ? 7.794 -25.855 -50.540 1.00 85.62 333 CYS A O 1
ATOM 2530 N N . GLN A 1 334 ? 6.227 -25.130 -51.969 1.00 82.81 334 GLN A N 1
ATOM 2531 C CA . GLN A 1 334 ? 5.179 -25.019 -50.948 1.00 82.81 334 GLN A CA 1
ATOM 2532 C C . GLN A 1 334 ? 4.776 -26.367 -50.327 1.00 82.81 334 GLN A C 1
ATOM 2534 O O . GLN A 1 334 ? 4.260 -26.396 -49.216 1.00 82.81 334 GLN A O 1
ATOM 2539 N N . GLY A 1 335 ? 5.024 -27.487 -51.015 1.00 80.44 335 GLY A N 1
ATOM 2540 C CA . GLY A 1 335 ? 4.688 -28.823 -50.514 1.00 80.44 335 GLY A CA 1
ATOM 2541 C C . GLY A 1 335 ? 5.726 -29.425 -49.561 1.00 80.44 335 GLY A C 1
ATOM 2542 O O . GLY A 1 335 ? 5.359 -30.159 -48.650 1.00 80.44 335 GLY A O 1
ATOM 2543 N N . CYS A 1 336 ? 7.022 -29.149 -49.760 1.00 84.44 336 CYS A N 1
ATOM 2544 C CA . CYS A 1 336 ? 8.098 -29.806 -48.997 1.00 84.44 336 CYS A CA 1
ATOM 2545 C C . CYS A 1 336 ? 9.268 -28.902 -48.579 1.00 84.44 336 CYS A C 1
ATOM 2547 O O . CYS A 1 336 ? 10.218 -29.388 -47.970 1.00 84.44 336 CYS A O 1
ATOM 2549 N N . GLY A 1 337 ? 9.250 -27.614 -48.930 1.00 78.75 337 GLY A N 1
ATOM 2550 C CA . GLY A 1 337 ? 10.284 -26.645 -48.557 1.00 78.75 337 GLY A CA 1
ATOM 2551 C C . GLY A 1 337 ? 11.616 -26.776 -49.303 1.00 78.75 337 GLY A C 1
ATOM 2552 O O . GLY A 1 337 ? 12.547 -26.038 -48.997 1.00 78.75 337 GLY A O 1
ATOM 2553 N N . LYS A 1 338 ? 11.742 -27.685 -50.282 1.00 84.81 338 LYS A N 1
ATOM 2554 C CA . LYS A 1 338 ? 12.960 -27.788 -51.105 1.00 84.81 338 LYS A CA 1
ATOM 2555 C C . LYS A 1 338 ? 13.128 -26.578 -52.018 1.00 84.81 338 LYS A C 1
ATOM 2557 O O . LYS A 1 338 ? 12.151 -26.075 -52.567 1.00 84.81 338 LYS A O 1
ATOM 2562 N N . GLU A 1 339 ? 14.374 -26.168 -52.205 1.00 80.25 339 GLU A N 1
ATOM 2563 C CA . GLU A 1 339 ? 14.764 -25.107 -53.129 1.00 80.25 339 GLU A CA 1
ATOM 2564 C C . GLU A 1 339 ? 14.400 -25.481 -54.580 1.00 80.25 339 GLU A C 1
ATOM 2566 O O . GLU A 1 339 ? 14.678 -26.596 -55.029 1.00 80.25 339 GLU A O 1
ATOM 2571 N N . ILE A 1 340 ? 13.734 -24.571 -55.294 1.00 84.12 340 ILE A N 1
ATOM 2572 C CA . ILE A 1 340 ? 13.249 -24.738 -56.670 1.00 84.12 340 ILE A CA 1
ATOM 2573 C C . ILE A 1 340 ? 13.490 -23.471 -57.511 1.00 84.12 340 ILE A C 1
ATOM 2575 O O . ILE A 1 340 ? 13.548 -22.366 -56.959 1.00 84.12 340 ILE A O 1
ATOM 2579 N N . PRO A 1 341 ? 13.600 -23.598 -58.850 1.00 77.44 341 PRO A N 1
ATOM 2580 C CA . PRO A 1 341 ? 13.770 -22.454 -59.745 1.00 77.44 341 PRO A CA 1
ATOM 2581 C C . PRO A 1 341 ? 12.621 -21.446 -59.625 1.00 77.44 341 PRO A C 1
ATOM 2583 O O . PRO A 1 341 ? 11.460 -21.839 -59.483 1.00 77.44 341 PRO A O 1
ATOM 2586 N N . LEU A 1 342 ? 12.947 -20.153 -59.729 1.00 70.75 342 LEU A N 1
ATOM 2587 C CA . LEU A 1 342 ? 11.970 -19.069 -59.643 1.00 70.75 342 LEU A CA 1
ATOM 2588 C C . LEU A 1 342 ? 10.854 -19.241 -60.686 1.00 70.75 342 LEU A C 1
ATOM 2590 O O . LEU A 1 342 ? 11.126 -19.420 -61.872 1.00 70.75 342 LEU A O 1
ATOM 2594 N N . GLY A 1 343 ? 9.599 -19.159 -60.239 1.00 71.44 343 GLY A N 1
ATOM 2595 C CA . GLY A 1 343 ? 8.411 -19.311 -61.089 1.00 71.44 343 GLY A CA 1
ATOM 2596 C C . GLY A 1 343 ? 7.724 -20.676 -60.987 1.00 71.44 343 GLY A C 1
ATOM 2597 O O . GLY A 1 343 ? 6.707 -20.888 -61.640 1.00 71.44 343 GLY A O 1
ATOM 2598 N N . GLN A 1 344 ? 8.236 -21.589 -60.156 1.00 76.75 344 GLN A N 1
ATOM 2599 C CA . GLN A 1 344 ? 7.547 -22.829 -59.797 1.00 76.75 344 GLN A CA 1
ATOM 2600 C C . GLN A 1 344 ? 7.041 -22.757 -58.350 1.00 76.75 344 GLN A C 1
ATOM 2602 O O . GLN A 1 344 ? 7.765 -22.314 -57.466 1.00 76.75 344 GLN A O 1
ATOM 2607 N N . GLU A 1 345 ? 5.810 -23.209 -58.092 1.00 82.38 345 GLU A N 1
ATOM 2608 C CA . GLU A 1 345 ? 5.249 -23.285 -56.727 1.00 82.38 345 GLU A CA 1
ATOM 2609 C C . GLU A 1 345 ? 5.548 -24.632 -56.046 1.00 82.38 345 GLU A C 1
ATOM 2611 O O . GLU A 1 345 ? 5.653 -24.726 -54.821 1.00 82.38 345 GLU A O 1
ATOM 2616 N N . LEU A 1 346 ? 5.721 -25.688 -56.849 1.00 83.75 346 LEU A N 1
ATOM 2617 C CA . LEU A 1 346 ? 5.954 -27.062 -56.404 1.00 83.75 346 LEU A CA 1
ATOM 2618 C C . LEU A 1 346 ? 7.103 -27.696 -57.189 1.00 83.75 346 LEU A C 1
ATOM 2620 O O . LEU A 1 346 ? 7.182 -27.532 -58.411 1.00 83.75 346 LEU A O 1
ATOM 2624 N N . CYS A 1 347 ? 7.946 -28.472 -56.502 1.00 86.94 347 CYS A N 1
ATOM 2625 C CA . CYS A 1 347 ? 8.978 -29.299 -57.131 1.00 86.94 347 CYS A CA 1
ATOM 2626 C C . CYS A 1 347 ? 8.363 -30.471 -57.913 1.00 86.94 347 CYS A C 1
ATOM 2628 O O . CYS A 1 347 ? 7.228 -30.872 -57.649 1.00 86.94 347 CYS A O 1
ATOM 2630 N N . ASP A 1 348 ? 9.127 -31.060 -58.834 1.00 85.44 348 ASP A N 1
ATOM 2631 C CA . ASP A 1 348 ? 8.638 -32.126 -59.720 1.00 85.44 348 ASP A CA 1
ATOM 2632 C C . ASP A 1 348 ? 8.095 -33.341 -58.956 1.00 85.44 348 ASP A C 1
ATOM 2634 O O . ASP A 1 348 ? 7.079 -33.912 -59.344 1.00 85.44 348 ASP A O 1
ATOM 2638 N N . ALA A 1 349 ? 8.700 -33.678 -57.811 1.00 83.25 349 ALA A N 1
ATOM 2639 C CA . ALA A 1 349 ? 8.209 -34.743 -56.938 1.00 83.25 349 ALA A CA 1
ATOM 2640 C C . ALA A 1 349 ? 6.842 -34.407 -56.313 1.00 83.25 349 ALA A C 1
ATOM 2642 O O . ALA A 1 349 ? 5.942 -35.242 -56.321 1.00 83.25 349 ALA A O 1
ATOM 2643 N N . CYS A 1 350 ? 6.650 -33.180 -55.814 1.00 84.00 350 CYS A N 1
ATOM 2644 C CA . CYS A 1 350 ? 5.366 -32.746 -55.249 1.00 84.00 350 CYS A CA 1
ATOM 2645 C C . CYS A 1 350 ? 4.288 -32.570 -56.328 1.00 84.00 350 CYS A C 1
ATOM 2647 O O . CYS A 1 350 ? 3.114 -32.820 -56.062 1.00 84.00 350 CYS A O 1
ATOM 2649 N N . ARG A 1 351 ? 4.684 -32.187 -57.548 1.00 82.69 351 ARG A N 1
ATOM 2650 C CA . ARG A 1 351 ? 3.792 -32.079 -58.708 1.00 82.69 351 ARG A CA 1
ATOM 2651 C C . ARG A 1 351 ? 3.332 -33.456 -59.191 1.00 82.69 351 ARG A C 1
ATOM 2653 O O . ARG A 1 351 ? 2.147 -33.640 -59.443 1.00 82.69 351 ARG A O 1
ATOM 2660 N N . ALA A 1 352 ? 4.242 -34.429 -59.251 1.00 80.75 352 ALA A N 1
ATOM 2661 C CA . ALA A 1 352 ? 3.925 -35.818 -59.585 1.00 80.75 352 ALA A CA 1
ATOM 2662 C C . ALA A 1 352 ? 3.071 -36.509 -58.507 1.00 80.75 352 ALA A C 1
ATOM 2664 O O . ALA A 1 352 ? 2.257 -37.369 -58.829 1.00 80.75 352 ALA A O 1
ATOM 2665 N N . ALA A 1 353 ? 3.216 -36.106 -57.240 1.00 79.12 353 ALA A N 1
ATOM 2666 C CA . ALA A 1 353 ? 2.430 -36.618 -56.116 1.00 79.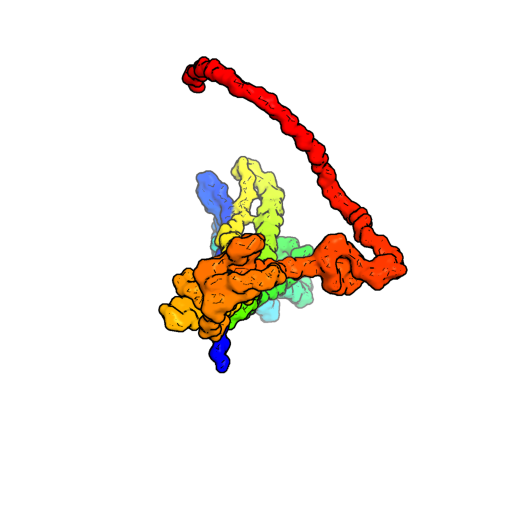12 353 ALA A CA 1
ATOM 2667 C C . ALA A 1 353 ? 1.017 -36.005 -55.993 1.00 79.12 353 ALA A C 1
ATOM 2669 O O . ALA A 1 353 ? 0.287 -36.354 -55.069 1.00 79.12 353 ALA A O 1
ATOM 2670 N N . GLY A 1 354 ? 0.615 -35.098 -56.893 1.00 71.25 354 GLY A N 1
ATOM 2671 C CA . GLY A 1 354 ? -0.737 -34.531 -56.905 1.00 71.25 354 GLY A CA 1
ATOM 2672 C C . GLY A 1 354 ? -1.035 -33.552 -55.765 1.00 71.25 354 GLY A C 1
ATOM 2673 O O . GLY A 1 354 ? -2.202 -33.329 -55.448 1.00 71.25 354 GLY A O 1
ATOM 2674 N N . HIS A 1 355 ? -0.016 -32.945 -55.146 1.00 61.00 355 HIS A N 1
ATOM 2675 C CA . HIS A 1 355 ? -0.249 -31.870 -54.184 1.00 61.00 355 HIS A CA 1
ATOM 2676 C C . HIS A 1 355 ? -0.856 -30.657 -54.903 1.00 61.00 355 HIS A C 1
ATOM 2678 O O . HIS A 1 355 ? -0.180 -29.972 -55.664 1.00 61.00 355 HIS A O 1
ATOM 2684 N N . SER A 1 356 ? -2.132 -30.369 -54.661 1.00 55.22 356 SER A N 1
ATOM 2685 C CA . SER A 1 356 ? -2.747 -29.091 -55.019 1.00 55.22 356 SER A CA 1
ATOM 2686 C C . SER A 1 356 ? -2.324 -28.041 -53.992 1.00 55.22 356 SER A C 1
ATOM 2688 O O . SER A 1 356 ? -2.569 -28.237 -52.801 1.00 55.22 356 SER A O 1
ATOM 2690 N N . GLY A 1 357 ? -1.684 -26.952 -54.436 1.00 49.03 357 GLY A N 1
ATOM 2691 C CA . GLY A 1 357 ? -1.329 -25.807 -53.593 1.00 49.03 357 GLY A CA 1
ATOM 2692 C C . GLY A 1 357 ? -2.558 -25.296 -52.842 1.00 49.03 357 GLY A C 1
ATOM 2693 O O . GLY A 1 357 ? -3.446 -24.670 -53.418 1.00 49.03 357 GLY A O 1
ATOM 2694 N N . GLY A 1 358 ? -2.654 -25.649 -51.562 1.00 42.81 358 GLY A N 1
ATOM 2695 C CA . GLY A 1 358 ? -3.804 -25.348 -50.728 1.00 42.81 358 GLY A CA 1
ATOM 2696 C C . GLY A 1 358 ? -3.770 -23.900 -50.267 1.00 42.81 358 GLY A C 1
ATOM 2697 O O . GLY A 1 358 ? -3.190 -23.602 -49.230 1.00 42.81 358 GLY A O 1
ATOM 2698 N N . ASN A 1 359 ? -4.457 -23.018 -50.991 1.00 42.59 359 ASN A N 1
ATOM 2699 C CA . ASN A 1 359 ? -5.067 -21.842 -50.381 1.00 42.59 359 ASN A CA 1
ATOM 2700 C C . ASN A 1 359 ? -6.459 -22.247 -49.875 1.00 42.59 359 ASN A C 1
ATOM 2702 O O . ASN A 1 359 ? -7.452 -22.146 -50.591 1.00 42.59 359 ASN A O 1
ATOM 2706 N N . THR A 1 360 ? -6.533 -22.704 -48.626 1.00 35.44 360 THR A N 1
ATOM 2707 C CA . THR A 1 360 ? -7.775 -22.676 -47.846 1.00 35.44 360 THR A CA 1
ATOM 2708 C C . THR A 1 360 ? -7.578 -21.726 -46.681 1.00 35.44 360 THR A C 1
ATOM 2710 O O . THR A 1 360 ? -7.073 -22.092 -45.622 1.00 35.44 360 THR A O 1
ATOM 2713 N N . SER A 1 361 ? -7.981 -20.480 -46.899 1.00 38.69 361 SER A N 1
ATOM 2714 C CA . SER A 1 361 ? -8.324 -19.544 -45.844 1.00 38.69 361 SER A CA 1
ATOM 2715 C C . SER A 1 361 ? -9.603 -20.028 -45.154 1.00 38.69 361 SER A C 1
ATOM 2717 O O . SER A 1 361 ? -10.686 -20.009 -45.735 1.00 38.69 361 SER A O 1
ATOM 2719 N N . SER A 1 362 ? -9.493 -20.434 -43.890 1.00 34.59 362 SER A N 1
ATOM 2720 C CA . SER A 1 362 ? -10.610 -20.393 -42.948 1.00 34.59 362 SER A CA 1
ATOM 2721 C C . SER A 1 362 ? -10.623 -19.019 -42.273 1.00 34.59 362 SER A C 1
ATOM 2723 O O . SER A 1 362 ? -9.662 -18.662 -41.598 1.00 34.59 362 SER A O 1
ATOM 2725 N N . THR A 1 363 ? -11.701 -18.263 -42.507 1.00 34.91 363 THR A N 1
ATOM 2726 C CA . THR A 1 363 ? -12.422 -17.401 -41.541 1.00 34.91 363 THR A CA 1
ATOM 2727 C C . THR A 1 363 ? -11.594 -16.641 -40.476 1.00 34.91 363 THR A C 1
ATOM 2729 O O . THR A 1 363 ? -11.009 -17.253 -39.596 1.00 34.91 363 THR A O 1
ATOM 2732 N N . GLY A 1 364 ? -11.613 -15.309 -40.397 1.00 28.06 364 GLY A N 1
ATOM 2733 C CA . GLY A 1 364 ? -12.477 -14.382 -41.105 1.00 28.06 364 GLY A CA 1
ATOM 2734 C C . GLY A 1 364 ? -12.307 -12.917 -40.698 1.00 28.06 364 GLY A C 1
ATOM 2735 O O . GLY A 1 364 ? -11.388 -12.533 -39.982 1.00 28.06 364 GLY A O 1
ATOM 2736 N N . SER A 1 365 ? -13.293 -12.163 -41.179 1.00 29.69 365 SER A N 1
ATOM 2737 C CA . SER A 1 365 ? -13.628 -10.761 -40.929 1.00 29.69 365 SER A CA 1
ATOM 2738 C C . SER A 1 365 ? -12.956 -9.672 -41.774 1.00 29.69 365 SER A C 1
ATOM 2740 O O . SER A 1 365 ? -11.872 -9.176 -41.500 1.00 29.69 365 SER A O 1
ATOM 2742 N N . LEU A 1 366 ? -13.802 -9.230 -42.715 1.00 29.94 366 LEU A N 1
ATOM 2743 C CA . LEU A 1 366 ? -14.075 -7.854 -43.145 1.00 29.94 366 LEU A CA 1
ATOM 2744 C C . LEU A 1 366 ? -13.286 -7.267 -44.328 1.00 29.94 366 LEU A C 1
ATOM 2746 O O . LEU A 1 366 ? -12.302 -6.549 -44.209 1.00 29.94 366 LEU A O 1
ATOM 2750 N N . LYS A 1 367 ? -13.891 -7.539 -45.495 1.00 30.27 367 LYS A N 1
ATOM 2751 C CA . LYS A 1 367 ? -13.866 -6.797 -46.762 1.00 30.27 367 LYS A CA 1
ATOM 2752 C C . LYS A 1 367 ? -13.970 -5.275 -46.581 1.00 30.27 367 LYS A C 1
ATOM 2754 O O . LYS A 1 367 ? -14.954 -4.798 -46.025 1.00 30.27 367 LYS A O 1
ATOM 2759 N N . LEU A 1 368 ? -13.097 -4.543 -47.271 1.00 29.61 368 LEU A N 1
ATOM 2760 C CA . LEU A 1 368 ? -13.457 -3.315 -47.984 1.00 29.61 368 LEU A CA 1
ATOM 2761 C C . LEU A 1 368 ? -12.925 -3.428 -49.418 1.00 29.61 368 LEU A C 1
ATOM 2763 O O . LEU A 1 368 ? -11.776 -3.797 -49.647 1.00 29.61 368 LEU A O 1
ATOM 2767 N N . ASN A 1 369 ? -13.832 -3.216 -50.370 1.00 30.52 369 ASN A N 1
ATOM 2768 C CA . ASN A 1 369 ? -13.640 -3.444 -51.797 1.00 30.52 369 ASN A CA 1
ATOM 2769 C C . ASN A 1 369 ? -12.709 -2.411 -52.446 1.00 30.52 369 ASN A C 1
ATOM 2771 O O . ASN A 1 369 ? -12.746 -1.223 -52.138 1.00 30.52 369 ASN A O 1
ATOM 2775 N N . LEU A 1 370 ? -11.946 -2.913 -53.414 1.00 35.00 370 LEU A N 1
ATOM 2776 C CA . LEU A 1 370 ? -11.231 -2.176 -54.452 1.00 35.00 370 LEU A CA 1
ATOM 2777 C C . LEU A 1 370 ? -12.200 -1.477 -55.417 1.00 35.00 370 LEU A C 1
ATOM 2779 O O . LEU A 1 370 ? -13.286 -1.984 -55.692 1.00 35.00 370 LEU A O 1
ATOM 2783 N N . GLY A 1 371 ? -11.733 -0.396 -56.041 1.00 28.53 371 GLY A N 1
ATOM 2784 C CA . GLY A 1 371 ? -12.354 0.158 -57.242 1.00 28.53 371 GLY A CA 1
ATOM 2785 C C . GLY A 1 371 ? -11.568 1.334 -57.805 1.00 28.53 371 GLY A C 1
ATOM 2786 O O . GLY A 1 371 ? -11.849 2.480 -57.480 1.00 28.53 371 GLY A O 1
ATOM 2787 N N . GLY A 1 372 ? -10.555 1.041 -58.622 1.00 33.31 372 GLY A N 1
ATOM 2788 C CA . GLY A 1 372 ? -9.819 2.038 -59.397 1.00 33.31 372 GLY A CA 1
ATOM 2789 C C . GLY A 1 372 ? -10.555 2.464 -60.672 1.00 33.31 372 GLY A C 1
ATOM 2790 O O . GLY A 1 372 ? -11.398 1.738 -61.188 1.00 33.31 372 GLY A O 1
ATOM 2791 N N . GLY A 1 373 ? -10.162 3.614 -61.221 1.00 29.38 373 GLY A N 1
ATOM 2792 C CA . GLY A 1 373 ? -10.569 4.057 -62.554 1.00 29.38 373 GLY A CA 1
ATOM 2793 C C . GLY A 1 373 ? -9.995 5.429 -62.888 1.00 29.38 373 GLY A C 1
ATOM 2794 O O . GLY A 1 373 ? -10.417 6.434 -62.332 1.00 29.38 373 GLY A O 1
ATOM 2795 N N . LYS A 1 374 ? -8.994 5.460 -63.773 1.00 38.97 374 LYS A N 1
ATOM 2796 C CA . LYS A 1 374 ? -8.415 6.678 -64.355 1.00 38.97 374 LYS A CA 1
ATOM 2797 C C . LYS A 1 374 ? -9.388 7.274 -65.372 1.00 38.97 374 LYS A C 1
ATOM 2799 O O . LYS A 1 374 ? -9.792 6.547 -66.271 1.00 38.97 374 LYS A O 1
ATOM 2804 N N . GLU A 1 375 ? -9.571 8.592 -65.365 1.00 30.80 375 GLU A N 1
ATOM 2805 C CA . GLU A 1 375 ? -9.850 9.323 -66.603 1.00 30.80 375 GLU A CA 1
ATOM 2806 C C . GLU A 1 375 ? -9.304 10.758 -66.587 1.00 30.80 375 GLU A C 1
ATOM 2808 O O . GLU A 1 375 ? -8.991 11.340 -65.552 1.00 30.80 375 GLU A O 1
ATOM 2813 N N . LYS A 1 376 ? -9.046 11.245 -67.798 1.00 32.31 376 LYS A N 1
ATOM 2814 C CA . LYS A 1 376 ? -8.204 12.384 -68.173 1.00 32.31 376 LYS A CA 1
ATOM 2815 C C . LYS A 1 376 ? -8.938 13.733 -68.069 1.00 32.31 376 LYS A C 1
ATOM 2817 O O . LYS A 1 376 ? -10.104 13.822 -68.423 1.00 32.31 376 LYS A O 1
ATOM 2822 N N . LYS A 1 377 ? -8.097 14.772 -67.928 1.00 30.41 377 LYS A N 1
ATOM 2823 C CA . LYS A 1 377 ? -8.078 16.057 -68.671 1.00 30.41 377 LYS A CA 1
ATOM 2824 C C . LYS A 1 377 ? -8.774 17.308 -68.079 1.00 30.41 377 LYS A C 1
ATOM 2826 O O . LYS A 1 377 ? -9.970 17.325 -67.849 1.00 30.41 377 LYS A O 1
ATOM 2831 N N . ILE A 1 378 ? -7.968 18.386 -68.116 1.00 28.88 378 ILE A N 1
ATOM 2832 C CA . ILE A 1 378 ? -8.279 19.819 -68.339 1.00 28.88 378 ILE A CA 1
ATOM 2833 C C . ILE A 1 378 ? -8.477 20.700 -67.082 1.00 28.88 378 ILE A C 1
ATOM 2835 O O . ILE A 1 378 ? -9.511 20.681 -66.433 1.00 28.88 378 ILE A O 1
ATOM 2839 N N . SER A 1 379 ? -7.470 21.549 -66.826 1.00 34.38 379 SER A N 1
ATOM 2840 C CA . SER A 1 379 ? -7.592 22.894 -66.217 1.00 34.38 379 SER A CA 1
ATOM 2841 C C . SER A 1 379 ? -8.274 23.841 -67.217 1.00 34.38 379 SER A C 1
ATOM 2843 O O . SER A 1 379 ? -7.989 23.685 -68.408 1.00 34.38 379 SER A O 1
ATOM 2845 N N . PRO A 1 380 ? -9.070 24.859 -66.813 1.00 40.19 380 PRO A N 1
ATOM 2846 C CA . PRO A 1 380 ? -8.475 26.051 -66.180 1.00 40.19 380 PRO A CA 1
ATOM 2847 C C . PRO A 1 380 ? -9.371 26.871 -65.217 1.00 40.19 380 PRO A C 1
ATOM 2849 O O . PRO A 1 380 ? -10.591 26.809 -65.258 1.00 40.19 380 PRO A O 1
ATOM 2852 N N . GLY A 1 381 ? -8.726 27.774 -64.465 1.00 28.78 381 GLY A N 1
ATOM 2853 C CA . GLY A 1 381 ? -9.214 29.157 -64.332 1.00 28.78 381 GLY A CA 1
ATOM 2854 C C . GLY A 1 381 ? -9.935 29.572 -63.041 1.00 28.78 381 GLY A C 1
ATOM 2855 O O . GLY A 1 381 ? -11.114 29.311 -62.870 1.00 28.78 381 GLY A O 1
ATOM 2856 N N . PHE A 1 382 ? -9.209 30.328 -62.207 1.00 30.20 382 PHE A N 1
ATOM 2857 C CA . PHE A 1 382 ? -9.593 31.625 -61.610 1.00 30.20 382 PHE A CA 1
ATOM 2858 C C . PHE A 1 382 ? -11.069 31.891 -61.218 1.00 30.20 382 PHE A C 1
ATOM 2860 O O . PHE A 1 382 ? -11.896 32.141 -62.090 1.00 30.20 382 PHE A O 1
ATOM 2867 N N . ARG A 1 383 ? -11.324 32.138 -59.919 1.00 30.83 383 ARG A N 1
ATOM 2868 C CA . ARG A 1 383 ? -11.652 33.489 -59.394 1.00 30.83 383 ARG A CA 1
ATOM 2869 C C . ARG A 1 383 ? -11.694 33.552 -57.859 1.00 30.83 383 ARG A C 1
ATOM 2871 O O . ARG A 1 383 ? -12.166 32.637 -57.197 1.00 30.83 383 ARG A O 1
ATOM 2878 N N . GLN A 1 384 ? -11.192 34.679 -57.354 1.00 34.75 384 GLN A N 1
ATOM 2879 C CA . GLN A 1 384 ? -11.321 35.217 -55.996 1.00 34.75 384 GLN A CA 1
ATOM 2880 C C . GLN A 1 384 ? -12.777 35.555 -55.642 1.00 34.75 384 GLN A C 1
ATOM 2882 O O . GLN A 1 384 ? -13.538 35.887 -56.547 1.00 34.75 384 GLN A O 1
ATOM 2887 N N . THR A 1 385 ? -13.090 35.551 -54.340 1.00 34.09 385 THR A N 1
ATOM 2888 C CA . THR A 1 385 ? -13.504 36.693 -53.478 1.00 34.09 385 THR A CA 1
ATOM 2889 C C . THR A 1 385 ? -14.471 36.209 -52.404 1.00 34.09 385 THR A C 1
ATOM 2891 O O . THR A 1 385 ? -15.373 35.433 -52.710 1.00 34.09 385 THR A O 1
ATOM 2894 N N . GLY A 1 386 ? -14.329 36.723 -51.183 1.00 34.06 386 GLY A N 1
ATOM 2895 C CA . GLY A 1 386 ? -15.353 36.586 -50.153 1.00 34.06 386 GLY A CA 1
ATOM 2896 C C . GLY A 1 386 ? -14.809 36.812 -48.755 1.00 34.06 386 GLY A C 1
ATOM 2897 O O . GLY A 1 386 ? -14.592 35.846 -48.033 1.00 34.06 386 GLY A O 1
ATOM 2898 N N . ASP A 1 387 ? -14.582 38.082 -48.427 1.00 39.22 387 ASP A N 1
ATOM 2899 C CA . ASP A 1 387 ? -14.493 38.595 -47.062 1.00 39.22 387 ASP A CA 1
ATOM 2900 C C . ASP A 1 387 ? -15.673 38.115 -46.203 1.00 39.22 387 ASP A C 1
ATOM 2902 O O . ASP A 1 387 ? -16.774 37.922 -46.720 1.00 39.22 387 ASP A O 1
ATOM 2906 N N . ASN A 1 388 ? -15.437 37.971 -44.899 1.00 45.00 388 ASN A N 1
ATOM 2907 C CA . ASN A 1 388 ? -16.388 38.336 -43.849 1.00 45.00 388 ASN A CA 1
ATOM 2908 C C . ASN A 1 388 ? -15.645 38.364 -42.507 1.00 45.00 388 ASN A C 1
ATOM 2910 O O . ASN A 1 388 ? -15.500 37.347 -41.830 1.00 45.00 388 ASN A O 1
ATOM 2914 N N . ASP A 1 389 ? -15.184 39.562 -42.155 1.00 47.44 389 ASP A N 1
ATOM 2915 C CA . ASP A 1 389 ? -15.254 40.045 -40.780 1.00 47.44 389 ASP A CA 1
ATOM 2916 C C . ASP A 1 389 ? -16.735 40.251 -40.417 1.00 47.44 389 ASP A C 1
ATOM 2918 O O . ASP A 1 389 ? -17.488 40.771 -41.245 1.00 47.44 389 ASP A O 1
ATOM 2922 N N . LEU A 1 390 ? -17.141 39.853 -39.207 1.00 46.81 390 LEU A N 1
ATOM 2923 C CA . LEU A 1 390 ? -17.899 40.659 -38.234 1.00 46.81 390 LEU A CA 1
ATOM 2924 C C . LEU A 1 390 ? -18.394 39.788 -37.060 1.00 46.81 390 LEU A C 1
ATOM 2926 O O . LEU A 1 390 ? -18.999 38.737 -37.273 1.00 46.81 390 LEU A O 1
ATOM 2930 N N . ASP A 1 391 ? -18.148 40.347 -35.870 1.00 45.12 391 ASP A N 1
ATOM 2931 C CA . ASP A 1 391 ? -18.649 40.077 -34.508 1.00 45.12 391 ASP A CA 1
ATOM 2932 C C . ASP A 1 391 ? -18.167 38.846 -33.716 1.00 45.12 391 ASP A C 1
ATOM 2934 O O . ASP A 1 391 ? -18.546 37.690 -34.018 1.00 45.12 391 ASP A O 1
#

Secondary structure (DSSP, 8-state):
------PPPHHHHHHHHHHHHHHHHHTTS-SEEE-EEETTEEE-HHHHHHHHHSS-HHHHHHHHHHHHHHHHHH---HHHHHHHHHHHHHHHHHHHTTTTSEE-HHHHHHHHHHHHHHHHHHHHHHHHHHHHHHHTT--SHHHHHHHTT----TTTHHHHHHHHHHHHHHHHHHHHHHHHHHHHHHTTS--SHHHHHHHHHHHHHHHHHHHHHHHHHHHHHHTTTHHHH-S----EEE-HHHHHHHHHHHHHHHHHHHS-S-------EE-TTS-EE-TT-SB-TTT-PBTT--PPPSEEE-TTS-EEETT-SB-TTT--BTT------EEE-TTT--EEETT-SS-HHHHHTT-------------------------------------

Radius of gyration: 39.61 Å; chains: 1; bounding box: 72×77×118 Å

pLDDT: mean 75.99, std 17.68, range [28.06, 95.38]

Foldseek 3Di:
DPPPPPDDDPVLLVLLLVLLVLLLVQLVFFFKAFWWQAPVGIQAPQNVCCVPVVHGLLVVLVVLLVVLVVVLVVDPDPVLNVLSNLLSVLLSLLSVQRRRRTHRLVSLLSNLVSVLVSLVSLQVSCVVCVVVCVVVVRHHSQSVCVVVVNHDCPVPRVVSVVVSVVSVVLSVCLVVLSVQQSVCSVVVHLGPLVVNLVSLVVVSVVVVVVLVVVLVVVQVVCVVVCVPRVDRTRRMDGDCSSVVSSVSSVVSNVVSVPPPPDPDPQPWDADPVRDTGGPPDQADPPPRQGDPRDDDPQWDADPVRDIDGPVDQAGPPPRHGSPPPPPQPWDAAPVPRDTDGPPDNHDPVCVVVPDDNDPDDDDDDDDDDDDDDDDDDDDDDDDDDDDDDDD